Protein AF-A0A4R7F9Y7-F1 (afdb_monomer_lite)

Secondary structure (DSSP, 8-state):
-HHHHHHHHHHHGGG-----EEES-SS--TT-SEEE--SS----PPEE--S-TT--TTS-SS--TT-EEEE---BGGGTB-SEEEEEETTEEEEPPPHHHHHHHHHT----HHHHHHHHHHHHHH-GGG----TT--SGGG---EEEE---SSS--EEEEEEE-SSSEEEEE-HHHHHHHHHHHS---EEEEETTEEEEE-HHHHHTT----GGG-SS--TTEEE--HHHHHHHHHHHHHHS--EEETTEEESSHHHHHHHHHHTT--TT-EEEEE-TTT--EEEEEEETTTTEEEEPPGGGGHHHHHTSS---EEEEETTEEEEE-HHHHHTT----GGG-SS--TTEEE--HHHHHHHHHHHHHHS--EEETTEEESSHHHHHHHHHHHTS-TT-EEEEE-TTT--EEEEEEETTTTEEEEPPGGGGHHHHHTTS---EEEEEEEEETTTTEEEEEEEEE-TT---TTS--SEEEEHHHHHHHHHHH-HHHHHHHHHHHHS----EEE-SSS-TTSPPEEEEEETTEEEE--HHHHHHHHHHHS-HHHHHHHHHHH-----SSSPEEEEEEETTEEEEEEEEEEEE-TT--BB--EEPPTT--EEEEEEEEEEETTEEEE-EEEEEEETTEEEEEEEETTEE-PPPSEEEEEEEEEEE-

InterPro domains:
  IPR059888 Phage tail-like, trimerisation region [PF26696] (22-97)

Sequence (661 aa):
MKKITLVAALLGAVYFSHAQVGIGTPNPADASQLDIVAKNKGILIPRVELRTLTNFGPIAGTQVESLLVYNTASVTAENIAPGFYYWFESKWERIVNQKQLDETINNITDLQGDVDKIINLLKVAFPSNNLVDPSVDGDTHGGGMVFTPGDATTEPKIEYVYFDGTSYVKKDITNDIINIIHGAESKTTIVEYDGNQYYLSEAYIQNGGETDPANWTSVPSGAILLDVVAGVVNNFEEFVTNNSVTVDGNTYNTIEEYIEYISQNSMQDGVTKIVIDATTNQASFQIWDAATDTWVNVDNSAFKKIVTDNESKTSVVEYGGNQYYLSEAYIQNGGETDPASWTSVPSGAILLDVVAGVVNNFEEFVTNNSVTVDGNTYNTIEEYIEYISQNSMQDGVTKIVIDATTNQASFQIWDAATDTWVNVDNSAFGKIVTDNESETTIVKNETGDKTDGDLEITYDYFNEKQPDITGTPQITIDVNADIKNLIEGNIDIQKAITKILNDGGNVYYGDHDDDTSTPNVFYTIINDVKTPIDIAEVIVNAIKNATIVQKQEIKNQLGDKVNNTTVTKTGDTFNGSDIYIYTNKTTIAANSAETTGIAIPSGTTPDQIIGIKVIGAKGVVSSVTDIVVTGQQIDFNTGAGNMYNILGAGNYDVVVEFTAQ

Radius of gyration: 71.48 Å; chains: 1; bounding box: 166×87×181 Å

Foldseek 3Di:
DVVVVVVVVVVVVVVPPLQAAEAPDPDADPPHSYHYDDPPDDDAFAEAADDAFQDPPPDDDDDDWQRKYFHPYDDVVRRDDTAIWTDDPRGTDGDDDPVRVVVVVVVCPDPPVCVVVVVVVCCVVPVQQQPDDLVDADDVRFGDWDWDPADPPGHIFIWTWGRHSPDIDIDTCVVVVVVVVVVPDFDKDWDDAPNWIWIAGSVCVVVVHDDDNVPDPDDDPRTHTPCPPVVVVVVVVCQAQQPWDDDPRDIDRGVVSVVVVVVVVVDDFFDKDWDQDPVVRDIFIWTQDPVVRDTDTDDPVVCPCVVVVPDADWDWDDEPHFIWTAHSVCVVVVHDPDNVPDPDDDPRTHTDDPPVVVVVVVCCQFQQDWDDDPNDIDRGPVSVVVVVVVVVADFFDKDWDQDPVPRDIWIWTQHNVVRDTHTDDPVVCVVVVVVPDWDKDKDWDWDDDVVVVDIWIKIFIDGRVPNDPVDHGPDIDGPPVVVVCVCVVDPVNVVVVVCVVVVDPDWDWADQPPDPPDHTATFDADPNHTHGDPVVVVVVVCLVPPDPVVVVVVCVVVADDEDAPDWTFGPDDDPNFTKIKYKDKWWDAAQFQFIPFDFADPPFWFDFWPAKFWADPVGGDFGWAPWDGDTRGTTIGGADYPGHDGDHGDMTMMMTMGGTD

pLDDT: mean 79.27, std 11.14, range [47.12, 97.12]

Structure (mmCIF, N/CA/C/O backbone):
data_AF-A0A4R7F9Y7-F1
#
_entry.id   AF-A0A4R7F9Y7-F1
#
loop_
_atom_site.group_PDB
_atom_site.id
_atom_site.type_symbol
_atom_site.label_atom_id
_atom_site.label_alt_id
_atom_site.label_comp_id
_atom_site.label_asym_id
_atom_site.label_entity_id
_atom_site.label_seq_id
_atom_site.pdbx_PDB_ins_code
_atom_site.Cartn_x
_atom_site.Cartn_y
_atom_site.Cartn_z
_atom_site.occupancy
_atom_site.B_iso_or_equiv
_atom_site.auth_seq_id
_atom_site.auth_comp_id
_atom_site.auth_asym_id
_atom_site.auth_atom_id
_atom_site.pdbx_PDB_model_num
ATOM 1 N N . MET A 1 1 ? -72.480 10.625 51.587 1.00 54.62 1 MET A N 1
ATOM 2 C CA . MET A 1 1 ? -72.033 10.478 50.181 1.00 54.62 1 MET A CA 1
ATOM 3 C C . MET A 1 1 ? -70.545 10.791 49.982 1.00 54.62 1 MET A C 1
ATOM 5 O O . MET A 1 1 ? -69.858 9.909 49.501 1.00 54.62 1 MET A O 1
ATOM 9 N N . LYS A 1 2 ? -69.990 11.928 50.445 1.00 50.12 2 LYS A N 1
ATOM 10 C CA . LYS A 1 2 ? -68.561 12.285 50.225 1.00 50.12 2 LYS A CA 1
ATOM 11 C C . LYS A 1 2 ? -67.503 11.297 50.773 1.00 50.12 2 LYS A C 1
ATOM 13 O O . LYS A 1 2 ? -66.441 11.171 50.181 1.00 50.12 2 LYS A O 1
ATOM 18 N N . LYS A 1 3 ? -67.784 10.565 51.862 1.00 52.06 3 LYS A N 1
ATOM 19 C CA . LYS A 1 3 ? -66.851 9.562 52.429 1.00 52.06 3 LYS A CA 1
ATOM 20 C C . LYS A 1 3 ? -66.802 8.243 51.638 1.00 52.06 3 LYS A C 1
ATOM 22 O O . LYS A 1 3 ? -65.790 7.562 51.673 1.00 52.06 3 LYS A O 1
ATOM 27 N N . ILE A 1 4 ? -67.867 7.909 50.903 1.00 62.78 4 ILE A N 1
ATOM 28 C CA . ILE A 1 4 ? -67.946 6.683 50.086 1.00 62.78 4 ILE A CA 1
ATOM 29 C C . ILE A 1 4 ? -67.206 6.888 48.756 1.00 62.78 4 ILE A C 1
ATOM 31 O O . ILE A 1 4 ? -66.553 5.975 48.267 1.00 62.78 4 ILE A O 1
ATOM 35 N N . THR A 1 5 ? -67.220 8.111 48.217 1.00 67.50 5 THR A N 1
ATOM 36 C CA . THR A 1 5 ? -66.494 8.468 46.989 1.00 67.50 5 THR A CA 1
ATOM 37 C C . THR A 1 5 ? -64.974 8.413 47.167 1.00 67.50 5 THR A C 1
ATOM 39 O O . THR A 1 5 ? -64.278 7.966 46.264 1.00 67.50 5 THR A O 1
ATOM 42 N N . LEU A 1 6 ? -64.453 8.801 48.338 1.00 63.41 6 LEU A N 1
ATOM 43 C CA . LEU A 1 6 ? -63.013 8.749 48.622 1.00 63.41 6 LEU A CA 1
ATOM 44 C C . LEU A 1 6 ? -62.507 7.304 48.775 1.00 63.41 6 LEU A C 1
ATOM 46 O O . LEU A 1 6 ? -61.431 6.975 48.296 1.00 63.41 6 LEU A O 1
ATOM 50 N N . VAL A 1 7 ? -63.314 6.427 49.381 1.00 68.62 7 VAL A N 1
ATOM 51 C CA . VAL A 1 7 ? -63.001 4.995 49.524 1.00 68.62 7 VAL A CA 1
ATOM 52 C C . VAL A 1 7 ? -63.077 4.274 48.174 1.00 68.62 7 VAL A C 1
ATOM 54 O O . VAL A 1 7 ? -62.209 3.463 47.872 1.00 68.62 7 VAL A O 1
ATOM 57 N N . ALA A 1 8 ? -64.051 4.616 47.323 1.00 67.69 8 ALA A N 1
ATOM 58 C CA . ALA A 1 8 ? -64.145 4.087 45.961 1.00 67.69 8 ALA A CA 1
ATOM 59 C C . ALA A 1 8 ? -62.991 4.561 45.055 1.00 67.69 8 ALA A C 1
ATOM 61 O O . ALA A 1 8 ? -62.484 3.778 44.258 1.00 67.69 8 ALA A O 1
ATOM 62 N N . ALA A 1 9 ? -62.529 5.808 45.211 1.00 67.56 9 ALA A N 1
ATOM 63 C CA . ALA A 1 9 ? -61.353 6.317 44.502 1.00 67.56 9 ALA A CA 1
ATOM 64 C C . ALA A 1 9 ? -60.050 5.636 44.966 1.00 67.56 9 ALA A C 1
ATOM 66 O O . ALA A 1 9 ? -59.193 5.326 44.142 1.00 67.56 9 ALA A O 1
ATOM 67 N N . LEU A 1 10 ? -59.925 5.334 46.265 1.00 64.56 10 LEU A N 1
ATOM 68 C CA . LEU A 1 10 ? -58.766 4.629 46.824 1.00 64.56 10 LEU A CA 1
ATOM 69 C C . LEU A 1 10 ? -58.729 3.140 46.415 1.00 64.56 10 LEU A C 1
ATOM 71 O O . LEU A 1 10 ? -57.657 2.600 46.164 1.00 64.56 10 LEU A O 1
ATOM 75 N N . LEU A 1 11 ? -59.895 2.495 46.276 1.00 63.47 11 LEU A N 1
ATOM 76 C CA . LEU A 1 11 ? -60.037 1.124 45.753 1.00 63.47 11 LEU A CA 1
ATOM 77 C C . LEU A 1 11 ? -59.847 1.024 44.228 1.00 63.47 11 LEU A C 1
ATOM 79 O O . LEU A 1 11 ? -59.515 -0.048 43.733 1.00 63.47 11 LEU A O 1
ATOM 83 N N . GLY A 1 12 ? -60.028 2.116 43.477 1.00 61.97 12 GLY A N 1
ATOM 84 C CA . GLY A 1 12 ? -59.763 2.162 42.033 1.00 61.97 12 GLY A CA 1
ATOM 85 C C . GLY A 1 12 ? -58.280 2.322 41.676 1.00 61.97 12 GLY A C 1
ATOM 86 O O . GLY A 1 12 ? -57.852 1.860 40.623 1.00 61.97 12 GLY A O 1
ATOM 87 N N . ALA A 1 13 ? -57.474 2.923 42.560 1.00 59.31 13 ALA A N 1
ATOM 88 C CA . ALA A 1 13 ? -56.046 3.156 42.321 1.00 59.31 13 ALA A CA 1
ATOM 89 C C . ALA A 1 13 ? -55.181 1.881 42.422 1.00 59.31 13 ALA A C 1
ATOM 91 O O . ALA A 1 13 ? -54.094 1.833 41.855 1.00 59.31 13 ALA A O 1
ATOM 92 N N . VAL A 1 14 ? -55.671 0.829 43.088 1.00 57.62 14 VAL A N 1
ATOM 93 C CA . VAL A 1 14 ? -54.977 -0.471 43.194 1.00 57.62 14 VAL A CA 1
ATOM 94 C C . VAL A 1 14 ? -55.166 -1.379 41.968 1.00 57.62 14 VAL A C 1
ATOM 96 O O . VAL A 1 14 ? -54.555 -2.438 41.910 1.00 57.62 14 VAL A O 1
ATOM 99 N N . TYR A 1 15 ? -55.967 -0.972 40.975 1.00 51.59 15 TYR A N 1
ATOM 100 C CA . TYR A 1 15 ? -56.200 -1.744 39.742 1.00 51.59 15 TYR A CA 1
ATOM 101 C C . TYR A 1 15 ? -55.253 -1.396 38.580 1.00 51.59 15 TYR A C 1
ATOM 103 O O . TYR A 1 15 ? -55.339 -2.023 37.527 1.00 51.59 15 TYR A O 1
ATOM 111 N N . PHE A 1 16 ? -54.340 -0.434 38.758 1.00 50.81 16 PHE A N 1
ATOM 112 C CA . PHE A 1 16 ? -53.390 -0.008 37.718 1.00 50.81 16 PHE A CA 1
ATOM 113 C C . PHE A 1 16 ? -51.930 -0.386 38.013 1.00 50.81 16 PHE A C 1
ATOM 115 O O . PHE A 1 16 ? -51.021 0.127 37.364 1.00 50.81 16 PHE A O 1
ATOM 122 N N . SER A 1 17 ? -51.667 -1.285 38.968 1.00 52.66 17 SER A N 1
ATOM 123 C CA . SER A 1 17 ? -50.321 -1.842 39.114 1.00 52.66 17 SER A CA 1
ATOM 124 C C . SER A 1 17 ? -50.062 -2.862 38.003 1.00 52.66 17 SER A C 1
ATOM 126 O O . SER A 1 17 ? -50.594 -3.972 37.999 1.00 52.66 17 SER A O 1
ATOM 128 N N . HIS A 1 18 ? -49.224 -2.487 37.040 1.00 54.91 18 HIS A N 1
ATOM 129 C CA . HIS A 1 18 ? -48.674 -3.430 36.072 1.00 54.91 18 HIS A CA 1
ATOM 130 C C . HIS A 1 18 ? -47.822 -4.463 36.828 1.00 54.91 18 HIS A C 1
ATOM 132 O O . HIS A 1 18 ? -46.785 -4.134 37.393 1.00 54.91 18 HIS A O 1
ATOM 138 N N . ALA A 1 19 ? -48.283 -5.715 36.882 1.00 59.31 19 ALA A N 1
ATOM 139 C CA . ALA A 1 19 ? -47.648 -6.804 37.631 1.00 59.31 19 ALA A CA 1
ATOM 140 C C . ALA A 1 19 ? -46.496 -7.484 36.860 1.00 59.31 19 ALA A C 1
ATOM 142 O O . ALA A 1 19 ? -46.308 -8.695 36.971 1.00 59.31 19 ALA A O 1
ATOM 143 N N . GLN A 1 20 ? -45.761 -6.736 36.034 1.00 68.31 20 GLN A N 1
ATOM 144 C CA . GLN A 1 20 ? -44.620 -7.277 35.295 1.00 68.31 20 GLN A CA 1
ATOM 145 C C . GLN A 1 20 ? -43.447 -7.485 36.247 1.00 68.31 20 GLN A C 1
ATOM 147 O O . GLN A 1 20 ? -43.108 -6.607 37.041 1.00 68.31 20 GLN A O 1
ATOM 152 N N . VAL A 1 21 ? -42.830 -8.660 36.175 1.00 76.56 21 VAL A N 1
ATOM 153 C CA . VAL A 1 21 ? -41.689 -8.996 37.025 1.00 76.56 21 VAL A CA 1
ATOM 154 C C . VAL A 1 21 ? -40.411 -8.796 36.221 1.00 76.56 21 VAL A C 1
ATOM 156 O O . VAL A 1 21 ? -40.107 -9.578 35.326 1.00 76.56 21 VAL A O 1
ATOM 159 N N . GLY A 1 22 ? -39.659 -7.748 36.552 1.00 72.19 22 GLY A N 1
ATOM 160 C CA . GLY A 1 22 ? -38.288 -7.555 36.084 1.00 72.19 22 GLY A CA 1
ATOM 161 C C . GLY A 1 22 ? -37.291 -8.133 37.076 1.00 72.19 22 GLY A C 1
ATOM 162 O O . GLY A 1 22 ? -37.277 -7.737 38.240 1.00 72.19 22 GLY A O 1
ATOM 163 N N . ILE A 1 23 ? -36.428 -9.046 36.635 1.00 76.31 23 ILE A N 1
ATOM 164 C CA . ILE A 1 23 ? -35.304 -9.542 37.437 1.00 76.31 23 ILE A CA 1
ATOM 165 C C . ILE A 1 23 ? -34.011 -9.112 36.753 1.00 76.31 23 ILE A C 1
ATOM 167 O O . ILE A 1 23 ? -33.633 -9.641 35.713 1.00 76.31 23 ILE A O 1
ATOM 171 N N . GLY A 1 24 ? -33.322 -8.135 37.342 1.00 68.00 24 GLY A N 1
ATOM 172 C CA . GLY A 1 24 ? -32.084 -7.578 36.783 1.00 68.00 24 GLY A CA 1
ATOM 173 C C . GLY A 1 24 ? -32.283 -6.509 35.698 1.00 68.00 24 GLY A C 1
ATOM 174 O O . GLY A 1 24 ? -31.297 -5.984 35.188 1.00 68.00 24 GLY A O 1
ATOM 175 N N . THR A 1 25 ? -33.532 -6.125 35.408 1.00 64.56 25 THR A N 1
ATOM 176 C CA . THR A 1 25 ? -33.889 -4.919 34.642 1.00 64.56 25 THR A CA 1
ATOM 177 C C . THR A 1 25 ? -34.979 -4.128 35.377 1.00 64.56 25 THR A C 1
ATOM 179 O O . THR A 1 25 ? -35.946 -4.733 35.842 1.00 64.56 25 THR A O 1
ATOM 182 N N . PRO A 1 26 ? -34.846 -2.794 35.514 1.00 48.25 26 PRO A N 1
ATOM 183 C CA . PRO A 1 26 ? -35.903 -1.945 36.063 1.00 48.25 26 PRO A CA 1
ATOM 184 C C . PRO A 1 26 ? -37.001 -1.617 35.037 1.00 48.25 26 PRO A C 1
ATOM 186 O O . PRO A 1 26 ? -38.059 -1.140 35.428 1.00 48.25 26 PRO A O 1
ATOM 189 N N . ASN A 1 27 ? -36.761 -1.886 33.748 1.00 69.50 27 ASN A N 1
ATOM 190 C CA . ASN A 1 27 ? -37.700 -1.649 32.652 1.00 69.50 27 ASN A CA 1
ATOM 191 C C . ASN A 1 27 ? -37.927 -2.972 31.895 1.00 69.50 27 ASN A C 1
ATOM 193 O O . ASN A 1 27 ? -37.226 -3.221 30.911 1.00 69.50 27 ASN A O 1
ATOM 197 N N . PRO A 1 28 ? -38.823 -3.857 32.371 1.00 73.12 28 PRO A N 1
ATOM 198 C CA . PRO A 1 28 ? -39.203 -5.067 31.642 1.00 73.12 28 PRO A CA 1
ATOM 199 C C . PRO A 1 28 ? -39.787 -4.725 30.268 1.00 73.12 28 PRO A C 1
ATOM 201 O O . PRO A 1 28 ? -40.455 -3.699 30.124 1.00 73.12 28 PRO A O 1
ATOM 204 N N . ALA A 1 29 ? -39.576 -5.583 29.269 1.00 75.44 29 ALA A N 1
ATOM 205 C CA . ALA A 1 29 ? -40.239 -5.432 27.973 1.00 75.44 29 ALA A CA 1
ATOM 206 C C . ALA A 1 29 ? -41.774 -5.410 28.132 1.00 75.44 29 ALA A C 1
ATOM 208 O O . ALA A 1 29 ? -42.346 -6.230 28.853 1.00 75.44 29 ALA A O 1
ATOM 209 N N . ASP A 1 30 ? -42.452 -4.501 27.432 1.00 75.25 30 ASP A N 1
ATOM 210 C CA . ASP A 1 30 ? -43.891 -4.237 27.573 1.00 75.25 30 ASP A CA 1
ATOM 211 C C . ASP A 1 30 ? -44.786 -5.441 27.225 1.00 75.25 30 ASP A C 1
ATOM 213 O O . ASP A 1 30 ? -45.816 -5.651 27.864 1.00 75.25 30 ASP A O 1
ATOM 217 N N . ALA A 1 31 ? -44.365 -6.274 26.273 1.00 79.06 31 ALA A N 1
ATOM 218 C CA . ALA A 1 31 ? -45.022 -7.525 25.903 1.00 79.06 31 ALA A CA 1
ATOM 219 C C . ALA A 1 31 ? -44.649 -8.721 26.807 1.00 79.06 31 ALA A C 1
ATOM 221 O O . ALA A 1 31 ? -45.074 -9.846 26.538 1.00 79.06 31 ALA A O 1
ATOM 222 N N . SER A 1 32 ? -43.851 -8.518 27.863 1.00 70.56 32 SER A N 1
ATOM 223 C CA . SER A 1 32 ? -43.401 -9.585 28.762 1.00 70.56 32 SER A CA 1
ATOM 224 C C . SER A 1 32 ? -44.129 -9.554 30.107 1.00 70.56 32 SER A C 1
ATOM 226 O O . SER A 1 32 ? -44.355 -8.504 30.705 1.00 70.56 32 SER A O 1
ATOM 228 N N . GLN A 1 33 ? -44.489 -10.734 30.613 1.00 80.06 33 GLN A N 1
ATOM 229 C CA . GLN A 1 33 ? -44.970 -10.888 31.991 1.00 80.06 33 GLN A CA 1
ATOM 230 C C . GLN A 1 33 ? -43.804 -11.090 32.978 1.00 80.06 33 GLN A C 1
ATOM 232 O O . GLN A 1 33 ? -43.916 -10.757 34.160 1.00 80.06 33 GLN A O 1
ATOM 237 N N . LEU A 1 34 ? -42.686 -11.630 32.485 1.00 82.31 34 LEU A N 1
ATOM 238 C CA . LEU A 1 34 ? -41.444 -11.879 33.209 1.00 82.31 34 LEU A CA 1
ATOM 239 C C . LEU A 1 34 ? -40.271 -11.574 32.271 1.00 82.31 34 LEU A C 1
ATOM 241 O O . LEU A 1 34 ? -40.149 -12.215 31.228 1.00 82.31 34 LEU A O 1
ATOM 245 N N . ASP A 1 35 ? -39.413 -10.637 32.668 1.00 80.69 35 ASP A N 1
ATOM 246 C CA . ASP A 1 35 ? -38.186 -10.274 31.954 1.00 80.69 35 ASP A CA 1
ATOM 247 C C . ASP A 1 35 ? -36.983 -10.464 32.881 1.00 80.69 35 ASP A C 1
ATOM 249 O O . ASP A 1 35 ? -36.966 -9.969 34.013 1.00 80.69 35 ASP A O 1
ATOM 253 N N . ILE A 1 36 ? -35.983 -11.218 32.430 1.00 84.50 36 ILE A N 1
ATOM 254 C CA . ILE A 1 36 ? -34.812 -11.569 33.233 1.00 84.50 36 ILE A CA 1
ATOM 255 C C . ILE A 1 36 ? -33.558 -11.172 32.465 1.00 84.50 36 ILE A C 1
ATOM 257 O O . ILE A 1 36 ? -33.184 -11.809 31.482 1.00 84.50 36 ILE A O 1
ATOM 261 N N . VAL A 1 37 ? -32.871 -10.148 32.969 1.00 79.25 37 VAL A N 1
ATOM 262 C CA . VAL A 1 37 ? -31.676 -9.580 32.345 1.00 79.25 37 VAL A CA 1
ATOM 263 C C . VAL A 1 37 ? -30.481 -9.762 33.273 1.00 79.25 37 VAL A C 1
ATOM 265 O O . VAL A 1 37 ? -30.431 -9.231 34.380 1.00 79.25 37 VAL A O 1
ATOM 268 N N . ALA A 1 38 ? -29.474 -10.504 32.819 1.00 84.12 38 ALA A N 1
ATOM 269 C CA . ALA A 1 38 ? -28.205 -10.647 33.522 1.00 84.12 38 ALA A CA 1
ATOM 270 C C . ALA A 1 38 ? -27.052 -10.822 32.528 1.00 84.12 38 ALA A C 1
ATOM 272 O O . ALA A 1 38 ? -27.179 -11.530 31.536 1.00 84.12 38 ALA A O 1
ATOM 273 N N . LYS A 1 39 ? -25.895 -10.208 32.812 1.00 84.31 39 LYS A N 1
ATOM 274 C CA . LYS A 1 39 ? -24.704 -10.307 31.943 1.00 84.31 39 LYS A CA 1
ATOM 275 C C . LYS A 1 39 ? -23.967 -11.644 32.070 1.00 84.31 39 LYS A C 1
ATOM 277 O O . LYS A 1 39 ? -23.294 -12.064 31.140 1.00 84.31 39 LYS A O 1
ATOM 282 N N . ASN A 1 40 ? -24.038 -12.276 33.241 1.00 83.81 40 ASN A N 1
ATOM 283 C CA . ASN A 1 40 ? -23.230 -13.449 33.596 1.00 83.81 40 ASN A CA 1
ATOM 284 C C . ASN A 1 40 ? -23.989 -14.487 34.446 1.00 83.81 40 ASN A C 1
ATOM 286 O O . ASN A 1 40 ? -23.367 -15.286 35.145 1.00 83.81 40 ASN A O 1
ATOM 290 N N . LYS A 1 41 ? -25.327 -14.464 34.428 1.00 81.12 41 LYS A N 1
ATOM 291 C CA . LYS A 1 41 ? -26.185 -15.430 35.133 1.00 81.12 41 LYS A CA 1
ATOM 292 C C . LYS A 1 41 ? -27.260 -15.942 34.177 1.00 81.12 41 LYS A C 1
ATOM 294 O O . LYS A 1 41 ? -27.738 -15.182 33.345 1.00 81.12 41 LYS A O 1
ATOM 299 N N . GLY A 1 42 ? -27.627 -17.214 34.306 1.00 80.06 42 GLY A N 1
ATOM 300 C CA . GLY A 1 42 ? -28.722 -17.838 33.555 1.00 80.06 42 GLY A CA 1
ATOM 301 C C . GLY A 1 42 ? -29.907 -18.207 34.451 1.00 80.06 42 GLY A C 1
ATOM 302 O O . GLY A 1 42 ? -29.908 -17.910 35.646 1.00 80.06 42 GLY A O 1
ATOM 303 N N . ILE A 1 43 ? -30.894 -18.896 33.875 1.00 88.56 43 ILE A N 1
ATOM 304 C CA . ILE A 1 43 ? -32.094 -19.380 34.574 1.00 88.56 43 ILE A CA 1
ATOM 305 C C . ILE A 1 43 ? -32.057 -20.909 34.628 1.00 88.56 43 ILE A C 1
ATOM 307 O O . ILE A 1 43 ? -31.852 -21.567 33.609 1.00 88.56 43 ILE A O 1
ATOM 311 N N . LEU A 1 44 ? -32.287 -21.482 35.813 1.00 89.62 44 LEU A N 1
ATOM 312 C CA . LEU A 1 44 ? -32.551 -22.914 35.960 1.00 89.62 44 LEU A CA 1
ATOM 313 C C . LEU A 1 44 ? -34.061 -23.154 35.947 1.00 89.62 44 LEU A C 1
ATOM 315 O O . LEU A 1 44 ? -34.761 -22.832 36.904 1.00 89.62 44 LEU A O 1
ATOM 319 N N . ILE A 1 45 ? -34.542 -23.745 34.859 1.00 93.56 45 ILE A N 1
ATOM 320 C CA . ILE A 1 45 ? -35.909 -24.260 34.725 1.00 93.56 45 ILE A CA 1
ATOM 321 C C . ILE A 1 45 ? -36.045 -25.557 35.555 1.00 93.56 45 ILE A C 1
ATOM 323 O O . ILE A 1 45 ? -35.034 -26.248 35.741 1.00 93.56 45 ILE A O 1
ATOM 327 N N . PRO A 1 46 ? -37.239 -25.911 36.081 1.00 95.38 46 PRO A N 1
ATOM 328 C CA . PRO A 1 46 ? -37.430 -27.121 36.880 1.00 95.38 46 PRO A CA 1
ATOM 329 C C . PRO A 1 46 ? -36.819 -28.373 36.242 1.00 95.38 46 PRO A C 1
ATOM 331 O O . PRO A 1 46 ? -37.083 -28.692 35.082 1.00 95.38 46 PRO A O 1
ATOM 334 N N . ARG A 1 47 ? -35.987 -29.076 37.020 1.00 97.12 47 ARG A N 1
ATOM 335 C CA . ARG A 1 47 ? -35.288 -30.297 36.604 1.00 97.12 47 ARG A CA 1
ATOM 336 C C . ARG A 1 47 ? -36.055 -31.517 37.090 1.00 97.12 47 ARG A C 1
ATOM 338 O O . ARG A 1 47 ? -36.263 -31.652 38.294 1.00 97.12 47 ARG A O 1
ATOM 345 N N . VAL A 1 48 ? -36.474 -32.375 36.169 1.00 96.19 48 VAL A N 1
ATOM 346 C CA . VAL A 1 48 ? -37.372 -33.505 36.441 1.00 96.19 48 VAL A CA 1
ATOM 347 C C . VAL A 1 48 ? -36.929 -34.771 35.713 1.00 96.19 48 VAL A C 1
ATOM 349 O O . VAL A 1 48 ? -36.173 -34.704 34.752 1.00 96.19 48 VAL A O 1
ATOM 352 N N . GLU A 1 49 ? -37.415 -35.933 36.144 1.00 96.62 49 GLU A N 1
ATOM 353 C CA . GLU A 1 49 ? -37.125 -37.219 35.500 1.00 96.62 49 GLU A CA 1
ATOM 354 C C . GLU A 1 49 ? -38.336 -37.722 34.709 1.00 96.62 49 GLU A C 1
ATOM 356 O O . GLU A 1 49 ? -39.267 -38.291 35.283 1.00 96.62 49 GLU A O 1
ATOM 361 N N . LEU A 1 50 ? -38.321 -37.540 33.387 1.00 94.94 50 LEU A N 1
ATOM 362 C CA . LEU A 1 50 ? -39.349 -38.094 32.507 1.00 94.94 50 LEU A CA 1
ATOM 363 C C . LEU A 1 50 ? -39.118 -39.594 32.298 1.00 94.94 50 LEU A C 1
ATOM 365 O O . LEU A 1 50 ? -37.991 -40.044 32.080 1.00 94.94 50 LEU A O 1
ATOM 369 N N . ARG A 1 51 ? -40.197 -40.380 32.366 1.00 93.12 51 ARG A N 1
ATOM 370 C CA . ARG A 1 51 ? -40.153 -41.842 32.173 1.00 93.12 51 ARG A CA 1
ATOM 371 C C . ARG A 1 51 ? -40.783 -42.295 30.858 1.00 93.12 51 ARG A C 1
ATOM 373 O O . ARG A 1 51 ? -40.334 -43.288 30.307 1.00 93.12 51 ARG A O 1
ATOM 380 N N . THR A 1 52 ? -41.772 -41.552 30.366 1.00 92.94 52 THR A N 1
ATOM 381 C CA . THR A 1 52 ? -42.484 -41.764 29.094 1.00 92.94 52 THR A CA 1
ATOM 382 C C . THR A 1 52 ? -42.876 -40.397 28.535 1.00 92.94 52 THR A C 1
ATOM 384 O O . THR A 1 52 ? -43.166 -39.498 29.326 1.00 92.94 52 THR A O 1
ATOM 387 N N . LEU A 1 53 ? -42.963 -40.234 27.214 1.00 93.19 53 LEU A N 1
ATOM 388 C CA . LEU A 1 53 ? -43.326 -38.939 26.618 1.00 93.19 53 LEU A CA 1
ATOM 389 C C . LEU A 1 53 ? -44.825 -38.624 26.711 1.00 93.19 53 LEU A C 1
ATOM 391 O O . LEU A 1 53 ? -45.203 -37.462 26.721 1.00 93.19 53 LEU A O 1
ATOM 395 N N . THR A 1 54 ? -45.688 -39.629 26.832 1.00 94.56 54 THR A N 1
ATOM 396 C CA . THR A 1 54 ? -47.155 -39.460 26.856 1.00 94.56 54 THR A CA 1
ATOM 397 C C . THR A 1 54 ? -47.743 -39.309 28.260 1.00 94.56 54 THR A C 1
ATOM 399 O O . THR A 1 54 ? -48.938 -39.065 28.416 1.00 94.56 54 THR A O 1
ATOM 402 N N . ASN A 1 55 ? -46.923 -39.445 29.304 1.00 93.62 55 ASN A N 1
ATOM 403 C CA . ASN A 1 55 ? -47.340 -39.222 30.684 1.00 93.62 55 ASN A CA 1
ATOM 404 C C . ASN A 1 55 ? -46.898 -37.829 31.130 1.00 93.62 55 ASN A C 1
ATOM 406 O O . ASN A 1 55 ? -45.718 -37.501 31.058 1.00 93.62 55 ASN A O 1
ATOM 410 N N . PHE A 1 56 ? -47.831 -37.040 31.656 1.00 94.88 56 PHE A N 1
ATOM 411 C CA . PHE A 1 56 ? -47.539 -35.712 32.195 1.00 94.88 56 PHE A CA 1
ATOM 412 C C . PHE A 1 56 ? -46.617 -35.751 33.428 1.00 94.88 56 PHE A C 1
ATOM 414 O O . PHE A 1 56 ? -45.891 -34.798 33.708 1.00 94.88 56 PHE A O 1
ATOM 421 N N . GLY A 1 57 ? -46.605 -36.873 34.156 1.00 92.06 57 GLY A N 1
ATOM 422 C CA . GLY A 1 57 ? -45.712 -37.088 35.292 1.00 92.06 57 GLY A CA 1
ATOM 423 C C . GLY A 1 57 ? -44.226 -36.916 34.922 1.00 92.06 57 GLY A C 1
ATOM 424 O O . GLY A 1 57 ? -43.827 -37.233 33.802 1.00 92.06 57 GLY A O 1
ATOM 425 N N . PRO A 1 58 ? -43.380 -36.435 35.851 1.00 91.69 58 PRO A N 1
ATOM 426 C CA . PRO A 1 58 ? -43.614 -36.288 37.291 1.00 91.69 58 PRO A CA 1
ATOM 427 C C . PRO A 1 58 ? -44.280 -34.960 37.687 1.00 91.69 58 PRO A C 1
ATOM 429 O O . PRO A 1 58 ? -44.417 -34.676 38.876 1.00 91.69 58 PRO A O 1
ATOM 432 N N . ILE A 1 59 ? -44.690 -34.143 36.714 1.00 93.44 59 ILE A N 1
ATOM 433 C CA . ILE A 1 59 ? -45.464 -32.932 36.977 1.00 93.44 59 ILE A CA 1
ATOM 434 C C . ILE A 1 59 ? -46.888 -33.322 37.394 1.00 93.44 59 ILE A C 1
ATOM 436 O O . ILE A 1 59 ? -47.480 -34.251 36.845 1.00 93.44 59 ILE A O 1
ATOM 440 N N . ALA A 1 60 ? -47.440 -32.614 38.379 1.00 92.38 60 ALA A N 1
ATOM 441 C CA . ALA A 1 60 ? -48.799 -32.813 38.873 1.00 92.38 60 ALA A CA 1
ATOM 442 C C . ALA A 1 60 ? -49.644 -31.549 38.660 1.00 92.38 60 ALA A C 1
ATOM 444 O O . ALA A 1 60 ? -49.137 -30.436 38.789 1.00 92.38 60 ALA A O 1
ATOM 445 N N . GLY A 1 61 ? -50.938 -31.724 38.378 1.00 90.88 61 GLY A N 1
ATOM 446 C CA . GLY A 1 61 ? -51.900 -30.632 38.207 1.00 90.88 61 GLY A CA 1
ATOM 447 C C . GLY A 1 61 ? -52.590 -30.638 36.844 1.00 90.88 61 GLY A C 1
ATOM 448 O O . GLY A 1 61 ? -52.567 -31.638 36.125 1.00 90.88 61 GLY A O 1
ATOM 449 N N . THR A 1 62 ? -53.231 -29.517 36.508 1.00 92.44 62 THR A N 1
ATOM 450 C CA . THR A 1 62 ? -53.844 -29.299 35.193 1.00 92.44 62 THR A CA 1
ATOM 451 C C . THR A 1 62 ? -52.763 -29.278 34.118 1.00 92.44 62 THR A C 1
ATOM 453 O O . THR A 1 62 ? -51.763 -28.576 34.251 1.00 92.44 62 THR A O 1
ATOM 456 N N . GLN A 1 63 ? -52.979 -30.032 33.046 1.00 93.19 63 GLN A N 1
ATOM 457 C CA . GLN A 1 63 ? -52.086 -30.041 31.896 1.00 93.19 63 GLN A CA 1
ATOM 458 C C . GLN A 1 63 ? -52.283 -28.757 31.096 1.00 93.19 63 GLN A C 1
ATOM 460 O O . GLN A 1 63 ? -53.402 -28.439 30.697 1.00 93.19 63 GLN A O 1
ATOM 465 N N . VAL A 1 64 ? -51.200 -28.019 30.884 1.00 93.50 64 VAL A N 1
ATOM 466 C CA . VAL A 1 64 ? -51.207 -26.756 30.144 1.00 93.50 64 VAL A CA 1
ATOM 467 C C . VAL A 1 64 ? -50.109 -26.829 29.094 1.00 93.50 64 VAL A C 1
ATOM 469 O O . VAL A 1 64 ? -48.989 -27.247 29.396 1.00 93.50 64 VAL A O 1
ATOM 472 N N . GLU A 1 65 ? -50.440 -26.467 27.858 1.00 94.75 65 GLU A N 1
ATOM 473 C CA . GLU A 1 65 ? -49.473 -26.431 26.762 1.00 94.75 65 GLU A CA 1
ATOM 474 C C . GLU A 1 65 ? -48.375 -25.394 27.014 1.00 94.75 65 GLU A C 1
ATOM 476 O O . GLU A 1 65 ? -48.565 -24.418 27.740 1.00 94.75 65 GLU A O 1
ATOM 481 N N . SER A 1 66 ? -47.215 -25.604 26.394 1.00 93.69 66 SER A N 1
ATOM 482 C CA . SER A 1 66 ? -46.012 -24.772 26.547 1.00 93.69 66 SER A CA 1
ATOM 483 C C . SER A 1 66 ? -45.363 -24.810 27.937 1.00 93.69 66 SER A C 1
ATOM 485 O O . SER A 1 66 ? -44.434 -24.045 28.201 1.00 93.69 66 SER A O 1
ATOM 487 N N . LEU A 1 67 ? -45.785 -25.711 28.832 1.00 95.19 67 LEU A N 1
ATOM 488 C CA . LEU A 1 67 ? -45.109 -25.904 30.115 1.00 95.19 67 LEU A CA 1
ATOM 489 C C . LEU A 1 67 ? -43.697 -26.462 29.888 1.00 95.19 67 LEU A C 1
ATOM 491 O O . LEU A 1 67 ? -43.569 -27.580 29.402 1.00 95.19 67 LEU A O 1
ATOM 495 N N . LEU A 1 68 ? -42.658 -25.710 30.260 1.00 95.88 68 LEU A N 1
ATOM 496 C CA . LEU A 1 68 ? -41.251 -26.041 30.004 1.00 95.88 68 LEU A CA 1
ATOM 497 C C . LEU A 1 68 ? -40.569 -26.687 31.220 1.00 95.88 68 LEU A C 1
ATOM 499 O O . LEU A 1 68 ? -40.636 -26.168 32.336 1.00 95.88 68 LEU A O 1
ATOM 503 N N . VAL A 1 69 ? -39.834 -27.775 30.989 1.00 96.50 69 VAL A N 1
ATOM 504 C CA . VAL A 1 69 ? -39.014 -28.473 31.990 1.00 96.50 69 VAL A CA 1
ATOM 505 C C . VAL A 1 69 ? -37.657 -28.869 31.412 1.00 96.50 69 VAL A C 1
ATOM 507 O O . VAL A 1 69 ? -37.480 -28.969 30.198 1.00 96.50 69 VAL A O 1
ATOM 510 N N . TYR A 1 70 ? -36.686 -29.137 32.282 1.00 96.31 70 TYR A N 1
ATOM 511 C CA . TYR A 1 70 ? -35.440 -29.799 31.906 1.00 96.31 70 TYR A CA 1
ATOM 512 C C . TYR A 1 70 ? -35.466 -31.253 32.389 1.00 96.31 70 TYR A C 1
ATOM 514 O O . TYR A 1 70 ? -35.451 -31.519 33.590 1.00 96.31 70 TYR A O 1
ATOM 522 N N . ASN A 1 71 ? -35.492 -32.206 31.464 1.00 95.94 71 ASN A N 1
ATOM 523 C CA . ASN A 1 71 ? -35.414 -33.624 31.782 1.00 95.94 71 ASN A CA 1
ATOM 524 C C . ASN A 1 71 ? -33.972 -34.037 32.124 1.00 95.94 71 ASN A C 1
ATOM 526 O O . ASN A 1 71 ? -33.040 -33.737 31.375 1.00 95.94 71 ASN A O 1
ATOM 530 N N . THR A 1 72 ? -33.797 -34.778 33.217 1.00 95.75 72 THR A N 1
ATOM 531 C CA . THR A 1 72 ? -32.512 -35.346 33.656 1.00 95.75 72 THR A CA 1
ATOM 532 C C . THR A 1 72 ? -32.395 -36.852 33.420 1.00 95.75 72 THR A C 1
ATOM 534 O O . THR A 1 72 ? -31.302 -37.397 33.554 1.00 95.75 72 THR A O 1
ATOM 537 N N . ALA A 1 73 ? -33.488 -37.536 33.073 1.00 93.19 73 ALA A N 1
ATOM 538 C CA . ALA A 1 73 ? -33.494 -38.979 32.853 1.00 93.19 73 ALA A CA 1
ATOM 539 C C . ALA A 1 73 ? -33.058 -39.362 31.427 1.00 93.19 73 ALA A C 1
ATOM 541 O O . ALA A 1 73 ? -33.239 -38.604 30.474 1.00 93.19 73 ALA A O 1
ATOM 542 N N . SER A 1 74 ? -32.530 -40.577 31.281 1.00 93.12 74 SER A N 1
ATOM 543 C CA . SER A 1 74 ? -32.271 -41.223 29.991 1.00 93.12 74 SER A CA 1
ATOM 544 C C . SER A 1 74 ? -33.047 -42.537 29.936 1.00 93.12 74 SER A C 1
ATOM 546 O O . SER A 1 74 ? -32.868 -43.392 30.805 1.00 93.12 74 SER A O 1
ATOM 548 N N . VAL A 1 75 ? -33.935 -42.681 28.952 1.00 91.12 75 VAL A N 1
ATOM 549 C CA . VAL A 1 75 ? -34.765 -43.876 28.740 1.00 91.12 75 VAL A CA 1
ATOM 550 C C . VAL A 1 75 ? -34.729 -44.228 27.256 1.00 91.12 75 VAL A C 1
ATOM 552 O O . VAL A 1 75 ? -35.530 -43.737 26.464 1.00 91.12 75 VAL A O 1
ATOM 555 N N . THR A 1 76 ? -33.783 -45.087 26.872 1.00 84.75 76 THR A N 1
ATOM 556 C CA . THR A 1 76 ? -33.529 -45.453 25.467 1.00 84.75 76 THR A CA 1
ATOM 557 C C . THR A 1 76 ? -34.746 -46.073 24.782 1.00 84.75 76 THR A C 1
ATOM 559 O O . THR A 1 76 ? -35.005 -45.764 23.627 1.00 84.75 76 THR A O 1
ATOM 562 N N . ALA A 1 77 ? -35.526 -46.896 25.492 1.00 83.31 77 ALA A N 1
ATOM 563 C CA . ALA A 1 77 ? -36.721 -47.540 24.935 1.00 83.31 77 ALA A CA 1
ATOM 564 C C . ALA A 1 77 ? -37.822 -46.543 24.519 1.00 83.31 77 ALA A C 1
ATOM 566 O O . ALA A 1 77 ? -38.618 -46.848 23.641 1.00 83.31 77 ALA A O 1
ATOM 567 N N . GLU A 1 78 ? -37.840 -45.355 25.127 1.00 82.69 78 GLU A N 1
ATOM 568 C CA . GLU A 1 78 ? -38.829 -44.293 24.895 1.00 82.69 78 GLU A CA 1
ATOM 569 C C . GLU A 1 78 ? -38.221 -43.106 24.125 1.00 82.69 78 GLU A C 1
ATOM 571 O O . GLU A 1 78 ? -38.838 -42.049 24.017 1.00 82.69 78 GLU A O 1
ATOM 576 N N . ASN A 1 79 ? -36.984 -43.248 23.623 1.00 83.44 79 ASN A N 1
ATOM 577 C CA . ASN A 1 79 ? -36.203 -42.173 22.998 1.00 83.44 79 ASN A CA 1
ATOM 578 C C . ASN A 1 79 ? -36.079 -40.902 23.865 1.00 83.44 79 ASN A C 1
ATOM 580 O O . ASN A 1 79 ? -35.979 -39.786 23.355 1.00 83.44 79 ASN A O 1
ATOM 584 N N . ILE A 1 80 ? -36.047 -41.061 25.191 1.00 89.69 80 ILE A N 1
ATOM 585 C CA . ILE A 1 80 ? -35.907 -39.946 26.131 1.00 89.69 80 ILE A CA 1
ATOM 586 C C . ILE A 1 80 ? -34.430 -39.736 26.435 1.00 89.69 80 ILE A C 1
ATOM 588 O O . ILE A 1 80 ? -33.759 -40.617 26.972 1.00 89.69 80 ILE A O 1
ATOM 592 N N . ALA A 1 81 ? -33.944 -38.532 26.159 1.00 89.81 81 ALA A N 1
ATOM 593 C CA . ALA A 1 81 ? -32.607 -38.084 26.531 1.00 89.81 81 ALA A CA 1
ATOM 594 C C . ALA A 1 81 ? -32.671 -36.821 27.406 1.00 89.81 81 ALA A C 1
ATOM 596 O O . ALA A 1 81 ? -33.653 -36.069 27.319 1.00 89.81 81 ALA A O 1
ATOM 597 N N . PRO A 1 82 ? -31.631 -36.524 28.205 1.00 92.62 82 PRO A N 1
ATOM 598 C CA . PRO A 1 82 ? -31.541 -35.261 28.928 1.00 92.62 82 PRO A CA 1
ATOM 599 C C . PRO A 1 82 ? -31.647 -34.042 27.997 1.00 92.62 82 PRO A C 1
ATOM 601 O O . PRO A 1 82 ? -31.138 -34.046 26.868 1.00 92.62 82 PRO A O 1
ATOM 604 N N . GLY A 1 83 ? -32.336 -32.997 28.452 1.00 92.44 83 GLY A N 1
ATOM 605 C CA . GLY A 1 83 ? -32.575 -31.785 27.663 1.00 92.44 83 GLY A CA 1
ATOM 606 C C . GLY A 1 83 ? -33.868 -31.068 28.033 1.00 92.44 83 GLY A C 1
ATOM 607 O O . GLY A 1 83 ? -34.567 -31.474 28.957 1.00 92.44 83 GLY A O 1
ATOM 608 N N . PHE A 1 84 ? -34.186 -29.997 27.310 1.00 95.44 84 PHE A N 1
ATOM 609 C CA . PHE A 1 84 ? -35.429 -29.255 27.509 1.00 95.44 84 PHE A CA 1
ATOM 610 C C . PHE A 1 84 ? -36.603 -29.946 26.817 1.00 95.44 84 PHE A C 1
ATOM 612 O O . PHE A 1 84 ? -36.477 -30.373 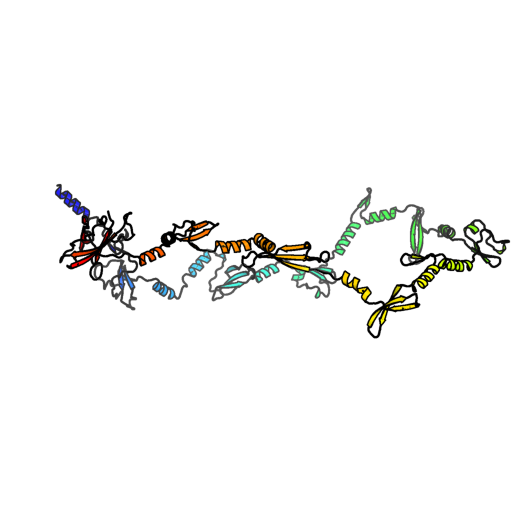25.669 1.00 95.44 84 PHE A O 1
ATOM 619 N N . TYR A 1 85 ? -37.731 -30.025 27.520 1.00 95.56 85 TYR A N 1
ATOM 620 C CA . TYR A 1 85 ? -38.996 -30.536 27.004 1.00 95.56 85 TYR A CA 1
ATOM 621 C C . TYR A 1 85 ? -40.123 -29.568 27.336 1.00 95.56 85 TYR A C 1
ATOM 623 O O . TYR A 1 85 ? -40.100 -28.941 28.397 1.00 95.56 85 TYR A O 1
ATOM 631 N N . TYR A 1 86 ? -41.117 -29.480 26.461 1.00 96.88 86 TYR A N 1
ATOM 632 C CA . TYR A 1 86 ? -42.351 -28.753 26.723 1.00 96.88 86 TYR A CA 1
ATOM 633 C C . TYR A 1 86 ? -43.577 -29.629 26.478 1.00 96.88 86 TYR A C 1
ATOM 635 O O . TYR A 1 86 ? -43.529 -30.565 25.683 1.00 96.88 86 TYR A O 1
ATOM 643 N N . TRP A 1 87 ? -44.665 -29.363 27.198 1.00 96.88 87 TRP A N 1
ATOM 644 C CA . TRP A 1 87 ? -45.915 -30.096 27.006 1.00 96.88 87 TRP A CA 1
ATOM 645 C C . TRP A 1 87 ? -46.683 -29.549 25.800 1.00 96.88 87 TRP A C 1
ATOM 647 O O . TRP A 1 87 ? -46.941 -28.346 25.730 1.00 96.88 87 TRP A O 1
ATOM 657 N N . PHE A 1 88 ? -47.065 -30.419 24.868 1.00 96.06 88 PHE A N 1
ATOM 658 C CA . PHE A 1 88 ? -47.816 -30.065 23.664 1.00 96.06 88 PHE A CA 1
ATOM 659 C C . PHE A 1 88 ? -48.643 -31.261 23.187 1.00 96.06 88 PHE A C 1
ATOM 661 O O . PHE A 1 88 ? -48.141 -32.381 23.192 1.00 96.06 88 PHE A O 1
ATOM 668 N N . GLU A 1 89 ? -49.913 -31.053 22.821 1.00 94.25 89 GLU A N 1
ATOM 669 C CA . GLU A 1 89 ? -50.797 -32.108 22.289 1.00 94.25 89 GLU A CA 1
ATOM 670 C C . GLU A 1 89 ? -50.770 -33.432 23.090 1.00 94.25 89 GLU A C 1
ATOM 672 O O . GLU A 1 89 ? -50.711 -34.532 22.542 1.00 94.25 89 GLU A O 1
ATOM 677 N N . SER A 1 90 ? -50.836 -33.334 24.423 1.00 94.12 90 SER A N 1
ATOM 678 C CA . SER A 1 90 ? -50.820 -34.478 25.356 1.00 94.12 90 SER A CA 1
ATOM 679 C C . SER A 1 90 ? -49.526 -35.313 25.377 1.00 94.12 90 SER A C 1
ATOM 681 O O . SER A 1 90 ? -49.555 -36.504 25.704 1.00 94.12 90 SER A O 1
ATOM 683 N N . LYS A 1 91 ? -48.381 -34.704 25.055 1.00 95.31 91 LYS A N 1
ATOM 684 C CA . LYS A 1 91 ? -47.056 -35.333 25.139 1.00 95.31 91 LYS A CA 1
ATOM 685 C C . LYS A 1 91 ? -45.951 -34.323 25.463 1.00 95.31 91 LYS A C 1
ATOM 687 O O . LYS A 1 91 ? -46.100 -33.118 25.275 1.00 95.31 91 LYS A O 1
ATOM 692 N N . TRP A 1 92 ? -44.824 -34.831 25.949 1.00 96.12 92 TRP A N 1
ATOM 693 C CA . TRP A 1 92 ? -43.580 -34.090 26.112 1.00 96.12 92 TRP A CA 1
ATOM 694 C C . TRP A 1 92 ? -42.829 -34.041 24.786 1.00 96.12 92 TRP A C 1
ATOM 696 O O . TRP A 1 92 ? -42.397 -35.071 24.273 1.00 96.12 92 TRP A O 1
ATOM 706 N N . GLU A 1 93 ? -42.627 -32.836 24.270 1.00 94.62 93 GLU A N 1
ATOM 707 C CA . GLU A 1 93 ? -41.851 -32.573 23.063 1.00 94.62 93 GLU A CA 1
ATOM 708 C C . GLU A 1 93 ? -40.478 -32.020 23.414 1.00 94.62 93 GLU A C 1
ATOM 710 O O . GLU A 1 93 ? -40.348 -31.128 24.254 1.00 94.62 93 GLU A O 1
ATOM 715 N N . ARG A 1 94 ? -39.434 -32.551 22.776 1.00 93.06 94 ARG A N 1
ATOM 716 C CA . ARG A 1 94 ? -38.049 -32.154 23.050 1.00 93.06 94 ARG A CA 1
ATOM 717 C C . ARG A 1 94 ? -37.661 -30.928 22.229 1.00 93.06 94 ARG A C 1
ATOM 719 O O . ARG A 1 94 ? -37.898 -30.878 21.028 1.00 93.06 94 ARG A O 1
ATOM 726 N N . ILE A 1 95 ? -36.950 -29.990 22.850 1.00 91.94 95 ILE A N 1
ATOM 727 C CA . ILE A 1 95 ? -36.260 -28.904 22.144 1.00 91.94 95 ILE A CA 1
ATOM 728 C C . ILE A 1 95 ? -34.845 -29.374 21.792 1.00 91.94 95 ILE A C 1
ATOM 730 O O . ILE A 1 95 ? -34.065 -29.751 22.672 1.00 91.94 95 ILE A O 1
ATOM 734 N N . VAL A 1 96 ? -34.513 -29.353 20.503 1.00 86.31 96 VAL A N 1
ATOM 735 C CA . VAL A 1 96 ? -33.222 -29.803 19.961 1.00 86.31 96 VAL A CA 1
ATOM 736 C C . VAL A 1 96 ? -32.297 -28.598 19.765 1.00 86.31 96 VAL A C 1
ATOM 738 O O . VAL A 1 96 ? -32.743 -27.548 19.310 1.00 86.31 96 VAL A O 1
ATOM 741 N N . ASN A 1 97 ? -31.013 -28.722 20.122 1.00 81.38 97 ASN A N 1
ATOM 742 C CA . ASN A 1 97 ? -30.015 -27.666 19.887 1.00 81.38 97 ASN A CA 1
ATOM 743 C C . ASN A 1 97 ? -29.252 -27.864 18.564 1.00 81.38 97 ASN A C 1
ATOM 745 O O . ASN A 1 97 ? -29.250 -28.962 18.013 1.00 81.38 97 ASN A O 1
ATOM 749 N N . GLN A 1 98 ? -28.564 -26.816 18.089 1.00 82.50 98 GLN A N 1
ATOM 750 C CA . GLN A 1 98 ? -27.844 -26.833 16.807 1.00 82.50 98 GLN A CA 1
ATOM 751 C C . GLN A 1 98 ? -26.875 -28.014 16.686 1.00 82.50 98 GLN A C 1
ATOM 753 O O . GLN A 1 98 ? -26.907 -28.713 15.690 1.00 82.50 98 GLN A O 1
ATOM 758 N N . LYS A 1 99 ? -26.082 -28.311 17.723 1.00 80.88 99 LYS A N 1
ATOM 759 C CA . LYS A 1 99 ? -25.139 -29.438 17.694 1.00 80.88 99 LYS A CA 1
ATOM 760 C C . LYS A 1 99 ? -25.847 -30.786 17.515 1.00 80.88 99 LYS A C 1
ATOM 762 O O . LYS A 1 99 ? -25.374 -31.623 16.764 1.00 80.88 99 LYS A O 1
ATOM 767 N N . GLN A 1 100 ? -26.962 -31.007 18.206 1.00 76.56 100 GLN A N 1
ATOM 768 C CA . GLN A 1 100 ? -27.751 -32.238 18.078 1.00 76.56 100 GLN A CA 1
ATOM 769 C C . GLN A 1 100 ? -28.440 -32.333 16.715 1.00 76.56 100 GLN A C 1
ATOM 771 O O . GLN A 1 100 ? -28.571 -33.427 16.168 1.00 76.56 100 GLN A O 1
ATOM 776 N N . LEU A 1 101 ? -28.872 -31.193 16.173 1.00 78.00 101 LEU A N 1
ATOM 777 C CA . LEU A 1 101 ? -29.388 -31.094 14.816 1.00 78.00 101 LEU A CA 1
ATOM 778 C C . LEU A 1 101 ? -28.286 -31.427 13.802 1.00 78.00 101 LEU A C 1
ATOM 780 O O . LEU A 1 101 ? -28.507 -32.282 12.959 1.00 78.00 101 LEU A O 1
ATOM 784 N N . ASP A 1 102 ? -27.092 -30.855 13.944 1.00 75.56 102 ASP A N 1
ATOM 785 C CA . ASP A 1 102 ? -25.930 -31.119 13.091 1.00 75.56 102 ASP A CA 1
ATOM 786 C C . ASP A 1 102 ? -25.457 -32.568 13.208 1.00 75.56 102 ASP A C 1
ATOM 788 O O . ASP A 1 102 ? -25.147 -33.185 12.205 1.00 75.56 102 ASP A O 1
ATOM 792 N N . GLU A 1 103 ? -25.423 -33.155 14.406 1.00 75.12 103 GLU A N 1
ATOM 793 C CA . GLU A 1 103 ? -25.131 -34.582 14.593 1.00 75.12 103 GLU A CA 1
ATOM 794 C C . GLU A 1 103 ? -26.185 -35.450 13.898 1.00 75.12 103 GLU A C 1
ATOM 796 O O . GLU A 1 103 ? -25.840 -36.437 13.257 1.00 75.12 103 GLU A O 1
ATOM 801 N N . THR A 1 104 ? -27.463 -35.072 13.974 1.00 67.50 104 THR A N 1
ATOM 802 C CA . THR A 1 104 ? -28.534 -35.769 13.250 1.00 67.50 104 THR A CA 1
ATOM 803 C C . THR A 1 104 ? -28.356 -35.618 11.739 1.00 67.50 104 THR A C 1
ATOM 805 O O . THR A 1 104 ? -28.436 -36.621 11.043 1.00 67.50 104 THR A O 1
ATOM 808 N N . ILE A 1 105 ? -28.043 -34.412 11.248 1.00 67.62 105 ILE A N 1
ATOM 809 C CA . ILE A 1 105 ? -27.786 -34.091 9.834 1.00 67.62 105 ILE A CA 1
ATOM 810 C C . ILE A 1 105 ? -26.524 -34.788 9.315 1.00 67.62 105 ILE A C 1
ATOM 812 O O . ILE A 1 105 ? -26.536 -35.330 8.224 1.00 67.62 105 ILE A O 1
ATOM 816 N N . ASN A 1 106 ? -25.447 -34.850 10.087 1.00 65.75 106 ASN A N 1
ATOM 817 C CA . ASN A 1 106 ? -24.212 -35.540 9.709 1.00 65.75 106 ASN A CA 1
ATOM 818 C C . ASN A 1 106 ? -24.386 -37.064 9.725 1.00 65.75 106 ASN A C 1
ATOM 820 O O . ASN A 1 106 ? -23.696 -37.776 9.002 1.00 65.75 106 ASN A O 1
ATOM 824 N N . ASN A 1 107 ? -25.321 -37.566 10.538 1.00 61.69 107 ASN A N 1
ATOM 825 C CA . ASN A 1 107 ? -25.769 -38.955 10.498 1.00 61.69 107 ASN A CA 1
ATOM 826 C C . ASN A 1 107 ? -26.807 -39.210 9.385 1.00 61.69 107 ASN A C 1
ATOM 828 O O . ASN A 1 107 ? -27.143 -40.373 9.140 1.00 61.69 107 ASN A O 1
ATOM 832 N N . ILE A 1 108 ? -27.278 -38.170 8.675 1.00 63.88 108 ILE A N 1
ATOM 833 C CA . ILE A 1 108 ? -27.913 -38.327 7.361 1.00 63.88 108 ILE A CA 1
ATOM 834 C C . ILE A 1 108 ? -26.789 -38.696 6.397 1.00 63.88 108 ILE A C 1
ATOM 836 O O . ILE A 1 108 ? -26.093 -37.860 5.835 1.00 63.88 108 ILE A O 1
ATOM 840 N N . THR A 1 109 ? -26.610 -39.997 6.227 1.00 60.00 109 THR A N 1
ATOM 841 C CA . THR A 1 109 ? -25.645 -40.583 5.293 1.00 60.00 109 THR A CA 1
ATOM 842 C C . THR A 1 109 ? -26.125 -40.527 3.841 1.00 60.00 109 THR A C 1
ATOM 844 O O . THR A 1 109 ? -25.409 -40.987 2.958 1.00 60.00 109 THR A O 1
ATOM 847 N N . ASP A 1 110 ? -27.298 -39.930 3.591 1.00 61.25 110 ASP A N 1
ATOM 848 C CA . ASP A 1 110 ? -27.910 -39.853 2.269 1.00 61.25 110 ASP A CA 1
ATOM 849 C C . ASP A 1 110 ? -28.531 -38.466 1.996 1.00 61.25 110 ASP A C 1
ATOM 851 O O . ASP A 1 110 ? -29.698 -38.196 2.285 1.00 61.25 110 ASP A O 1
ATOM 855 N N . LEU A 1 111 ? -27.723 -37.550 1.447 1.00 59.56 111 LEU A N 1
ATOM 856 C CA . LEU A 1 111 ? -28.143 -36.221 0.964 1.00 59.56 111 LEU A CA 1
ATOM 857 C C . LEU A 1 111 ? -28.775 -36.266 -0.448 1.00 59.56 111 LEU A C 1
ATOM 859 O O . LEU A 1 111 ? -28.882 -35.242 -1.125 1.00 59.56 111 LEU A O 1
ATOM 863 N N . GLN A 1 112 ? -29.215 -37.436 -0.914 1.00 56.59 112 GLN A N 1
ATOM 864 C CA . GLN A 1 112 ? -29.727 -37.654 -2.274 1.00 56.59 112 GLN A CA 1
ATOM 865 C C . GLN A 1 112 ? -31.044 -36.904 -2.587 1.00 56.59 112 GLN A C 1
ATOM 867 O O . GLN A 1 112 ? -31.432 -36.809 -3.745 1.00 56.59 112 GLN A O 1
ATOM 872 N N . GLY A 1 113 ? -31.732 -36.324 -1.595 1.00 60.06 113 GLY A N 1
ATOM 873 C CA . GLY A 1 113 ? -33.066 -35.723 -1.772 1.00 60.06 113 GLY A CA 1
ATOM 874 C C . GLY A 1 113 ? -33.137 -34.285 -2.320 1.00 60.06 113 GLY A C 1
ATOM 875 O O . GLY A 1 113 ? -34.216 -33.865 -2.744 1.00 60.06 113 GLY A O 1
ATOM 876 N N . ASP A 1 114 ? -32.037 -33.520 -2.325 1.00 57.75 114 ASP A N 1
ATOM 877 C CA . ASP A 1 114 ? -32.031 -32.119 -2.808 1.00 57.75 114 ASP A CA 1
ATOM 878 C C . ASP A 1 114 ? -31.219 -31.904 -4.096 1.00 57.75 114 ASP A C 1
ATOM 880 O O . ASP A 1 114 ? -31.421 -30.906 -4.793 1.00 57.75 114 ASP A O 1
ATOM 884 N N . VAL A 1 115 ? -30.389 -32.873 -4.487 1.00 61.47 115 VAL A N 1
ATOM 885 C CA . VAL A 1 115 ? -29.698 -32.874 -5.787 1.00 61.47 115 VAL A CA 1
ATOM 886 C C . VAL A 1 115 ? -30.712 -32.927 -6.933 1.00 61.47 115 VAL A C 1
ATOM 888 O O . VAL A 1 115 ? -30.603 -32.150 -7.878 1.00 61.47 115 VAL A O 1
ATOM 891 N N . ASP A 1 116 ? -31.778 -33.721 -6.803 1.00 63.00 116 ASP A N 1
ATOM 892 C CA . ASP A 1 116 ? -32.855 -33.789 -7.799 1.00 63.00 116 ASP A CA 1
ATOM 893 C C . ASP A 1 116 ? -33.612 -32.465 -7.949 1.00 63.00 116 ASP A C 1
ATOM 895 O O . ASP A 1 116 ? -34.023 -32.093 -9.050 1.00 63.00 116 ASP A O 1
ATOM 899 N N . LYS A 1 117 ? -33.785 -31.707 -6.860 1.00 58.94 117 LYS A N 1
ATOM 900 C CA . LYS A 1 117 ? -34.455 -30.398 -6.905 1.00 58.94 117 LYS A CA 1
ATOM 901 C C . LYS A 1 117 ? -33.583 -29.350 -7.586 1.00 58.94 117 LYS A C 1
ATOM 903 O O . LYS A 1 117 ? -34.096 -28.572 -8.387 1.00 58.94 117 LYS A O 1
ATOM 908 N N . ILE A 1 118 ? -32.278 -29.361 -7.315 1.00 63.19 118 ILE A N 1
ATOM 909 C CA . ILE A 1 118 ? -31.302 -28.480 -7.969 1.00 63.19 118 ILE A CA 1
ATOM 910 C C . ILE A 1 118 ? -31.187 -28.830 -9.461 1.00 63.19 118 ILE A C 1
ATOM 912 O O . ILE A 1 118 ? -31.255 -27.937 -10.305 1.00 63.19 118 ILE A O 1
ATOM 916 N N . ILE A 1 119 ? -31.109 -30.119 -9.806 1.00 64.19 119 ILE A N 1
ATOM 917 C CA . ILE A 1 119 ? -31.084 -30.601 -11.195 1.00 64.19 119 ILE A CA 1
ATOM 918 C C . ILE A 1 119 ? -32.375 -30.222 -11.932 1.00 64.19 119 ILE A C 1
ATOM 920 O O . ILE A 1 119 ? -32.310 -29.739 -13.061 1.00 64.19 119 ILE A O 1
ATOM 924 N N . ASN A 1 120 ? -33.547 -30.372 -11.308 1.00 62.91 120 ASN A N 1
ATOM 925 C CA . ASN A 1 120 ? -34.818 -29.967 -11.915 1.00 62.91 120 ASN A CA 1
ATOM 926 C C . ASN A 1 120 ? -34.903 -28.450 -12.133 1.00 62.91 120 ASN A C 1
ATOM 928 O O . ASN A 1 120 ? -35.386 -28.013 -13.176 1.00 62.91 120 ASN A O 1
ATOM 932 N N . LEU A 1 121 ? -34.390 -27.642 -11.201 1.00 61.12 121 LEU A N 1
ATOM 933 C CA . LEU A 1 121 ? -34.331 -26.188 -11.363 1.00 61.12 121 LEU A CA 1
ATOM 934 C C . LEU A 1 121 ? -33.432 -25.792 -12.547 1.00 61.12 121 LEU A C 1
ATOM 936 O O . LEU A 1 121 ? -33.814 -24.952 -13.360 1.00 61.12 121 LEU A O 1
ATOM 940 N N . LEU A 1 122 ? -32.265 -26.428 -12.679 1.00 63.50 122 LEU A N 1
ATOM 941 C CA . LEU A 1 122 ? -31.319 -26.167 -13.766 1.00 63.50 122 LEU A CA 1
ATOM 942 C C . LEU A 1 122 ? -31.833 -26.662 -15.127 1.00 63.50 122 LEU A C 1
ATOM 944 O O . LEU A 1 122 ? -31.640 -25.968 -16.123 1.00 63.50 122 LEU A O 1
ATOM 948 N N . LYS A 1 123 ? -32.555 -27.792 -15.175 1.00 63.06 123 LYS A N 1
ATOM 949 C CA . LYS A 1 123 ? -33.248 -28.280 -16.385 1.00 63.06 123 LYS A CA 1
ATOM 950 C C . LYS A 1 123 ? -34.321 -27.305 -16.880 1.00 63.06 123 LYS A C 1
ATOM 952 O O . LYS A 1 123 ? -34.520 -27.182 -18.084 1.00 63.06 123 LYS A O 1
ATOM 957 N N . VAL A 1 124 ? -34.997 -26.604 -15.966 1.00 56.00 124 VAL A N 1
ATOM 958 C CA . VAL A 1 124 ? -35.995 -25.574 -16.303 1.00 56.00 124 VAL A CA 1
ATOM 959 C C . VAL A 1 124 ? -35.333 -24.255 -16.709 1.00 56.00 124 VAL A C 1
ATOM 961 O O . VAL A 1 124 ? -35.760 -23.635 -17.679 1.00 56.00 124 VAL A O 1
ATOM 964 N N . ALA A 1 125 ? -34.298 -23.818 -15.989 1.00 48.97 125 ALA A N 1
ATOM 965 C CA . ALA A 1 125 ? -33.627 -22.545 -16.248 1.00 48.97 125 ALA A CA 1
ATOM 966 C C . ALA A 1 125 ? -32.759 -22.566 -17.521 1.00 48.97 125 ALA A C 1
ATOM 968 O O . ALA A 1 125 ? -32.656 -21.549 -18.204 1.00 48.97 125 ALA A O 1
ATOM 969 N N . PHE A 1 126 ? -32.158 -23.714 -17.855 1.00 58.06 126 PHE A N 1
ATOM 970 C CA . PHE A 1 126 ? -31.224 -23.867 -18.975 1.00 58.06 126 PHE A CA 1
ATOM 971 C C . PHE A 1 126 ? -31.448 -25.197 -19.724 1.00 58.06 126 PHE A C 1
ATOM 973 O O . PHE A 1 126 ? -30.608 -26.098 -19.655 1.00 58.06 126 PHE A O 1
ATOM 980 N N . PRO A 1 127 ? -32.561 -25.348 -20.470 1.00 54.06 127 PRO A N 1
ATOM 981 C CA . PRO A 1 127 ? -32.914 -26.607 -21.138 1.00 54.06 127 PRO A CA 1
ATOM 982 C C . PRO A 1 127 ? -31.885 -27.056 -22.189 1.00 54.06 127 PRO A C 1
ATOM 984 O O . PRO A 1 127 ? -31.761 -28.247 -22.461 1.00 54.06 127 PRO A O 1
ATOM 987 N N . SER A 1 128 ? -31.110 -26.123 -22.748 1.00 47.12 128 SER A N 1
ATOM 988 C CA . SER A 1 128 ? -30.058 -26.397 -23.736 1.00 47.12 128 SER A CA 1
ATOM 989 C C . SER A 1 128 ? -28.832 -27.110 -23.161 1.00 47.12 128 SER A C 1
ATOM 991 O O . SER A 1 128 ? -28.059 -27.676 -23.924 1.00 47.12 128 SER A O 1
ATOM 993 N N . ASN A 1 129 ? -28.647 -27.104 -21.836 1.00 54.59 129 ASN A N 1
ATOM 994 C CA . ASN A 1 129 ? -27.453 -27.666 -21.197 1.00 54.59 129 ASN A CA 1
ATOM 995 C C . ASN A 1 129 ? -27.448 -29.202 -21.146 1.00 54.59 129 ASN A C 1
ATOM 997 O O . ASN A 1 129 ? -26.524 -29.760 -20.562 1.00 54.59 129 ASN A O 1
ATOM 1001 N N . ASN A 1 130 ? -28.476 -29.863 -21.705 1.00 55.06 130 ASN A N 1
ATOM 1002 C CA . ASN A 1 130 ? -28.613 -31.318 -21.822 1.00 55.06 130 ASN A CA 1
ATOM 1003 C C . ASN A 1 130 ? -28.061 -32.062 -20.595 1.00 55.06 130 ASN A C 1
ATOM 1005 O O . ASN A 1 130 ? -27.231 -32.955 -20.727 1.00 55.06 130 ASN A O 1
ATOM 1009 N N . LEU A 1 131 ? -28.475 -31.630 -19.395 1.00 63.81 131 LEU A N 1
ATOM 1010 C CA . LEU A 1 131 ? -28.053 -32.210 -18.120 1.00 63.81 131 LEU A CA 1
ATOM 1011 C C . LEU A 1 131 ? -28.669 -33.609 -18.012 1.00 63.81 131 LEU A C 1
ATOM 1013 O O . LEU A 1 131 ? -29.750 -33.787 -17.434 1.00 63.81 131 LEU A O 1
ATOM 1017 N N . VAL A 1 132 ? -28.035 -34.573 -18.679 1.00 56.28 132 VAL A N 1
ATOM 1018 C CA . VAL A 1 132 ? -28.446 -35.971 -18.669 1.00 56.28 132 VAL A CA 1
ATOM 1019 C C . VAL A 1 132 ? -28.218 -36.521 -17.266 1.00 56.28 132 VAL A C 1
ATOM 1021 O O . VAL A 1 132 ? -27.360 -36.052 -16.519 1.00 56.28 132 VAL A O 1
ATOM 1024 N N . ASP A 1 133 ? -29.076 -37.466 -16.902 1.00 57.25 133 ASP A N 1
ATOM 1025 C CA . ASP A 1 133 ? -28.960 -38.312 -15.722 1.00 57.25 133 ASP A CA 1
ATOM 1026 C C . ASP A 1 133 ? -27.480 -38.662 -15.436 1.00 57.25 133 ASP A C 1
ATOM 1028 O O . ASP A 1 133 ? -26.820 -39.174 -16.341 1.00 57.25 133 ASP A O 1
ATOM 1032 N N . PRO A 1 134 ? -26.932 -38.395 -14.232 1.00 56.66 134 PRO A N 1
ATOM 1033 C CA . PRO A 1 134 ? -25.537 -38.706 -13.884 1.00 56.66 134 PRO A CA 1
ATOM 1034 C C . PRO A 1 134 ? -25.157 -40.197 -14.019 1.00 56.66 134 PRO A C 1
ATOM 1036 O O . PRO A 1 134 ? -24.018 -40.564 -13.753 1.00 56.66 134 PRO A O 1
ATOM 1039 N N . SER A 1 135 ? -26.090 -41.060 -14.435 1.00 58.22 135 SER A N 1
ATOM 1040 C CA . SER A 1 135 ? -25.859 -42.456 -14.804 1.00 58.22 135 SER A CA 1
ATOM 1041 C C . SER A 1 135 ? -25.164 -42.673 -16.161 1.00 58.22 135 SER A C 1
ATOM 1043 O O . SER A 1 135 ? -24.717 -43.792 -16.414 1.00 58.22 135 SER A O 1
ATOM 1045 N N . VAL A 1 136 ? -25.049 -41.653 -17.026 1.00 60.59 136 VAL A N 1
ATOM 1046 C CA . VAL A 1 136 ? -24.221 -41.709 -18.249 1.00 60.59 136 VAL A CA 1
ATOM 1047 C C . VAL A 1 136 ? -22.852 -41.083 -17.996 1.00 60.59 136 VAL A C 1
ATOM 1049 O O . VAL A 1 136 ? -22.740 -39.883 -17.751 1.00 60.59 136 VAL A O 1
ATOM 1052 N N . ASP A 1 137 ? -21.810 -41.908 -18.065 1.00 65.69 137 ASP A N 1
ATOM 1053 C CA . ASP A 1 137 ? -20.413 -41.506 -17.969 1.00 65.69 137 ASP A CA 1
ATOM 1054 C C . ASP A 1 137 ? -19.793 -41.244 -19.357 1.00 65.69 137 ASP A C 1
ATOM 1056 O O . ASP A 1 137 ? -20.319 -41.614 -20.414 1.00 65.69 137 ASP A O 1
ATOM 1060 N N . GLY A 1 138 ? -18.659 -40.545 -19.360 1.00 67.81 138 GLY A N 1
ATOM 1061 C CA . GLY A 1 138 ? -17.819 -40.378 -20.543 1.00 67.81 138 GLY A CA 1
ATOM 1062 C C . GLY A 1 138 ? -17.844 -38.980 -21.156 1.00 67.81 138 GLY A C 1
ATOM 1063 O O . GLY A 1 138 ? -18.805 -38.215 -21.070 1.00 67.81 138 GLY A O 1
ATOM 1064 N N . ASP A 1 139 ? -16.737 -38.648 -21.810 1.00 71.44 139 ASP A N 1
ATOM 1065 C CA . ASP A 1 139 ? -16.449 -37.317 -22.336 1.00 71.44 139 ASP A CA 1
ATOM 1066 C C . ASP A 1 139 ? -17.373 -36.899 -23.494 1.00 71.44 139 ASP A C 1
ATOM 1068 O O . ASP A 1 139 ? -17.532 -35.714 -23.760 1.00 71.44 139 ASP A O 1
ATOM 1072 N N . THR A 1 140 ? -18.063 -37.827 -24.146 1.00 70.06 140 THR A N 1
ATOM 1073 C CA . THR A 1 140 ? -19.000 -37.531 -25.245 1.00 70.06 140 THR A CA 1
ATOM 1074 C C . THR A 1 140 ? -20.342 -36.929 -24.799 1.00 70.06 140 THR A C 1
ATOM 1076 O O . THR A 1 140 ? -21.105 -36.469 -25.647 1.00 70.06 140 THR A O 1
ATOM 1079 N N . HIS A 1 141 ? -20.619 -36.868 -23.490 1.00 66.00 141 HIS A N 1
ATOM 1080 C CA . HIS A 1 141 ? -21.899 -36.415 -22.916 1.00 66.00 141 HIS A CA 1
ATOM 1081 C C . HIS A 1 141 ? -21.804 -35.082 -22.146 1.00 66.00 141 HIS A C 1
ATOM 1083 O O . HIS A 1 141 ? -22.617 -34.797 -21.269 1.00 66.00 141 HIS A O 1
ATOM 1089 N N . GLY A 1 142 ? -20.795 -34.262 -22.447 1.00 63.00 142 GLY A N 1
ATOM 1090 C CA . GLY A 1 142 ? -20.570 -32.976 -21.786 1.00 63.00 142 GLY A CA 1
ATOM 1091 C C . GLY A 1 142 ? -21.695 -31.952 -21.985 1.00 63.00 142 GLY A C 1
ATOM 1092 O O . GLY A 1 142 ? -22.281 -31.863 -23.061 1.00 63.00 142 GLY A O 1
ATOM 1093 N N . GLY A 1 143 ? -21.981 -31.166 -20.940 1.00 70.56 143 GLY A N 1
ATOM 1094 C CA . GLY A 1 143 ? -23.068 -30.176 -20.930 1.00 70.56 143 GLY A CA 1
ATOM 1095 C C . GLY A 1 143 ? -22.601 -28.725 -21.115 1.00 70.56 143 GLY A C 1
ATOM 1096 O O . GLY A 1 143 ? -22.967 -28.068 -22.082 1.00 70.56 143 GLY A O 1
ATOM 1097 N N . GLY A 1 144 ? -21.801 -28.182 -20.189 1.00 70.62 144 GLY A N 1
ATOM 1098 C CA . GLY A 1 144 ? -21.450 -26.750 -20.159 1.00 70.62 144 GLY A CA 1
ATOM 1099 C C . GLY A 1 144 ? -20.047 -26.434 -20.681 1.00 70.62 144 GLY A C 1
ATOM 1100 O O . GLY A 1 144 ? -19.084 -27.092 -20.287 1.00 70.62 144 GLY A O 1
ATOM 1101 N N . MET A 1 145 ? -19.922 -25.390 -21.508 1.00 80.81 145 MET A N 1
ATOM 1102 C CA . MET A 1 145 ? -18.631 -24.823 -21.919 1.00 80.81 145 MET A CA 1
ATOM 1103 C C . MET A 1 145 ? -18.106 -23.818 -20.888 1.00 80.81 145 MET A C 1
ATOM 1105 O O . MET A 1 145 ? -18.860 -23.015 -20.340 1.00 80.81 145 MET A O 1
ATOM 1109 N N . VAL A 1 146 ? -16.797 -23.834 -20.660 1.00 83.12 146 VAL A N 1
ATOM 1110 C CA . VAL A 1 146 ? -16.062 -22.945 -19.761 1.00 83.12 146 VAL A CA 1
ATOM 1111 C C . VAL A 1 146 ? -14.952 -22.274 -20.560 1.00 83.12 146 VAL A C 1
ATOM 1113 O O . VAL A 1 146 ? -14.108 -22.947 -21.144 1.00 83.12 146 VAL A O 1
ATOM 1116 N N . PHE A 1 147 ? -14.942 -20.943 -20.571 1.00 86.06 147 PHE A N 1
ATOM 1117 C CA . PHE A 1 147 ? -13.810 -20.169 -21.070 1.00 86.06 147 PHE A CA 1
ATOM 1118 C C . PHE A 1 147 ? -12.951 -19.719 -19.892 1.00 86.06 147 PHE A C 1
ATOM 1120 O O . PHE A 1 147 ? -13.443 -19.039 -18.989 1.00 86.06 147 PHE A O 1
ATOM 1127 N N . THR A 1 148 ? -11.674 -20.084 -19.916 1.00 89.44 148 THR A N 1
ATOM 1128 C CA . THR A 1 148 ? -10.678 -19.644 -18.941 1.00 89.44 148 THR A CA 1
ATOM 1129 C C . THR A 1 148 ? -9.769 -18.624 -19.635 1.00 89.44 148 THR A C 1
ATOM 1131 O O . THR A 1 148 ? -9.012 -19.016 -20.525 1.00 89.44 148 THR A O 1
ATOM 1134 N N . PRO A 1 149 ? -9.841 -17.324 -19.286 1.00 86.31 149 PRO A N 1
ATOM 1135 C CA . PRO A 1 149 ? -8.949 -16.315 -19.847 1.00 86.31 149 PRO A CA 1
ATOM 1136 C C . PRO A 1 149 ? -7.486 -16.636 -19.525 1.00 86.31 149 PRO A C 1
ATOM 1138 O O . PRO A 1 149 ? -7.182 -17.048 -18.407 1.00 86.31 149 PRO A O 1
ATOM 1141 N N . GLY A 1 150 ? -6.599 -16.429 -20.497 1.00 86.75 150 GLY A N 1
ATOM 1142 C CA . GLY A 1 150 ? -5.157 -16.537 -20.294 1.00 86.75 150 GLY A CA 1
ATOM 1143 C C . GLY A 1 150 ? -4.583 -15.331 -19.550 1.00 86.75 150 GLY A C 1
ATOM 1144 O O . GLY A 1 150 ? -5.226 -14.282 -19.441 1.00 86.75 150 GLY A O 1
ATOM 1145 N N . ASP A 1 151 ? -3.352 -15.474 -19.073 1.00 90.06 151 ASP A N 1
ATOM 1146 C CA . ASP A 1 151 ? -2.555 -14.401 -18.479 1.00 90.06 151 ASP A CA 1
ATOM 1147 C C . ASP A 1 151 ? -1.190 -14.266 -19.176 1.00 90.06 151 ASP A C 1
ATOM 1149 O O . ASP A 1 151 ? -0.971 -14.809 -20.257 1.00 90.06 151 ASP A O 1
ATOM 1153 N N . ALA A 1 152 ? -0.253 -13.522 -18.581 1.00 84.75 152 ALA A N 1
ATOM 1154 C CA . ALA A 1 152 ? 1.072 -13.299 -19.166 1.00 84.75 152 ALA A CA 1
ATOM 1155 C C . ALA A 1 152 ? 1.904 -14.587 -19.365 1.00 84.75 152 ALA A C 1
ATOM 1157 O O . ALA A 1 152 ? 2.927 -14.549 -20.046 1.00 84.75 152 ALA A O 1
ATOM 1158 N N . THR A 1 153 ? 1.503 -15.706 -18.758 1.00 87.38 153 THR A N 1
ATOM 1159 C CA . THR A 1 153 ? 2.247 -16.975 -18.752 1.00 87.38 153 THR A CA 1
ATOM 1160 C C . THR A 1 153 ? 1.408 -18.195 -19.135 1.00 87.38 153 THR A C 1
ATOM 1162 O O . THR A 1 153 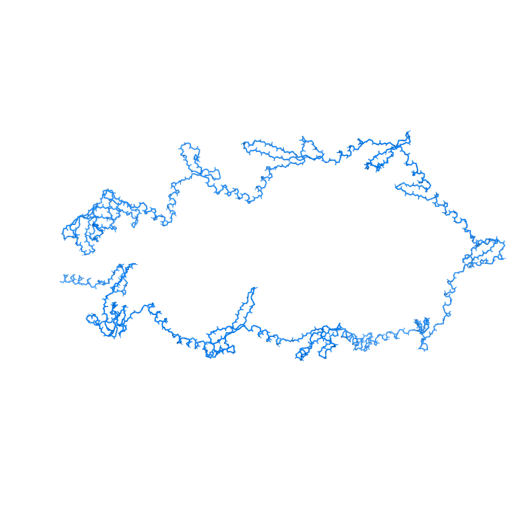? 1.959 -19.284 -19.285 1.00 87.38 153 THR A O 1
ATOM 1165 N N . THR A 1 154 ? 0.093 -18.036 -19.295 1.00 88.19 154 THR A N 1
ATOM 1166 C CA . THR A 1 154 ? -0.847 -19.118 -19.605 1.00 88.19 154 THR A CA 1
ATOM 1167 C C . THR A 1 154 ? -1.771 -18.733 -20.753 1.00 88.19 154 THR A C 1
ATOM 1169 O O . THR A 1 154 ? -2.339 -17.644 -20.778 1.00 88.19 154 THR A O 1
ATOM 1172 N N . GLU A 1 155 ? -1.935 -19.634 -21.718 1.00 88.50 155 GLU A N 1
ATOM 1173 C CA . GLU A 1 155 ? -2.833 -19.420 -22.854 1.00 88.50 155 GLU A CA 1
ATOM 1174 C C . GLU A 1 155 ? -4.312 -19.534 -22.440 1.00 88.50 155 GLU A C 1
ATOM 1176 O O . GLU A 1 155 ? -4.641 -20.308 -21.532 1.00 88.50 155 GLU A O 1
ATOM 1181 N N . PRO A 1 156 ? -5.223 -18.785 -23.094 1.00 89.31 156 PRO A N 1
ATOM 1182 C CA . PRO A 1 156 ? -6.655 -18.931 -22.869 1.00 89.31 156 PRO A CA 1
ATOM 1183 C C . PRO A 1 156 ? -7.136 -20.318 -23.297 1.00 89.31 156 PRO A C 1
ATOM 1185 O O . PRO A 1 156 ? -6.719 -20.838 -24.330 1.00 89.31 156 PRO A O 1
ATOM 1188 N N . LYS A 1 157 ? -8.063 -20.894 -22.529 1.00 92.75 157 LYS A N 1
ATOM 1189 C CA . LYS A 1 157 ? -8.601 -22.236 -22.778 1.00 92.75 157 LYS A CA 1
ATOM 1190 C C . LYS A 1 157 ? -10.104 -22.224 -22.967 1.00 92.75 157 LYS A C 1
ATOM 1192 O O . LYS A 1 157 ? -10.825 -21.536 -22.241 1.00 92.75 157 LYS A O 1
ATOM 1197 N N . ILE A 1 158 ? -10.570 -23.046 -23.900 1.00 89.44 158 ILE A N 1
ATOM 1198 C CA . ILE A 1 158 ? -11.973 -23.433 -24.019 1.00 89.44 158 ILE A CA 1
ATOM 1199 C C . ILE A 1 158 ? -12.080 -24.888 -23.577 1.00 89.44 158 ILE A C 1
ATOM 1201 O O . ILE A 1 158 ? -11.512 -25.792 -24.186 1.00 89.44 158 ILE A O 1
ATOM 1205 N N . GLU A 1 159 ? -12.817 -25.108 -22.499 1.00 89.69 159 GLU A N 1
ATOM 1206 C CA . GLU A 1 159 ? -13.009 -26.412 -21.879 1.00 89.69 159 GLU A CA 1
ATOM 1207 C C . GLU A 1 159 ? -14.505 -26.747 -21.864 1.00 89.69 159 GLU A C 1
ATOM 1209 O O . GLU A 1 159 ? -15.345 -25.848 -21.852 1.00 89.69 159 GLU A O 1
ATOM 1214 N N . TYR A 1 160 ? -14.873 -28.024 -21.810 1.00 85.69 160 TYR A N 1
ATOM 1215 C CA . TYR A 1 160 ? -16.237 -28.414 -21.443 1.00 85.69 160 TYR A CA 1
ATOM 1216 C C . TYR A 1 160 ? -16.237 -29.348 -20.240 1.00 85.69 160 TYR A C 1
ATOM 1218 O O . TYR A 1 160 ? -15.258 -30.049 -19.969 1.00 85.69 160 TYR A O 1
ATOM 1226 N N . VAL A 1 161 ? -17.338 -29.323 -19.494 1.00 81.00 161 VAL A N 1
ATOM 1227 C CA . VAL A 1 161 ? -17.509 -30.105 -18.268 1.00 81.00 161 VAL A CA 1
ATOM 1228 C C . VAL A 1 161 ? -18.316 -31.367 -18.562 1.00 81.00 161 VAL A C 1
ATOM 1230 O O . VAL A 1 161 ? -19.398 -31.287 -19.151 1.00 81.00 161 VAL A O 1
ATOM 1233 N N . TYR A 1 162 ? -17.810 -32.518 -18.119 1.00 77.44 162 TYR A N 1
ATOM 1234 C CA . TYR A 1 162 ? -18.492 -33.812 -18.202 1.00 77.44 162 TYR A CA 1
ATOM 1235 C C . TYR A 1 162 ? -18.349 -34.599 -16.894 1.00 77.44 162 TYR A C 1
ATOM 1237 O O . TYR A 1 162 ? -17.504 -34.278 -16.060 1.00 77.44 162 TYR A O 1
ATOM 1245 N N . PHE A 1 163 ? -19.204 -35.601 -16.697 1.00 76.62 163 PHE A N 1
ATOM 1246 C CA . PHE A 1 163 ? -19.143 -36.504 -15.550 1.00 76.62 163 PHE A CA 1
ATOM 1247 C C . PHE A 1 163 ? -18.373 -37.774 -15.938 1.00 76.62 163 PHE A C 1
ATOM 1249 O O . PHE A 1 163 ? -18.723 -38.441 -16.910 1.00 76.62 163 PHE A O 1
ATOM 1256 N N . ASP A 1 164 ? -17.314 -38.110 -15.200 1.00 78.00 164 ASP A N 1
ATOM 1257 C CA . ASP A 1 164 ? -16.458 -39.275 -15.490 1.00 78.00 164 ASP A CA 1
ATOM 1258 C C . ASP A 1 164 ? -16.921 -40.579 -14.811 1.00 78.00 164 ASP A C 1
ATOM 1260 O O . ASP A 1 164 ? -16.200 -41.575 -14.816 1.00 78.00 164 ASP A O 1
ATOM 1264 N N . GLY A 1 165 ? -18.112 -40.568 -14.203 1.00 73.19 165 GLY A N 1
ATOM 1265 C CA . GLY A 1 165 ? -18.647 -41.664 -13.391 1.00 73.19 165 GLY A CA 1
ATOM 1266 C C . GLY A 1 165 ? -18.409 -41.487 -11.887 1.00 73.19 165 GLY A C 1
ATOM 1267 O O . GLY A 1 165 ? -19.092 -42.122 -11.085 1.00 73.19 165 GLY A O 1
ATOM 1268 N N . THR A 1 166 ? -17.492 -40.600 -11.483 1.00 75.44 166 THR A N 1
ATOM 1269 C CA . THR A 1 166 ? -17.196 -40.302 -10.069 1.00 75.44 166 THR A CA 1
ATOM 1270 C C . THR A 1 166 ? -17.314 -38.812 -9.744 1.00 75.44 166 THR A C 1
ATOM 1272 O O . THR A 1 166 ? -17.741 -38.446 -8.648 1.00 75.44 166 THR A O 1
ATOM 1275 N N . SER A 1 167 ? -16.923 -37.919 -10.653 1.00 72.44 167 SER A N 1
ATOM 1276 C CA . SER A 1 167 ? -16.917 -36.467 -10.446 1.00 72.44 167 SER A CA 1
ATOM 1277 C C . SER A 1 167 ? -17.080 -35.689 -11.753 1.00 72.44 167 SER A C 1
ATOM 1279 O O . SER A 1 167 ? -16.893 -36.209 -12.851 1.00 72.44 167 SER A O 1
ATOM 1281 N N . TYR A 1 168 ? -17.440 -34.408 -11.634 1.00 75.94 168 TYR A N 1
ATOM 1282 C CA . TYR A 1 168 ? -17.420 -33.492 -12.772 1.00 75.94 168 TYR A CA 1
ATOM 1283 C C . TYR A 1 168 ? -15.987 -33.040 -13.049 1.00 75.94 168 TYR A C 1
ATOM 1285 O O . TYR A 1 168 ? -15.338 -32.437 -12.193 1.00 75.94 168 TYR A O 1
ATOM 1293 N N . VAL A 1 169 ? -15.516 -33.310 -14.260 1.00 82.69 169 VAL A N 1
ATOM 1294 C CA . VAL A 1 169 ? -14.166 -33.008 -14.737 1.00 82.69 169 VAL A CA 1
ATOM 1295 C C . VAL A 1 169 ? -14.230 -32.136 -15.989 1.00 82.69 169 VAL A C 1
ATOM 1297 O O . VAL A 1 169 ? -15.252 -32.062 -16.674 1.00 82.69 169 VAL A O 1
ATOM 1300 N N . LYS A 1 170 ? -13.133 -31.433 -16.278 1.00 87.88 170 LYS A N 1
ATOM 1301 C CA . LYS A 1 170 ? -12.998 -30.573 -17.458 1.00 87.88 170 LYS A CA 1
ATOM 1302 C C . LYS A 1 170 ? -12.187 -31.274 -18.540 1.00 87.88 170 LYS A C 1
ATOM 1304 O O . LYS A 1 170 ? -11.191 -31.927 -18.228 1.00 87.88 170 LYS A O 1
ATOM 1309 N N . LYS A 1 171 ? -12.559 -31.077 -19.802 1.00 88.12 171 LYS A N 1
ATOM 1310 C CA . LYS A 1 171 ? -11.737 -31.440 -20.961 1.00 88.12 171 LYS A CA 1
ATOM 1311 C C . LYS A 1 171 ? -11.409 -30.194 -21.770 1.00 88.12 171 LYS A C 1
ATOM 1313 O O . LYS A 1 171 ? -12.317 -29.481 -22.188 1.00 88.12 171 LYS A O 1
ATOM 1318 N N . ASP A 1 172 ? -10.119 -29.953 -21.975 1.00 90.75 172 ASP A N 1
ATOM 1319 C CA . ASP A 1 172 ? -9.608 -28.896 -22.848 1.00 90.75 172 ASP A CA 1
ATOM 1320 C C . ASP A 1 172 ? -9.843 -29.294 -24.310 1.00 90.75 172 ASP A C 1
ATOM 1322 O O . ASP A 1 172 ? -9.377 -30.345 -24.749 1.00 90.75 172 ASP A O 1
ATOM 1326 N N . ILE A 1 173 ? -10.598 -28.472 -25.038 1.00 89.19 173 ILE A N 1
ATOM 1327 C CA . ILE A 1 173 ? -10.921 -28.667 -26.460 1.00 89.19 173 ILE A CA 1
ATOM 1328 C C . ILE A 1 173 ? -10.374 -27.535 -27.325 1.00 89.19 173 ILE A C 1
ATOM 1330 O O . ILE A 1 173 ? -10.765 -27.385 -28.483 1.00 89.19 173 ILE A O 1
ATOM 1334 N N . THR A 1 174 ? -9.466 -26.724 -26.781 1.00 89.19 174 THR A N 1
ATOM 1335 C CA . THR A 1 174 ? -8.912 -25.561 -27.482 1.00 89.19 174 THR A CA 1
ATOM 1336 C C . THR A 1 174 ? -8.273 -25.984 -28.806 1.00 89.19 174 THR A C 1
ATOM 1338 O O . THR A 1 174 ? -8.582 -25.415 -29.851 1.00 89.19 174 THR A O 1
ATOM 1341 N N . ASN A 1 175 ? -7.480 -27.061 -28.795 1.00 87.94 175 ASN A N 1
ATOM 1342 C CA . ASN A 1 175 ? -6.857 -27.606 -30.003 1.00 87.94 175 ASN A CA 1
ATOM 1343 C C . ASN A 1 175 ? -7.868 -28.200 -30.989 1.00 87.94 175 ASN A C 1
ATOM 1345 O O . ASN A 1 175 ? -7.668 -28.075 -32.190 1.00 87.94 175 ASN A O 1
ATOM 1349 N N . ASP A 1 176 ? -8.953 -28.815 -30.518 1.00 84.88 176 ASP A N 1
ATOM 1350 C CA . ASP A 1 176 ? -9.986 -29.367 -31.402 1.00 84.88 176 ASP A CA 1
ATOM 1351 C C . ASP A 1 176 ? -10.700 -28.245 -32.168 1.00 84.88 176 ASP A C 1
ATOM 1353 O O . ASP A 1 176 ? -10.901 -28.344 -33.377 1.00 84.88 176 ASP A O 1
ATOM 1357 N N . ILE A 1 177 ? -11.006 -27.135 -31.488 1.00 84.56 177 ILE A N 1
ATOM 1358 C CA . ILE A 1 177 ? -11.587 -25.937 -32.109 1.00 84.56 177 ILE A CA 1
ATOM 1359 C C . ILE A 1 177 ? -10.595 -25.299 -33.086 1.00 84.56 177 ILE A C 1
ATOM 1361 O O . ILE A 1 177 ? -10.971 -24.995 -34.217 1.00 84.56 177 ILE A O 1
ATOM 1365 N N . ILE A 1 178 ? -9.328 -25.139 -32.688 1.00 84.75 178 ILE A N 1
ATOM 1366 C CA . ILE A 1 178 ? -8.269 -24.626 -33.569 1.00 84.75 178 ILE A CA 1
ATOM 1367 C C . ILE A 1 178 ? -8.119 -25.518 -34.807 1.00 84.75 178 ILE A C 1
ATOM 1369 O O . ILE A 1 178 ? -8.029 -25.010 -35.918 1.00 84.75 178 ILE A O 1
ATOM 1373 N N . ASN A 1 179 ? -8.171 -26.841 -34.654 1.00 84.00 179 ASN A N 1
ATOM 1374 C CA . ASN A 1 179 ? -8.090 -27.784 -35.767 1.00 84.00 179 ASN A CA 1
ATOM 1375 C C . ASN A 1 179 ? -9.301 -27.700 -36.704 1.00 84.00 179 ASN A C 1
ATOM 1377 O O . ASN A 1 179 ? -9.130 -27.834 -37.913 1.00 84.00 179 ASN A O 1
ATOM 1381 N N . ILE A 1 180 ? -10.509 -27.461 -36.183 1.00 83.00 180 ILE A N 1
ATOM 1382 C CA . ILE A 1 180 ? -11.699 -27.209 -37.011 1.00 83.00 180 ILE A CA 1
ATOM 1383 C C . ILE A 1 180 ? -11.530 -25.908 -37.801 1.00 83.00 180 ILE A C 1
ATOM 1385 O O . ILE A 1 180 ? -11.833 -25.882 -38.992 1.00 83.00 180 ILE A O 1
ATOM 1389 N N . ILE A 1 181 ? -11.012 -24.853 -37.165 1.00 80.25 181 ILE A N 1
ATOM 1390 C CA . ILE A 1 181 ? -10.735 -23.568 -37.821 1.00 80.25 181 ILE A CA 1
ATOM 1391 C C . ILE A 1 181 ? -9.671 -23.754 -38.912 1.00 80.25 181 ILE A C 1
ATOM 1393 O O . ILE A 1 181 ? -9.958 -23.497 -40.076 1.00 80.25 181 ILE A O 1
ATOM 1397 N N . HIS A 1 182 ? -8.504 -24.317 -38.587 1.00 75.19 182 HIS A N 1
ATOM 1398 C CA . HIS A 1 182 ? -7.443 -24.631 -39.555 1.00 75.19 182 HIS A CA 1
ATOM 1399 C C . HIS A 1 182 ? -7.883 -25.629 -40.642 1.00 75.19 182 HIS A C 1
ATOM 1401 O O . HIS A 1 182 ? -7.287 -25.700 -41.717 1.00 75.19 182 HIS A O 1
ATOM 1407 N N . GLY A 1 183 ? -8.883 -26.465 -40.359 1.00 72.00 183 GLY A N 1
ATOM 1408 C CA . GLY A 1 183 ? -9.493 -27.372 -41.326 1.00 72.00 183 GLY A CA 1
ATOM 1409 C C . GLY A 1 183 ? -10.433 -26.671 -42.309 1.00 72.00 183 GLY A C 1
ATOM 1410 O O . GLY A 1 183 ? -10.621 -27.181 -43.409 1.00 72.00 183 GLY A O 1
ATOM 1411 N N . ALA A 1 184 ? -11.006 -25.528 -41.921 1.00 71.56 184 ALA A N 1
ATOM 1412 C CA . ALA A 1 184 ? -11.896 -24.709 -42.742 1.00 71.56 184 ALA A CA 1
ATOM 1413 C C . ALA A 1 184 ? -11.176 -23.548 -43.454 1.00 71.56 184 ALA A C 1
ATOM 1415 O O . ALA A 1 184 ? -11.731 -22.968 -44.387 1.00 71.56 184 ALA A O 1
ATOM 1416 N N . GLU A 1 185 ? -9.966 -23.192 -43.022 1.00 70.75 185 GLU A N 1
ATOM 1417 C CA . GLU A 1 185 ? -9.117 -22.221 -43.709 1.00 70.75 185 GLU A CA 1
ATOM 1418 C C . GLU A 1 185 ? -8.578 -22.785 -45.029 1.00 70.75 185 GLU A C 1
ATOM 1420 O O . GLU A 1 185 ? -8.119 -23.927 -45.096 1.00 70.75 185 GLU A O 1
ATOM 1425 N N . SER A 1 186 ? -8.606 -21.963 -46.084 1.00 67.81 186 SER A N 1
ATOM 1426 C CA . SER A 1 186 ? -8.148 -22.364 -47.414 1.00 67.81 186 SER A CA 1
ATOM 1427 C C . SER A 1 186 ? -6.642 -22.624 -47.419 1.00 67.81 186 SER A C 1
ATOM 1429 O O . SER A 1 186 ? -5.843 -21.703 -47.221 1.00 67.81 186 SER A O 1
ATOM 1431 N N . LYS A 1 187 ? -6.235 -23.865 -47.690 1.00 73.44 187 LYS A N 1
ATOM 1432 C CA . LYS A 1 187 ? -4.820 -24.269 -47.691 1.00 73.44 187 LYS A CA 1
ATOM 1433 C C . LYS A 1 187 ? -4.191 -24.067 -49.061 1.00 73.44 187 LYS A C 1
ATOM 1435 O O . LYS A 1 187 ? -4.001 -25.028 -49.793 1.00 73.44 187 LYS A O 1
ATOM 1440 N N . THR A 1 188 ? -3.882 -22.826 -49.420 1.00 86.06 188 THR A N 1
ATOM 1441 C CA . THR A 1 188 ? -3.136 -22.497 -50.649 1.00 86.06 188 THR A CA 1
ATOM 1442 C C . THR A 1 188 ? -1.724 -22.043 -50.305 1.00 86.06 188 THR A C 1
ATOM 1444 O O . THR A 1 188 ? -1.541 -21.379 -49.287 1.00 86.06 188 THR A O 1
ATOM 1447 N N . THR A 1 189 ? -0.732 -22.332 -51.148 1.00 87.75 189 THR A N 1
ATOM 1448 C CA . THR A 1 189 ? 0.637 -21.825 -50.943 1.00 87.75 189 THR A CA 1
ATOM 1449 C C . THR A 1 189 ? 1.326 -21.491 -52.265 1.00 87.75 189 THR A C 1
ATOM 1451 O O . THR A 1 189 ? 0.897 -21.950 -53.323 1.00 87.75 189 THR A O 1
ATOM 1454 N N . ILE A 1 190 ? 2.380 -20.679 -52.209 1.00 90.31 190 ILE A N 1
ATOM 1455 C CA . ILE A 1 190 ? 3.280 -20.409 -53.333 1.00 90.31 190 ILE A CA 1
ATOM 1456 C C . ILE A 1 190 ? 4.643 -20.967 -52.961 1.00 90.31 190 ILE A C 1
ATOM 1458 O O . ILE A 1 190 ? 5.132 -20.741 -51.855 1.00 90.31 190 ILE A O 1
ATOM 1462 N N . VAL A 1 191 ? 5.248 -21.691 -53.890 1.00 89.81 191 VAL A N 1
ATOM 1463 C CA . VAL A 1 191 ? 6.529 -22.352 -53.678 1.00 89.81 191 VAL A CA 1
ATOM 1464 C C . VAL A 1 191 ? 7.489 -22.049 -54.817 1.00 89.81 191 VAL A C 1
ATOM 1466 O O . VAL A 1 191 ? 7.056 -21.757 -55.928 1.00 89.81 191 VAL A O 1
ATOM 1469 N N . GLU A 1 192 ? 8.790 -22.112 -54.552 1.00 90.00 192 GLU A N 1
ATOM 1470 C CA . GLU A 1 192 ? 9.822 -21.897 -55.565 1.00 90.00 192 GLU A CA 1
ATOM 1471 C C . GLU A 1 192 ? 10.496 -23.225 -55.918 1.00 90.00 192 GLU A C 1
ATOM 1473 O O . GLU A 1 192 ? 10.939 -23.958 -55.034 1.00 90.00 192 GLU A O 1
ATOM 1478 N N . TYR A 1 193 ? 10.566 -23.537 -57.209 1.00 90.44 193 TYR A N 1
ATOM 1479 C CA . TYR A 1 193 ? 11.243 -24.719 -57.729 1.00 90.44 193 TYR A CA 1
ATOM 1480 C C . TYR A 1 193 ? 11.997 -24.361 -59.006 1.00 90.44 193 TYR A C 1
ATOM 1482 O O . TYR A 1 193 ? 11.417 -23.786 -59.927 1.00 90.44 193 TYR A O 1
ATOM 1490 N N . ASP A 1 194 ? 13.286 -24.703 -59.057 1.00 88.56 194 ASP A N 1
ATOM 1491 C CA . ASP A 1 194 ? 14.162 -24.452 -60.211 1.00 88.56 194 ASP A CA 1
ATOM 1492 C C . ASP A 1 194 ? 14.108 -22.986 -60.705 1.00 88.56 194 ASP A C 1
ATOM 1494 O O . ASP A 1 194 ? 13.946 -22.700 -61.891 1.00 88.56 194 ASP A O 1
ATOM 1498 N N . GLY A 1 195 ? 14.150 -22.039 -59.756 1.00 85.25 195 GLY A N 1
ATOM 1499 C CA . GLY A 1 195 ? 14.127 -20.591 -60.010 1.00 85.25 195 GLY A CA 1
ATOM 1500 C C . GLY A 1 195 ? 12.773 -20.006 -60.436 1.00 85.25 195 GLY A C 1
ATOM 1501 O O . GLY A 1 195 ? 12.702 -18.818 -60.742 1.00 85.25 195 GLY A O 1
ATOM 1502 N N . ASN A 1 196 ? 11.703 -20.808 -60.457 1.00 86.75 196 ASN A N 1
ATOM 1503 C CA . ASN A 1 196 ? 10.354 -20.388 -60.834 1.00 86.75 196 ASN A CA 1
ATOM 1504 C C . ASN A 1 196 ? 9.376 -20.510 -59.661 1.00 86.75 196 ASN A C 1
ATOM 1506 O O . ASN A 1 196 ? 9.478 -21.429 -58.849 1.00 86.75 196 ASN A O 1
ATOM 1510 N N . GLN A 1 197 ? 8.390 -19.613 -59.596 1.00 90.69 197 GLN A N 1
ATOM 1511 C CA . GLN A 1 197 ? 7.335 -19.658 -58.581 1.00 90.69 197 GLN A CA 1
ATOM 1512 C C . GLN A 1 197 ? 6.120 -20.442 -59.077 1.00 90.69 197 GLN A C 1
ATOM 1514 O O . GLN A 1 197 ? 5.675 -20.264 -60.208 1.00 90.69 197 GLN A O 1
ATOM 1519 N N . TYR A 1 198 ? 5.545 -21.269 -58.210 1.00 91.56 198 TYR A N 1
ATOM 1520 C CA . TYR A 1 198 ? 4.365 -22.073 -58.498 1.00 91.56 198 TYR A CA 1
ATOM 1521 C C . TYR A 1 198 ? 3.302 -21.878 -57.422 1.00 91.56 198 TYR A C 1
ATOM 1523 O O . TYR A 1 198 ? 3.582 -21.984 -56.230 1.00 91.56 198 TYR A O 1
ATOM 1531 N N . TYR A 1 199 ? 2.065 -21.638 -57.843 1.00 91.88 199 TYR A N 1
ATOM 1532 C CA . TYR A 1 199 ? 0.894 -21.635 -56.979 1.00 91.88 199 TYR A CA 1
ATOM 1533 C C . TYR A 1 199 ? 0.349 -23.054 -56.812 1.00 91.88 199 TYR A C 1
ATOM 1535 O O . TYR A 1 199 ? 0.060 -23.752 -57.788 1.00 91.88 199 TYR A O 1
ATOM 1543 N N . LEU A 1 200 ? 0.169 -23.461 -55.560 1.00 91.44 200 LEU A N 1
ATOM 1544 C CA . LEU A 1 200 ? -0.443 -24.719 -55.167 1.00 91.44 200 LEU A CA 1
ATOM 1545 C C . LEU A 1 200 ? -1.854 -24.442 -54.664 1.00 91.44 200 LEU A C 1
ATOM 1547 O O . LEU A 1 200 ? -2.061 -23.831 -53.611 1.00 91.44 200 LEU A O 1
ATOM 1551 N N . SER A 1 201 ? -2.830 -24.901 -55.443 1.00 87.94 201 SER A N 1
ATOM 1552 C CA . SER A 1 201 ? -4.234 -24.783 -55.071 1.00 87.94 201 SER A CA 1
ATOM 1553 C C . SER A 1 201 ? -4.575 -25.690 -53.893 1.00 87.94 201 SER A C 1
ATOM 1555 O O . SER A 1 201 ? -3.995 -26.761 -53.706 1.00 87.94 201 SER A O 1
ATOM 1557 N N . GLU A 1 202 ? -5.604 -25.303 -53.151 1.00 84.31 202 GLU A N 1
ATOM 1558 C CA . GLU A 1 202 ? -6.141 -26.128 -52.076 1.00 84.31 202 GLU A CA 1
ATOM 1559 C C . GLU A 1 202 ? -6.606 -27.503 -52.580 1.00 84.31 202 GLU A C 1
ATOM 1561 O O . GLU A 1 202 ? -6.357 -28.512 -51.928 1.00 84.31 202 GLU A O 1
ATOM 1566 N N . ALA A 1 203 ? -7.195 -27.576 -53.778 1.00 84.50 203 ALA A N 1
ATOM 1567 C CA . ALA A 1 203 ? -7.602 -28.843 -54.384 1.00 84.50 203 ALA A CA 1
ATOM 1568 C C . ALA A 1 203 ? -6.409 -29.778 -54.659 1.00 84.50 203 ALA A C 1
ATOM 1570 O O . ALA A 1 203 ? -6.523 -30.989 -54.481 1.00 84.50 203 ALA A O 1
ATOM 1571 N N . TYR A 1 204 ? -5.261 -29.240 -55.080 1.00 86.38 204 TYR A N 1
ATOM 1572 C CA . TYR A 1 204 ? -4.040 -30.031 -55.257 1.00 86.38 204 TYR A CA 1
ATOM 1573 C C . TYR A 1 204 ? -3.535 -30.576 -53.913 1.00 86.38 204 TYR A C 1
ATOM 1575 O O . TYR A 1 204 ? -3.237 -31.765 -53.799 1.00 86.38 204 TYR A O 1
ATOM 1583 N N . ILE A 1 205 ? -3.526 -29.734 -52.879 1.00 85.06 205 ILE A N 1
ATOM 1584 C CA . ILE A 1 205 ? -3.033 -30.075 -51.538 1.00 85.06 205 ILE A CA 1
ATOM 1585 C C . ILE A 1 205 ? -3.947 -31.102 -50.852 1.00 85.06 205 ILE A C 1
ATOM 1587 O O . ILE A 1 205 ? -3.469 -32.094 -50.307 1.00 85.06 205 ILE A O 1
ATOM 1591 N N . GLN A 1 206 ? -5.269 -30.928 -50.934 1.00 81.62 206 GLN A N 1
ATOM 1592 C CA . GLN A 1 206 ? -6.249 -31.865 -50.370 1.00 81.62 206 GLN A CA 1
ATOM 1593 C C . GLN A 1 206 ? -6.208 -33.248 -51.036 1.00 81.62 206 GLN A C 1
ATOM 1595 O O . GLN A 1 206 ? -6.467 -34.253 -50.379 1.00 81.62 206 GLN A O 1
ATOM 1600 N N . ASN A 1 207 ? -5.831 -33.319 -52.316 1.00 83.50 207 ASN A N 1
ATOM 1601 C CA . ASN A 1 207 ? -5.635 -34.585 -53.027 1.00 83.50 207 ASN A CA 1
ATOM 1602 C C . ASN A 1 207 ? -4.280 -35.257 -52.720 1.00 83.50 207 ASN A C 1
ATOM 1604 O O . ASN A 1 207 ? -3.903 -36.210 -53.402 1.00 83.50 207 ASN A O 1
ATOM 1608 N N . GLY A 1 208 ? -3.552 -34.787 -51.700 1.00 83.81 208 GLY A N 1
ATOM 1609 C CA . GLY A 1 208 ? -2.262 -35.343 -51.288 1.00 83.81 208 GLY A CA 1
ATOM 1610 C C . GLY A 1 208 ? -1.096 -34.914 -52.179 1.00 83.81 208 GLY A C 1
ATOM 1611 O O . GLY A 1 208 ? -0.094 -35.623 -52.248 1.00 83.81 208 GLY A O 1
ATOM 1612 N N . GLY A 1 209 ? -1.230 -33.792 -52.891 1.00 84.88 209 GLY A N 1
ATOM 1613 C CA . GLY A 1 209 ? -0.150 -33.216 -53.683 1.00 84.88 209 GLY A CA 1
ATOM 1614 C C . GLY A 1 209 ? 1.050 -32.830 -52.816 1.00 84.88 209 GLY A C 1
ATOM 1615 O O . GLY A 1 209 ? 0.884 -32.248 -51.747 1.00 84.88 209 GLY A O 1
ATOM 1616 N N . GLU A 1 210 ? 2.260 -33.141 -53.286 1.00 89.44 210 GLU A N 1
ATOM 1617 C CA . GLU A 1 210 ? 3.509 -32.779 -52.608 1.00 89.44 210 GLU A CA 1
ATOM 1618 C C . GLU A 1 210 ? 3.675 -31.255 -52.578 1.00 89.44 210 GLU A C 1
ATOM 1620 O O . GLU A 1 210 ? 3.639 -30.602 -53.628 1.00 89.44 210 GLU A O 1
ATOM 1625 N N . THR A 1 211 ? 3.858 -30.699 -51.382 1.00 87.31 211 THR A N 1
ATOM 1626 C CA . THR A 1 211 ? 3.919 -29.252 -51.139 1.00 87.31 211 THR A CA 1
ATOM 1627 C C . THR A 1 211 ? 5.325 -28.729 -50.919 1.00 87.31 211 THR A C 1
ATOM 1629 O O . THR A 1 211 ? 5.513 -27.520 -50.984 1.00 87.31 211 THR A O 1
ATOM 1632 N N . ASP A 1 212 ? 6.292 -29.603 -50.639 1.00 89.06 212 ASP A N 1
ATOM 1633 C CA . ASP A 1 212 ? 7.690 -29.220 -50.475 1.00 89.06 212 ASP A CA 1
ATOM 1634 C C . ASP A 1 212 ? 8.446 -29.369 -51.811 1.00 89.06 212 ASP A C 1
ATOM 1636 O O . ASP A 1 212 ? 8.650 -30.496 -52.281 1.00 89.06 212 ASP A O 1
ATOM 1640 N N . PRO A 1 213 ? 8.900 -28.262 -52.431 1.00 85.38 213 PRO A N 1
ATOM 1641 C CA . PRO A 1 213 ? 9.683 -28.298 -53.665 1.00 85.38 213 PRO A CA 1
ATOM 1642 C C . PRO A 1 213 ? 10.968 -29.109 -53.566 1.00 85.38 213 PRO A C 1
ATOM 1644 O O . PRO A 1 213 ? 11.444 -29.605 -54.584 1.00 85.38 213 PRO A O 1
ATOM 1647 N N . ALA A 1 214 ? 11.541 -29.268 -52.368 1.00 87.81 214 ALA A N 1
ATOM 1648 C CA . ALA A 1 214 ? 12.748 -30.069 -52.183 1.00 87.81 214 ALA A CA 1
ATOM 1649 C C . ALA A 1 214 ? 12.527 -31.547 -52.554 1.00 87.81 214 ALA A C 1
ATOM 1651 O O . ALA A 1 214 ? 13.472 -32.241 -52.932 1.00 87.81 214 ALA A O 1
ATOM 1652 N N . ASN A 1 215 ? 11.275 -32.014 -52.491 1.00 89.25 215 ASN A N 1
ATOM 1653 C CA . ASN A 1 215 ? 10.880 -33.375 -52.847 1.00 89.25 215 ASN A CA 1
ATOM 1654 C C . ASN A 1 215 ? 10.427 -33.503 -54.311 1.00 89.25 215 ASN A C 1
ATOM 1656 O O . ASN A 1 215 ? 10.150 -34.609 -54.782 1.00 89.25 215 ASN A O 1
ATOM 1660 N N . TRP A 1 216 ? 10.344 -32.398 -55.057 1.00 91.06 216 TRP A N 1
ATOM 1661 C CA . TRP A 1 216 ? 9.938 -32.425 -56.456 1.00 91.06 216 TRP A CA 1
ATOM 1662 C C . TRP A 1 216 ? 11.092 -32.918 -57.336 1.00 91.06 216 TRP A C 1
ATOM 1664 O O . TRP A 1 216 ? 12.159 -32.313 -57.420 1.00 91.06 216 TRP A O 1
ATOM 1674 N N . THR A 1 217 ? 10.867 -34.020 -58.049 1.00 86.81 217 THR A N 1
ATOM 1675 C CA . THR A 1 217 ? 11.760 -34.488 -59.128 1.00 86.81 217 THR A CA 1
ATOM 1676 C C . THR A 1 217 ? 11.397 -33.884 -60.487 1.00 86.81 217 THR A C 1
ATOM 1678 O O . THR A 1 217 ? 12.185 -33.941 -61.427 1.00 86.81 217 THR A O 1
ATOM 1681 N N . SER A 1 218 ? 10.188 -33.328 -60.588 1.00 89.44 218 SER A N 1
ATOM 1682 C CA . SER A 1 218 ? 9.649 -32.540 -61.697 1.00 89.44 218 SER A CA 1
ATOM 1683 C C . SER A 1 218 ? 8.438 -31.750 -61.187 1.00 89.44 218 SER A C 1
ATOM 1685 O O . SER A 1 218 ? 7.885 -32.101 -60.142 1.00 89.44 218 SER A O 1
ATOM 1687 N N . VAL A 1 219 ? 8.016 -30.708 -61.910 1.00 88.81 219 VAL A N 1
ATOM 1688 C CA . VAL A 1 219 ? 6.853 -29.891 -61.529 1.00 88.81 219 VAL A CA 1
ATOM 1689 C C . VAL A 1 219 ? 5.585 -30.760 -61.494 1.00 88.81 219 VAL A C 1
ATOM 1691 O O . VAL A 1 219 ? 5.217 -31.344 -62.520 1.00 88.81 219 VAL A O 1
ATOM 1694 N N . PRO A 1 220 ? 4.887 -30.855 -60.350 1.00 89.06 220 PRO A N 1
ATOM 1695 C CA . PRO A 1 220 ? 3.653 -31.620 -60.252 1.00 89.06 220 PRO A CA 1
ATOM 1696 C C . PRO A 1 220 ? 2.545 -31.035 -61.131 1.00 89.06 220 PRO A C 1
ATOM 1698 O O . PRO A 1 220 ? 2.370 -29.825 -61.204 1.00 89.06 220 PRO A O 1
ATOM 1701 N N . SER A 1 221 ? 1.719 -31.893 -61.733 1.00 85.31 221 SER A N 1
ATOM 1702 C CA . SER A 1 221 ? 0.628 -31.471 -62.638 1.00 85.31 221 SER A CA 1
ATOM 1703 C C . SER A 1 221 ? -0.403 -30.497 -62.039 1.00 85.31 221 SER A C 1
ATOM 1705 O O . SER A 1 221 ? -1.111 -29.833 -62.790 1.00 85.31 221 SER A O 1
ATOM 1707 N N . GLY A 1 222 ? -0.507 -30.409 -60.709 1.00 82.69 222 GLY A N 1
ATOM 1708 C CA . GLY A 1 222 ? -1.384 -29.460 -60.016 1.00 82.69 222 GLY A CA 1
ATOM 1709 C C . GLY A 1 222 ? -0.691 -28.189 -59.514 1.00 82.69 222 GLY A C 1
ATOM 1710 O O . GLY A 1 222 ? -1.361 -27.353 -58.907 1.00 82.69 222 GLY A O 1
ATOM 1711 N N . ALA A 1 223 ? 0.616 -28.041 -59.755 1.00 87.19 223 ALA A N 1
ATOM 1712 C CA . ALA A 1 223 ? 1.369 -26.824 -59.488 1.00 87.19 223 ALA A CA 1
ATOM 1713 C C . ALA A 1 223 ? 1.264 -25.880 -60.694 1.00 87.19 223 ALA A C 1
ATOM 1715 O O . ALA A 1 223 ? 1.598 -26.243 -61.821 1.00 87.19 223 ALA A O 1
ATOM 1716 N N . ILE A 1 224 ? 0.774 -24.664 -60.46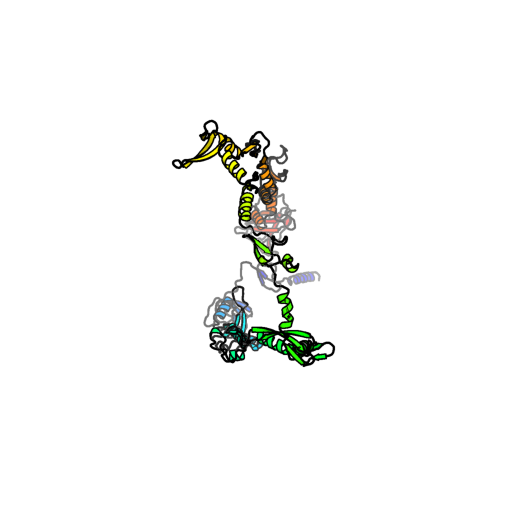6 1.00 88.12 224 ILE A N 1
ATOM 1717 C CA . ILE A 1 224 ? 0.519 -23.684 -61.525 1.00 88.12 224 ILE A CA 1
ATOM 1718 C C . ILE A 1 224 ? 1.685 -22.704 -61.569 1.00 88.12 224 ILE A C 1
ATOM 1720 O O . ILE A 1 224 ? 1.912 -21.996 -60.593 1.00 88.12 224 ILE A O 1
ATOM 1724 N N . LEU A 1 225 ? 2.413 -22.645 -62.686 1.00 89.19 225 LEU A N 1
ATOM 1725 C CA . LEU A 1 225 ? 3.505 -21.685 -62.868 1.00 89.19 225 LEU A CA 1
ATOM 1726 C C . LEU A 1 225 ? 2.976 -20.246 -62.772 1.00 89.19 225 LEU A C 1
ATOM 1728 O O . LEU A 1 225 ? 2.042 -19.867 -63.478 1.00 89.19 225 LEU A O 1
ATOM 1732 N N . LEU A 1 226 ? 3.605 -19.442 -61.922 1.00 82.56 226 LEU A N 1
ATOM 1733 C CA . LEU A 1 226 ? 3.386 -18.005 -61.821 1.00 82.56 226 LEU A CA 1
ATOM 1734 C C . LEU A 1 226 ? 4.431 -17.279 -62.673 1.00 82.56 226 LEU A C 1
ATOM 1736 O O . LEU A 1 226 ? 5.434 -16.782 -62.164 1.00 82.56 226 LEU A O 1
ATOM 1740 N N . ASP A 1 227 ? 4.193 -17.224 -63.984 1.00 81.19 227 ASP A N 1
ATOM 1741 C CA . ASP A 1 227 ? 5.084 -16.542 -64.925 1.00 81.19 227 ASP A CA 1
ATOM 1742 C C . ASP A 1 227 ? 4.675 -15.078 -65.132 1.00 81.19 227 ASP A C 1
ATOM 1744 O O . ASP A 1 227 ? 3.923 -14.712 -66.041 1.00 81.19 227 ASP A O 1
ATOM 1748 N N . VAL A 1 228 ? 5.171 -14.221 -64.242 1.00 72.88 228 VAL A N 1
ATOM 1749 C CA . VAL A 1 228 ? 4.942 -12.772 -64.317 1.00 72.88 228 VAL A CA 1
ATOM 1750 C C . VAL A 1 228 ? 5.635 -12.170 -65.544 1.00 72.88 228 VAL A C 1
ATOM 1752 O O . VAL A 1 228 ? 5.110 -11.231 -66.140 1.00 72.88 228 VAL A O 1
ATOM 1755 N N . VAL A 1 229 ? 6.786 -12.713 -65.955 1.00 72.75 229 VAL A N 1
ATOM 1756 C CA . VAL A 1 229 ? 7.568 -12.177 -67.076 1.00 72.75 229 VAL A CA 1
ATOM 1757 C C . VAL A 1 229 ? 6.871 -12.473 -68.399 1.00 72.75 229 VAL A C 1
ATOM 1759 O O . VAL A 1 229 ? 6.665 -11.541 -69.172 1.00 72.75 229 VAL A O 1
ATOM 1762 N N . ALA A 1 230 ? 6.422 -13.707 -68.643 1.00 73.06 230 ALA A N 1
ATOM 1763 C CA . ALA A 1 230 ? 5.635 -14.025 -69.834 1.00 73.06 230 ALA A CA 1
ATOM 1764 C C . ALA A 1 230 ? 4.304 -13.265 -69.865 1.00 73.06 230 ALA A C 1
ATOM 1766 O O . ALA A 1 230 ? 3.890 -12.820 -70.929 1.00 73.06 230 ALA A O 1
ATOM 1767 N N . GLY A 1 231 ? 3.655 -13.045 -68.715 1.00 73.19 231 GLY A N 1
ATOM 1768 C CA . GLY A 1 231 ? 2.461 -12.197 -68.642 1.00 73.19 231 GLY A CA 1
ATOM 1769 C C . GLY A 1 231 ? 2.728 -10.757 -69.097 1.00 73.19 231 GLY A C 1
ATOM 1770 O O . GLY A 1 231 ? 1.964 -10.199 -69.882 1.00 73.19 231 GLY A O 1
ATOM 1771 N N . VAL A 1 232 ? 3.841 -10.162 -68.656 1.00 75.50 232 VAL A N 1
ATOM 1772 C CA . VAL A 1 232 ? 4.260 -8.823 -69.098 1.00 75.50 232 VAL A CA 1
ATOM 1773 C C . VAL A 1 232 ? 4.632 -8.819 -70.583 1.00 75.50 232 VAL A C 1
ATOM 1775 O O . VAL A 1 232 ? 4.216 -7.913 -71.299 1.00 75.50 232 VAL A O 1
ATOM 1778 N N . VAL A 1 233 ? 5.368 -9.825 -71.060 1.00 77.31 233 VAL A N 1
ATOM 1779 C CA . VAL A 1 233 ? 5.752 -9.956 -72.476 1.00 77.31 233 VAL A CA 1
ATOM 1780 C C . VAL A 1 233 ? 4.521 -10.093 -73.371 1.00 77.31 233 VAL A C 1
ATOM 1782 O O . VAL A 1 233 ? 4.399 -9.337 -74.328 1.00 77.31 233 VAL A O 1
ATOM 1785 N N . ASN A 1 234 ? 3.568 -10.957 -73.020 1.00 77.12 234 ASN A N 1
ATOM 1786 C CA . ASN A 1 234 ? 2.318 -11.122 -73.763 1.00 77.12 234 ASN A CA 1
ATOM 1787 C C . ASN A 1 234 ? 1.493 -9.827 -73.787 1.00 77.12 234 ASN A C 1
ATOM 1789 O O . ASN A 1 234 ? 0.930 -9.485 -74.821 1.00 77.12 234 ASN A O 1
ATOM 1793 N N . ASN A 1 235 ? 1.457 -9.069 -72.685 1.00 76.56 235 ASN A N 1
ATOM 1794 C CA . ASN A 1 235 ? 0.798 -7.759 -72.664 1.00 76.56 235 ASN A CA 1
ATOM 1795 C C . ASN A 1 235 ? 1.488 -6.751 -73.598 1.00 76.56 235 ASN A C 1
ATOM 1797 O O . ASN A 1 235 ? 0.812 -5.940 -74.229 1.00 76.56 235 ASN A O 1
ATOM 1801 N N . PHE A 1 236 ? 2.822 -6.777 -73.690 1.00 76.56 236 PHE A N 1
ATOM 1802 C CA . PHE A 1 236 ? 3.562 -5.942 -74.640 1.00 76.56 236 PHE A CA 1
ATOM 1803 C C . PHE A 1 236 ? 3.331 -6.379 -76.091 1.00 76.56 236 PHE A C 1
ATOM 1805 O O . PHE A 1 236 ? 3.145 -5.513 -76.943 1.00 76.56 236 PHE A O 1
ATOM 1812 N N . GLU A 1 237 ? 3.292 -7.683 -76.375 1.00 76.88 237 GLU A N 1
ATOM 1813 C CA . GLU A 1 237 ? 2.911 -8.195 -77.697 1.00 76.88 237 GLU A CA 1
ATOM 1814 C C . GLU A 1 237 ? 1.490 -7.753 -78.058 1.00 76.88 237 GLU A C 1
ATOM 1816 O O . GLU A 1 237 ? 1.281 -7.141 -79.098 1.00 76.88 237 GLU A O 1
ATOM 1821 N N . GLU A 1 238 ? 0.511 -7.927 -77.170 1.00 77.88 238 GLU A N 1
ATOM 1822 C CA . GLU A 1 238 ? -0.860 -7.470 -77.411 1.00 77.88 238 GLU A CA 1
ATOM 1823 C C . GLU A 1 238 ? -0.934 -5.948 -77.633 1.00 77.88 238 GLU A C 1
ATOM 1825 O O . GLU A 1 238 ? -1.641 -5.475 -78.531 1.00 77.88 238 GLU A O 1
ATOM 1830 N N . PHE A 1 239 ? -0.163 -5.169 -76.867 1.00 77.50 239 PHE A N 1
ATOM 1831 C CA . PHE A 1 239 ? -0.050 -3.722 -77.046 1.00 77.50 239 PHE A CA 1
ATOM 1832 C C . PHE A 1 239 ? 0.468 -3.342 -78.438 1.00 77.50 239 PHE A C 1
ATOM 1834 O O . PHE A 1 239 ? -0.067 -2.429 -79.061 1.00 77.50 239 PHE A O 1
ATOM 1841 N N . VAL A 1 240 ? 1.479 -4.044 -78.949 1.00 75.25 240 VAL A N 1
ATOM 1842 C CA . VAL A 1 240 ? 2.086 -3.735 -80.249 1.00 75.25 240 VAL A CA 1
ATOM 1843 C C . VAL A 1 240 ? 1.237 -4.250 -81.414 1.00 75.25 240 VAL A C 1
ATOM 1845 O O . VAL A 1 240 ? 1.083 -3.541 -82.412 1.00 75.25 240 VAL A O 1
ATOM 1848 N N . THR A 1 241 ? 0.658 -5.445 -81.292 1.00 74.56 241 THR A N 1
ATOM 1849 C CA . THR A 1 241 ? 0.069 -6.181 -82.421 1.00 74.56 241 THR A CA 1
ATOM 1850 C C . THR A 1 241 ? -1.453 -6.067 -82.520 1.00 74.56 241 THR A C 1
ATOM 1852 O O . THR A 1 241 ? -1.992 -6.300 -83.592 1.00 74.56 241 THR A O 1
ATOM 1855 N N . ASN A 1 242 ? -2.172 -5.704 -81.451 1.00 75.25 242 ASN A N 1
ATOM 1856 C CA . ASN A 1 242 ? -3.647 -5.709 -81.451 1.00 75.25 242 ASN A CA 1
ATOM 1857 C C . ASN A 1 242 ? -4.291 -4.361 -81.094 1.00 75.25 242 ASN A C 1
ATOM 1859 O O . ASN A 1 242 ? -5.517 -4.269 -81.021 1.00 75.25 242 ASN A O 1
ATOM 1863 N N . ASN A 1 243 ? -3.497 -3.311 -80.874 1.00 77.62 243 ASN A N 1
ATOM 1864 C CA . ASN A 1 243 ? -4.014 -1.985 -80.550 1.00 77.62 243 ASN A CA 1
ATOM 1865 C C . ASN A 1 243 ? -3.808 -1.006 -81.709 1.00 77.62 243 ASN A C 1
ATOM 1867 O O . ASN A 1 243 ? -2.689 -0.784 -82.169 1.00 77.62 243 ASN A O 1
ATOM 1871 N N . SER A 1 244 ? -4.903 -0.374 -82.139 1.00 80.00 244 SER A N 1
ATOM 1872 C CA . SER A 1 244 ? -4.880 0.605 -83.223 1.00 80.00 244 SER A CA 1
ATOM 1873 C C . SER A 1 244 ? -4.303 1.945 -82.771 1.00 80.00 244 SER A C 1
ATOM 1875 O O . SER A 1 244 ? -4.676 2.452 -81.709 1.00 80.00 244 SER A O 1
ATOM 1877 N N . VAL A 1 245 ? -3.499 2.581 -83.620 1.00 80.06 245 VAL A N 1
ATOM 1878 C CA . VAL A 1 245 ? -2.993 3.944 -83.416 1.00 80.06 245 VAL A CA 1
ATOM 1879 C C . VAL A 1 245 ? -3.461 4.847 -84.556 1.00 80.06 245 VAL A C 1
ATOM 1881 O O . VAL A 1 245 ? -3.474 4.451 -85.716 1.00 80.06 245 VAL A O 1
ATOM 1884 N N . THR A 1 246 ? -3.884 6.073 -84.240 1.00 80.50 246 THR A N 1
ATOM 1885 C CA . THR A 1 246 ? -4.269 7.068 -85.253 1.00 80.50 246 THR A CA 1
ATOM 1886 C C . THR A 1 246 ? -3.299 8.238 -85.209 1.00 80.50 246 THR A C 1
ATOM 1888 O O . THR A 1 246 ? -3.153 8.875 -84.167 1.00 80.50 246 THR A O 1
ATOM 1891 N N . VAL A 1 247 ? -2.656 8.527 -86.339 1.00 74.88 247 VAL A N 1
ATOM 1892 C CA . VAL A 1 247 ? -1.701 9.632 -86.504 1.00 74.88 247 VAL A CA 1
ATOM 1893 C C . VAL A 1 247 ? -2.056 10.374 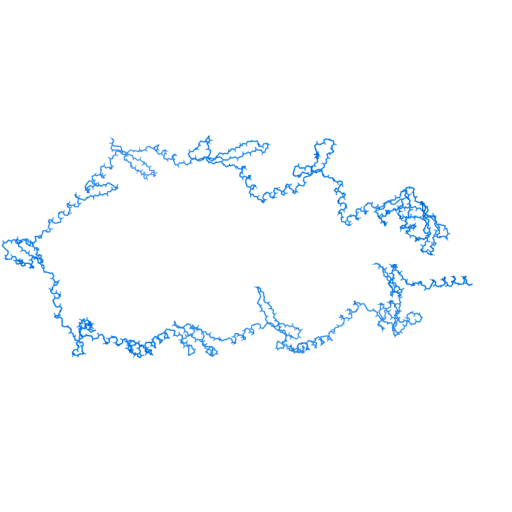-87.790 1.00 74.88 247 VAL A C 1
ATOM 1895 O O . VAL A 1 247 ? -2.270 9.749 -88.826 1.00 74.88 247 VAL A O 1
ATOM 1898 N N . ASP A 1 248 ? -2.184 11.700 -87.711 1.00 71.75 248 ASP A N 1
ATOM 1899 C CA . ASP A 1 248 ? -2.501 12.586 -88.845 1.00 71.75 248 ASP A CA 1
ATOM 1900 C C . ASP A 1 248 ? -3.734 12.173 -89.673 1.00 71.75 248 ASP A C 1
ATOM 1902 O O . ASP A 1 248 ? -3.815 12.396 -90.879 1.00 71.75 248 ASP A O 1
ATOM 1906 N N . GLY A 1 249 ? -4.731 11.583 -89.008 1.00 75.12 249 GLY A N 1
ATOM 1907 C CA . GLY A 1 249 ? -5.998 11.179 -89.625 1.00 75.12 249 GLY A CA 1
ATOM 1908 C C . GLY A 1 249 ? -5.980 9.811 -90.311 1.00 75.12 249 GLY A C 1
ATOM 1909 O O . GLY A 1 249 ? -7.031 9.382 -90.782 1.00 75.12 249 GLY A O 1
ATOM 1910 N N . ASN A 1 250 ? -4.843 9.110 -90.315 1.00 77.06 250 ASN A N 1
ATOM 1911 C CA . ASN A 1 250 ? -4.745 7.718 -90.749 1.00 77.06 250 ASN A CA 1
ATOM 1912 C C . ASN A 1 250 ? -4.748 6.791 -89.529 1.00 77.06 250 ASN A C 1
ATOM 1914 O O . ASN A 1 250 ? -4.024 7.029 -88.560 1.00 77.06 250 ASN A O 1
ATOM 1918 N N . THR A 1 251 ? -5.563 5.738 -89.578 1.00 83.44 251 THR A N 1
ATOM 1919 C CA . THR A 1 251 ? -5.631 4.707 -88.536 1.00 83.44 251 THR A CA 1
ATOM 1920 C C . THR A 1 251 ? -4.848 3.483 -88.990 1.00 83.44 251 THR A C 1
ATOM 1922 O O . THR A 1 251 ? -5.166 2.901 -90.024 1.00 83.44 251 THR A O 1
ATOM 1925 N N . TYR A 1 252 ? -3.856 3.102 -88.194 1.00 84.50 252 TYR A N 1
ATOM 1926 C CA . TYR A 1 252 ? -3.096 1.864 -88.322 1.00 84.50 252 TYR A CA 1
ATOM 1927 C C . TYR A 1 252 ? -3.669 0.871 -87.316 1.00 84.50 252 TYR A C 1
ATOM 1929 O O . TYR A 1 252 ? -3.939 1.234 -86.167 1.00 84.50 252 TYR A O 1
ATOM 1937 N N . ASN A 1 253 ? -3.916 -0.362 -87.748 1.00 82.44 253 ASN A N 1
ATOM 1938 C CA . ASN A 1 253 ? -4.579 -1.374 -86.927 1.00 82.44 253 ASN A CA 1
ATOM 1939 C C . ASN A 1 253 ? -3.666 -1.875 -85.807 1.00 82.44 253 ASN A C 1
ATOM 1941 O O . ASN A 1 253 ? -4.163 -2.327 -84.778 1.00 82.44 253 ASN A O 1
ATOM 1945 N N . THR A 1 254 ? -2.352 -1.753 -86.001 1.00 84.06 254 THR A N 1
ATOM 1946 C CA . THR A 1 254 ? -1.323 -2.140 -85.037 1.00 84.06 254 THR A CA 1
ATOM 1947 C C . THR A 1 254 ? -0.234 -1.065 -84.966 1.00 84.06 254 THR A C 1
ATOM 1949 O O . THR A 1 254 ? -0.070 -0.249 -85.879 1.00 84.06 254 THR A O 1
ATOM 1952 N N . ILE A 1 255 ? 0.531 -1.045 -83.875 1.00 80.88 255 ILE A N 1
ATOM 1953 C CA . ILE A 1 255 ? 1.699 -0.162 -83.745 1.00 80.88 255 ILE A CA 1
ATOM 1954 C C . ILE A 1 255 ? 2.811 -0.613 -84.703 1.00 80.88 255 ILE A C 1
ATOM 1956 O O . ILE A 1 255 ? 3.530 0.223 -85.249 1.00 80.88 255 ILE A O 1
ATOM 1960 N N . GLU A 1 256 ? 2.924 -1.919 -84.943 1.00 79.50 256 GLU A N 1
ATOM 1961 C CA . GLU A 1 256 ? 3.842 -2.501 -85.926 1.00 79.50 256 GLU A CA 1
ATOM 1962 C C . GLU A 1 256 ? 3.578 -1.964 -87.342 1.00 79.50 256 GLU A C 1
ATOM 1964 O O . GLU A 1 256 ? 4.504 -1.484 -87.993 1.00 79.50 256 GLU A O 1
ATOM 1969 N N . GLU A 1 257 ? 2.311 -1.909 -87.766 1.00 80.12 257 GLU A N 1
ATOM 1970 C CA . GLU A 1 257 ? 1.897 -1.365 -89.068 1.00 80.12 257 GLU A CA 1
ATOM 1971 C C . GLU A 1 257 ? 2.314 0.111 -89.222 1.00 80.12 257 GLU A C 1
ATOM 1973 O O . GLU A 1 257 ? 2.767 0.541 -90.285 1.00 80.12 257 GLU A O 1
ATOM 1978 N N . TYR A 1 258 ? 2.241 0.896 -88.142 1.00 81.50 258 TYR A N 1
ATOM 1979 C CA . TYR A 1 258 ? 2.712 2.282 -88.144 1.00 81.50 258 TYR A CA 1
ATOM 1980 C C . TYR A 1 258 ? 4.246 2.398 -88.234 1.00 81.50 258 TYR A C 1
ATOM 1982 O O . TYR A 1 258 ? 4.763 3.266 -88.943 1.00 81.50 258 TYR A O 1
ATOM 1990 N N . ILE A 1 259 ? 4.998 1.527 -87.552 1.00 79.50 259 ILE A N 1
ATOM 1991 C CA . ILE A 1 259 ? 6.471 1.512 -87.610 1.00 79.50 259 ILE A CA 1
ATOM 1992 C C . ILE A 1 259 ? 6.958 1.111 -89.010 1.00 79.50 259 ILE A C 1
ATOM 1994 O O . ILE A 1 259 ? 7.864 1.751 -89.556 1.00 79.50 259 ILE A O 1
ATOM 1998 N N . GLU A 1 260 ? 6.338 0.101 -89.621 1.00 76.06 260 GLU A N 1
ATOM 1999 C CA . GLU A 1 260 ? 6.625 -0.306 -91.000 1.00 76.06 260 GLU A CA 1
ATOM 2000 C C . GLU A 1 260 ? 6.337 0.823 -91.991 1.00 76.06 260 GLU A C 1
ATOM 2002 O O . GLU A 1 260 ? 7.171 1.113 -92.854 1.00 76.06 260 GLU A O 1
ATOM 2007 N N . TYR A 1 261 ? 5.213 1.527 -91.818 1.00 78.94 261 TYR A N 1
ATOM 2008 C CA . TYR A 1 261 ? 4.869 2.691 -92.629 1.00 78.94 261 TYR A CA 1
ATOM 2009 C C . TYR A 1 261 ? 5.963 3.772 -92.584 1.00 78.94 261 TYR A C 1
ATOM 2011 O O . TYR A 1 261 ? 6.359 4.281 -93.634 1.00 78.94 261 TYR A O 1
ATOM 2019 N N . ILE A 1 262 ? 6.506 4.107 -91.408 1.00 76.56 262 ILE A N 1
ATOM 2020 C CA . ILE A 1 262 ? 7.594 5.098 -91.289 1.00 76.56 262 ILE A CA 1
ATOM 2021 C C . ILE A 1 262 ? 8.861 4.625 -92.022 1.00 76.56 262 ILE A C 1
ATOM 2023 O O . ILE A 1 262 ? 9.511 5.409 -92.721 1.00 76.56 262 ILE A O 1
ATOM 2027 N N . SER A 1 263 ? 9.215 3.345 -91.885 1.00 66.56 263 SER A N 1
ATOM 2028 C CA . SER A 1 263 ? 10.420 2.776 -92.499 1.00 66.56 263 SER A CA 1
ATOM 2029 C C . SER A 1 263 ? 10.331 2.740 -94.031 1.00 66.56 263 SER A C 1
ATOM 2031 O O . SER A 1 263 ? 11.284 3.111 -94.717 1.00 66.56 263 SER A O 1
ATOM 2033 N N . GLN A 1 264 ? 9.166 2.375 -94.571 1.00 65.06 264 GLN A N 1
ATOM 2034 C CA . GLN A 1 264 ? 8.925 2.261 -96.013 1.00 65.06 264 GLN A CA 1
ATOM 2035 C C . GLN A 1 264 ? 8.712 3.622 -96.692 1.00 65.06 264 GLN A C 1
ATOM 2037 O O . GLN A 1 264 ? 9.145 3.826 -97.820 1.00 65.06 264 GLN A O 1
ATOM 2042 N N . ASN A 1 265 ? 8.120 4.607 -96.012 1.00 62.12 265 ASN A N 1
ATOM 2043 C CA . ASN A 1 265 ? 7.892 5.937 -96.598 1.00 62.12 265 ASN A CA 1
ATOM 2044 C C . ASN A 1 265 ? 9.089 6.895 -96.457 1.00 62.12 265 ASN A C 1
ATOM 2046 O O . ASN A 1 265 ? 9.011 8.057 -96.854 1.00 62.12 265 ASN A O 1
ATOM 2050 N N . SER A 1 266 ? 10.228 6.404 -95.957 1.00 58.59 266 SER A N 1
ATOM 2051 C CA . SER A 1 266 ? 11.511 7.124 -95.954 1.00 58.59 266 SER A CA 1
ATOM 2052 C C . SER A 1 266 ? 12.253 7.058 -97.309 1.00 58.59 266 SER A C 1
ATOM 2054 O O . SER A 1 266 ? 13.377 7.545 -97.430 1.00 58.59 266 SER A O 1
ATOM 2056 N N . MET A 1 267 ? 11.650 6.452 -98.338 1.00 60.09 267 MET A N 1
ATOM 2057 C CA . MET A 1 267 ? 12.261 6.175 -99.645 1.00 60.09 267 MET A CA 1
ATOM 2058 C C . MET A 1 267 ? 12.131 7.376 -100.600 1.00 60.09 267 MET A C 1
ATOM 2060 O O . MET A 1 267 ? 11.236 7.437 -101.440 1.00 60.09 267 MET A O 1
ATOM 2064 N N . GLN A 1 268 ? 13.034 8.350 -100.461 1.00 60.69 268 GLN A N 1
ATOM 2065 C CA . GLN A 1 268 ? 13.232 9.435 -101.433 1.00 60.69 268 GLN A CA 1
ATOM 2066 C C . GLN A 1 268 ? 14.412 9.118 -102.368 1.00 60.69 268 GLN A C 1
ATOM 2068 O O . GLN A 1 268 ? 15.377 8.468 -101.961 1.00 60.69 268 GLN A O 1
ATOM 2073 N N . ASP A 1 269 ? 14.344 9.577 -103.622 1.00 61.94 269 ASP A N 1
ATOM 2074 C CA . ASP A 1 269 ? 15.435 9.428 -104.596 1.00 61.94 269 ASP A CA 1
ATOM 2075 C C . ASP A 1 269 ? 16.718 10.082 -104.052 1.00 61.94 269 ASP A C 1
ATOM 2077 O O . ASP A 1 269 ? 16.703 11.241 -103.631 1.00 61.94 269 ASP A O 1
ATOM 2081 N N . GLY A 1 270 ? 17.817 9.325 -103.999 1.00 62.97 270 GLY A N 1
ATOM 2082 C CA . GLY A 1 270 ? 19.089 9.796 -103.438 1.00 62.97 270 GLY A CA 1
ATOM 2083 C C . GLY A 1 270 ? 19.417 9.357 -102.004 1.00 62.97 270 GLY A C 1
ATOM 2084 O O . GLY A 1 270 ? 20.518 9.639 -101.527 1.00 62.97 270 GLY A O 1
ATOM 2085 N N . VAL A 1 271 ? 18.525 8.645 -101.307 1.00 69.25 271 VAL A N 1
ATOM 2086 C CA . VAL A 1 271 ? 18.826 8.079 -99.978 1.00 69.25 271 VAL A CA 1
ATOM 2087 C C . VAL A 1 271 ? 19.823 6.922 -100.108 1.00 69.25 271 VAL A C 1
ATOM 2089 O O . VAL A 1 271 ? 19.625 6.007 -100.906 1.00 69.25 271 VAL A O 1
ATOM 2092 N N . THR A 1 272 ? 20.892 6.944 -99.305 1.00 69.12 272 THR A N 1
ATOM 2093 C CA . THR A 1 272 ? 21.931 5.899 -99.263 1.00 69.12 272 THR A CA 1
ATOM 2094 C C . THR A 1 272 ? 21.873 5.056 -97.995 1.00 69.12 272 THR A C 1
ATOM 2096 O O . THR A 1 272 ? 21.733 5.590 -96.895 1.00 69.12 272 THR A O 1
ATOM 2099 N N . LYS A 1 273 ? 22.093 3.747 -98.138 1.00 73.00 273 LYS A N 1
ATOM 2100 C CA . LYS A 1 273 ? 22.318 2.802 -97.035 1.00 73.00 273 LYS A CA 1
ATOM 2101 C C . LYS A 1 273 ? 23.664 2.094 -97.197 1.00 73.00 273 LYS A C 1
ATOM 2103 O O . LYS A 1 273 ? 24.159 1.939 -98.312 1.00 73.00 273 LYS A O 1
ATOM 2108 N N . ILE A 1 274 ? 24.236 1.633 -96.089 1.00 79.62 274 ILE A N 1
ATOM 2109 C CA . ILE A 1 274 ? 25.415 0.760 -96.095 1.00 79.62 274 ILE A CA 1
ATOM 2110 C C . ILE A 1 274 ? 24.931 -0.672 -95.927 1.00 79.62 274 ILE A C 1
ATOM 2112 O O . ILE A 1 274 ? 24.215 -0.979 -94.976 1.00 79.62 274 ILE A O 1
ATOM 2116 N N . VAL A 1 275 ? 25.329 -1.545 -96.843 1.00 77.88 275 VAL A N 1
ATOM 2117 C CA . VAL A 1 275 ? 25.060 -2.978 -96.776 1.00 77.88 275 VAL A CA 1
ATOM 2118 C C . VAL A 1 275 ? 26.383 -3.700 -96.617 1.00 77.88 275 VAL A C 1
ATOM 2120 O O . VAL A 1 275 ? 27.273 -3.568 -97.455 1.00 77.88 275 VAL A O 1
ATOM 2123 N N . ILE A 1 276 ? 26.512 -4.465 -95.538 1.00 75.88 276 ILE A N 1
ATOM 2124 C CA . ILE A 1 276 ? 27.631 -5.383 -95.347 1.00 75.88 276 ILE A CA 1
ATOM 2125 C C . ILE A 1 276 ? 27.197 -6.730 -95.904 1.00 75.88 276 ILE A C 1
ATOM 2127 O O . ILE A 1 276 ? 26.216 -7.314 -95.443 1.00 75.88 276 ILE A O 1
ATOM 2131 N N . ASP A 1 277 ? 27.913 -7.217 -96.910 1.00 73.56 277 ASP A N 1
ATOM 2132 C CA . ASP A 1 277 ? 27.713 -8.571 -97.404 1.00 73.56 277 ASP A CA 1
ATOM 2133 C C . ASP A 1 277 ? 28.192 -9.561 -96.331 1.00 73.56 277 ASP A C 1
ATOM 2135 O O . ASP A 1 277 ? 29.374 -9.606 -95.987 1.00 73.56 277 ASP A O 1
ATOM 2139 N N . ALA A 1 278 ? 27.266 -10.351 -95.787 1.00 71.50 278 ALA A N 1
ATOM 2140 C CA . ALA A 1 278 ? 27.525 -11.244 -94.657 1.00 71.50 278 ALA A CA 1
ATOM 2141 C C . ALA A 1 278 ? 28.497 -12.400 -94.975 1.00 71.50 278 ALA A C 1
ATOM 2143 O O . ALA A 1 278 ? 28.977 -13.062 -94.058 1.00 71.50 278 ALA A O 1
ATOM 2144 N N . THR A 1 279 ? 28.798 -12.653 -96.253 1.00 72.44 279 THR A N 1
ATOM 2145 C CA . THR A 1 279 ? 29.681 -13.750 -96.682 1.00 72.44 279 THR A CA 1
ATOM 2146 C C . THR A 1 279 ? 31.106 -13.260 -96.928 1.00 72.44 279 THR A C 1
ATOM 2148 O O . THR A 1 279 ? 32.070 -13.972 -96.658 1.00 72.44 279 THR A O 1
ATOM 2151 N N . THR A 1 280 ? 31.252 -12.039 -97.444 1.00 76.38 280 THR A N 1
ATOM 2152 C CA . THR A 1 280 ? 32.549 -11.427 -97.781 1.00 76.38 280 THR A CA 1
ATOM 2153 C C . THR A 1 280 ? 33.022 -10.408 -96.748 1.00 76.38 280 THR A C 1
ATOM 2155 O O . THR A 1 280 ? 34.177 -9.983 -96.798 1.00 76.38 280 THR A O 1
ATOM 2158 N N . ASN A 1 281 ? 32.149 -10.018 -95.814 1.00 69.94 281 ASN A N 1
ATOM 2159 C CA . ASN A 1 281 ? 32.361 -8.953 -94.836 1.00 69.94 281 ASN A CA 1
ATOM 2160 C C . ASN A 1 281 ? 32.721 -7.595 -95.472 1.00 69.94 281 ASN A C 1
ATOM 2162 O O . ASN A 1 281 ? 33.297 -6.726 -94.816 1.00 69.94 281 ASN A O 1
ATOM 2166 N N . GLN A 1 282 ? 32.397 -7.401 -96.755 1.00 73.31 282 GLN A N 1
ATOM 2167 C CA . GLN A 1 282 ? 32.637 -6.146 -97.458 1.00 73.31 282 GLN A CA 1
ATOM 2168 C C . GLN A 1 282 ? 31.422 -5.232 -97.340 1.00 73.31 282 GLN A C 1
ATOM 2170 O O . GLN A 1 282 ? 30.293 -5.621 -97.642 1.00 73.31 282 GLN A O 1
ATOM 2175 N N . ALA A 1 283 ? 31.670 -3.997 -96.907 1.00 70.25 283 ALA A N 1
ATOM 2176 C CA . ALA A 1 283 ? 30.674 -2.940 -96.922 1.00 70.25 283 ALA A CA 1
ATOM 2177 C C . ALA A 1 283 ? 30.552 -2.362 -98.338 1.00 70.25 283 ALA A C 1
ATOM 2179 O O . ALA A 1 283 ? 31.549 -1.997 -98.961 1.00 70.25 283 ALA A O 1
ATOM 2180 N N . SER A 1 284 ? 29.322 -2.245 -98.824 1.00 76.88 284 SER A N 1
ATOM 2181 C CA . SER A 1 284 ? 28.966 -1.538 -100.050 1.00 76.88 284 SER A CA 1
ATOM 2182 C C . SER A 1 284 ? 27.935 -0.461 -99.729 1.00 76.88 284 SER A C 1
ATOM 2184 O O . SER A 1 284 ? 27.077 -0.642 -98.864 1.00 76.88 284 SER A O 1
ATOM 2186 N N . PHE A 1 285 ? 28.024 0.680 -100.405 1.00 79.19 285 PHE A N 1
ATOM 2187 C CA . PHE A 1 285 ? 26.985 1.702 -100.337 1.00 79.19 285 PHE A CA 1
ATOM 2188 C C . PHE A 1 285 ? 25.965 1.414 -101.432 1.00 79.19 285 PHE A C 1
ATOM 2190 O O . PHE A 1 285 ? 26.339 1.197 -102.583 1.00 79.19 285 PHE A O 1
ATOM 2197 N N . GLN A 1 286 ? 24.685 1.417 -101.079 1.00 84.00 286 GLN A N 1
ATOM 2198 C CA . GLN A 1 286 ? 23.583 1.335 -102.029 1.00 84.00 286 GLN A CA 1
ATOM 2199 C C . GLN A 1 286 ? 22.784 2.628 -101.991 1.00 84.00 286 GLN A C 1
ATOM 2201 O O . GLN A 1 286 ? 22.560 3.180 -100.915 1.00 84.00 286 GLN A O 1
ATOM 2206 N N . ILE A 1 287 ? 22.338 3.087 -103.153 1.00 82.00 287 ILE A N 1
ATOM 2207 C CA . ILE A 1 287 ? 21.440 4.231 -103.306 1.00 82.00 287 ILE A CA 1
ATOM 2208 C C . ILE A 1 287 ? 20.081 3.729 -103.790 1.00 82.00 287 ILE A C 1
ATOM 2210 O O . ILE A 1 287 ? 20.011 2.769 -104.564 1.00 82.00 287 ILE A O 1
ATOM 2214 N N . TRP A 1 288 ? 19.006 4.321 -103.276 1.00 83.06 288 TRP A N 1
ATOM 2215 C CA . TRP A 1 288 ? 17.665 4.051 -103.774 1.00 83.06 288 TRP A CA 1
ATOM 2216 C C . TRP A 1 288 ? 17.507 4.708 -105.143 1.00 83.06 288 TRP A C 1
ATOM 2218 O O . TRP A 1 288 ? 17.646 5.926 -105.249 1.00 83.06 288 TRP A O 1
ATOM 2228 N N . ASP A 1 289 ? 17.252 3.899 -106.170 1.00 78.06 289 ASP A N 1
ATOM 2229 C CA . ASP A 1 289 ? 16.938 4.369 -107.516 1.00 78.06 289 ASP A CA 1
ATOM 2230 C C . ASP A 1 289 ? 15.418 4.360 -107.694 1.00 78.06 289 ASP A C 1
ATOM 2232 O O . ASP A 1 289 ? 14.795 3.314 -107.909 1.00 78.06 289 ASP A O 1
ATOM 2236 N N . ALA A 1 290 ? 14.817 5.549 -107.603 1.00 74.50 290 ALA A N 1
ATOM 2237 C CA . ALA A 1 290 ? 13.372 5.710 -107.715 1.00 74.50 290 ALA A CA 1
ATOM 2238 C C . ALA A 1 290 ? 12.825 5.378 -109.118 1.00 74.50 290 ALA A C 1
ATOM 2240 O O . ALA A 1 290 ? 11.619 5.189 -109.270 1.00 74.50 290 ALA A O 1
ATOM 2241 N N . ALA A 1 291 ? 13.676 5.300 -110.150 1.00 77.31 291 ALA A N 1
ATOM 2242 C CA . ALA A 1 291 ? 13.257 4.946 -111.504 1.00 77.31 291 ALA A CA 1
ATOM 2243 C C . ALA A 1 291 ? 13.149 3.428 -111.713 1.00 77.31 291 ALA A C 1
ATOM 2245 O O . ALA A 1 291 ? 12.346 2.984 -112.537 1.00 77.31 291 ALA A O 1
ATOM 2246 N N . THR A 1 292 ? 13.947 2.638 -110.992 1.00 76.62 292 THR A N 1
ATOM 2247 C CA . THR A 1 292 ? 13.937 1.168 -111.084 1.00 76.62 292 THR A CA 1
ATOM 2248 C C . THR A 1 292 ? 13.271 0.481 -109.894 1.00 76.62 292 THR A C 1
ATOM 2250 O O . THR A 1 292 ? 13.103 -0.735 -109.941 1.00 76.62 292 THR A O 1
ATOM 2253 N N . ASP A 1 293 ? 12.859 1.240 -108.873 1.00 76.75 293 ASP A N 1
ATOM 2254 C CA . ASP A 1 293 ? 12.233 0.746 -107.636 1.00 76.75 293 ASP A CA 1
ATOM 2255 C C . ASP A 1 293 ? 13.115 -0.287 -106.909 1.00 76.75 293 ASP A C 1
ATOM 2257 O O . ASP A 1 293 ? 12.649 -1.262 -106.317 1.00 76.75 293 ASP A O 1
ATOM 2261 N N . THR A 1 294 ? 14.439 -0.107 -107.000 1.00 78.12 294 THR A N 1
ATOM 2262 C CA . THR A 1 294 ? 15.419 -1.017 -106.401 1.00 78.12 294 THR A CA 1
ATOM 2263 C C . THR A 1 294 ? 16.602 -0.276 -105.783 1.00 78.12 294 THR A C 1
ATOM 2265 O O . THR A 1 294 ? 16.931 0.856 -106.133 1.00 78.12 294 THR A O 1
ATOM 2268 N N . TRP A 1 295 ? 17.273 -0.942 -104.840 1.00 78.00 295 TRP A N 1
ATOM 2269 C CA . TRP A 1 295 ? 18.554 -0.489 -104.301 1.00 78.00 295 TRP A CA 1
ATOM 2270 C C . TRP A 1 295 ? 19.689 -0.923 -105.225 1.00 78.00 295 TRP A C 1
ATOM 2272 O O . TRP A 1 295 ? 19.874 -2.119 -105.459 1.00 78.00 295 TRP A O 1
ATOM 2282 N N . VAL A 1 296 ? 20.484 0.034 -105.695 1.00 82.94 296 VAL A N 1
ATOM 2283 C CA . VAL A 1 296 ? 21.616 -0.215 -106.597 1.00 82.94 296 VAL A CA 1
ATOM 2284 C C . VAL A 1 296 ? 22.939 0.143 -105.928 1.00 82.94 296 VAL A C 1
ATOM 2286 O O . VAL A 1 296 ? 23.033 1.120 -105.185 1.00 82.94 296 VAL A O 1
ATOM 2289 N N . ASN A 1 297 ? 23.974 -0.669 -106.168 1.00 81.62 297 ASN A N 1
ATOM 2290 C CA . ASN A 1 297 ? 25.312 -0.431 -105.622 1.00 81.62 297 ASN A CA 1
ATOM 2291 C C . ASN A 1 297 ? 25.916 0.847 -106.219 1.00 81.62 297 ASN A C 1
ATOM 2293 O O . ASN A 1 297 ? 25.904 1.041 -107.434 1.00 81.62 297 ASN A O 1
ATOM 2297 N N . VAL A 1 298 ? 26.500 1.682 -105.363 1.00 77.31 298 VAL A N 1
ATOM 2298 C CA . VAL A 1 298 ? 27.284 2.850 -105.771 1.00 77.31 298 VAL A CA 1
ATOM 2299 C C . VAL A 1 298 ? 28.667 2.380 -106.233 1.00 77.31 298 VAL A C 1
ATOM 2301 O O . VAL A 1 298 ? 29.325 1.599 -105.547 1.00 77.31 298 VAL A O 1
ATOM 2304 N N . ASP A 1 299 ? 29.118 2.846 -107.400 1.00 75.06 299 ASP A N 1
ATOM 2305 C CA . ASP A 1 299 ? 30.419 2.480 -107.970 1.00 75.06 299 ASP A CA 1
ATOM 2306 C C . ASP A 1 299 ? 31.584 3.023 -107.117 1.00 75.06 299 ASP A C 1
ATOM 2308 O O . ASP A 1 299 ? 31.641 4.209 -106.780 1.00 75.06 299 ASP A O 1
ATOM 2312 N N . ASN A 1 300 ? 32.559 2.161 -106.812 1.00 66.00 300 ASN A N 1
ATOM 2313 C CA . ASN A 1 300 ? 33.735 2.503 -106.004 1.00 66.00 300 ASN A CA 1
ATOM 2314 C C . ASN A 1 300 ? 34.587 3.647 -106.597 1.00 66.00 300 ASN A C 1
ATOM 2316 O O . ASN A 1 300 ? 35.320 4.318 -105.866 1.00 66.00 300 ASN A O 1
ATOM 2320 N N . SER A 1 301 ? 34.508 3.908 -107.905 1.00 67.12 301 SER A N 1
ATOM 2321 C CA . SER A 1 301 ? 35.209 5.016 -108.565 1.00 67.12 301 SER A CA 1
ATOM 2322 C C . SER A 1 301 ? 34.735 6.402 -108.107 1.00 67.12 301 SER A C 1
ATOM 2324 O O . SER A 1 301 ? 35.521 7.350 -108.184 1.00 67.12 301 SER A O 1
ATOM 2326 N N . ALA A 1 302 ? 33.530 6.516 -107.535 1.00 67.00 302 ALA A N 1
ATOM 2327 C CA . ALA A 1 302 ? 33.001 7.755 -106.958 1.00 67.00 302 ALA A CA 1
ATOM 2328 C C . ALA A 1 302 ? 33.805 8.265 -105.741 1.00 67.00 302 ALA A C 1
ATOM 2330 O O . ALA A 1 302 ? 33.756 9.452 -105.427 1.00 67.00 302 ALA A O 1
ATOM 2331 N N . PHE A 1 303 ? 34.602 7.404 -105.092 1.00 65.94 303 PHE A N 1
ATOM 2332 C CA . PHE A 1 303 ? 35.383 7.736 -103.888 1.00 65.94 303 PHE A CA 1
ATOM 2333 C C . PHE A 1 303 ? 36.897 7.837 -104.133 1.00 65.94 303 PHE A C 1
ATOM 2335 O O . PHE A 1 303 ? 37.648 8.247 -103.247 1.00 65.94 303 PHE A O 1
ATOM 2342 N N . LYS A 1 304 ? 37.364 7.529 -105.351 1.00 64.31 304 LYS A N 1
ATOM 2343 C CA . LYS A 1 304 ? 38.797 7.493 -105.694 1.00 64.31 304 LYS A CA 1
ATOM 2344 C C . LYS A 1 304 ? 39.486 8.851 -105.515 1.00 64.31 304 LYS A C 1
ATOM 2346 O O . LYS A 1 304 ? 40.642 8.891 -105.115 1.00 64.31 304 LYS A O 1
ATOM 2351 N N . LYS A 1 305 ? 38.750 9.948 -105.733 1.00 65.50 305 LYS A N 1
ATOM 2352 C CA . LYS A 1 305 ? 39.241 11.327 -105.591 1.00 65.50 305 LYS A CA 1
ATOM 2353 C C . LYS A 1 305 ? 39.621 11.685 -104.145 1.00 65.50 305 LYS A C 1
ATOM 2355 O O . LYS A 1 305 ? 40.616 12.365 -103.942 1.00 65.50 305 LYS A O 1
ATOM 2360 N N . ILE A 1 306 ? 38.880 11.192 -103.147 1.00 68.06 306 ILE A N 1
ATOM 2361 C CA . ILE A 1 306 ? 39.107 11.507 -101.720 1.00 68.06 306 ILE A CA 1
ATOM 2362 C C . ILE A 1 306 ? 40.407 10.876 -101.208 1.00 68.06 306 ILE A C 1
ATOM 2364 O O . ILE A 1 306 ? 41.104 11.470 -100.390 1.00 68.06 306 ILE A O 1
ATOM 2368 N N . VAL A 1 307 ? 40.738 9.683 -101.705 1.00 64.75 307 VAL A N 1
ATOM 2369 C CA . VAL A 1 307 ? 41.964 8.970 -101.329 1.00 64.75 307 VAL A CA 1
ATOM 2370 C C . VAL A 1 307 ? 43.184 9.609 -101.997 1.00 64.75 307 VAL A C 1
ATOM 2372 O O . VAL A 1 307 ? 44.167 9.883 -101.323 1.00 64.75 307 VAL A O 1
ATOM 2375 N N . THR A 1 308 ? 43.110 9.944 -103.290 1.00 63.91 308 THR A N 1
ATOM 2376 C CA . THR A 1 308 ? 44.239 10.573 -104.002 1.00 63.91 308 THR A CA 1
ATOM 2377 C C . THR A 1 308 ? 44.513 12.029 -103.617 1.00 63.91 308 THR A C 1
ATOM 2379 O O . THR A 1 308 ? 45.635 12.489 -103.813 1.00 63.91 308 THR A O 1
ATOM 2382 N N . ASP A 1 309 ? 43.526 12.759 -103.087 1.00 63.66 309 ASP A N 1
ATOM 2383 C CA . ASP A 1 309 ? 43.695 14.161 -102.672 1.00 63.66 309 ASP A CA 1
ATOM 2384 C C . ASP A 1 309 ? 44.331 14.306 -101.270 1.00 63.66 309 ASP A C 1
ATOM 2386 O O . ASP A 1 309 ? 44.735 15.407 -100.909 1.00 63.66 309 ASP A O 1
ATOM 2390 N N . ASN A 1 310 ? 44.448 13.220 -100.491 1.00 59.75 310 ASN A N 1
ATOM 2391 C CA . ASN A 1 310 ? 44.898 13.248 -99.088 1.00 59.75 310 ASN A CA 1
ATOM 2392 C C . ASN A 1 310 ? 46.190 12.450 -98.806 1.00 59.75 310 ASN A C 1
ATOM 2394 O O . ASN A 1 310 ? 46.574 12.299 -97.646 1.00 59.75 310 ASN A O 1
ATOM 2398 N N . GLU A 1 311 ? 46.885 11.950 -99.832 1.00 63.66 311 GLU A N 1
ATOM 2399 C CA . GLU A 1 311 ? 48.218 11.348 -99.676 1.00 63.66 311 GLU A CA 1
ATOM 2400 C C . GLU A 1 311 ? 49.313 12.428 -99.756 1.00 63.66 311 GLU A C 1
ATOM 2402 O O . GLU A 1 311 ? 49.451 13.104 -100.777 1.00 63.66 311 GLU A O 1
ATOM 2407 N N . SER A 1 312 ? 50.110 12.582 -98.689 1.00 62.50 312 SER A N 1
ATOM 2408 C CA . SER A 1 312 ? 51.214 13.555 -98.627 1.00 62.50 312 SER A CA 1
ATOM 2409 C C . SER A 1 312 ? 52.324 13.225 -99.630 1.00 62.50 312 SER A C 1
ATOM 2411 O O . SER A 1 312 ? 52.821 12.095 -99.644 1.00 62.50 312 SER A O 1
ATOM 2413 N N . LYS A 1 313 ? 52.781 14.211 -100.412 1.00 70.06 313 LYS A N 1
ATOM 2414 C CA . LYS A 1 313 ? 53.861 14.044 -101.408 1.00 70.06 313 LYS A CA 1
ATOM 2415 C C . LYS A 1 313 ? 55.152 14.730 -100.962 1.00 70.06 313 LYS A C 1
ATOM 2417 O O . LYS A 1 313 ? 55.383 15.888 -101.296 1.00 70.06 313 LYS A O 1
ATOM 2422 N N . THR A 1 314 ? 56.010 14.020 -100.235 1.00 82.75 314 THR A N 1
ATOM 2423 C CA . THR A 1 314 ? 57.363 14.474 -99.856 1.00 82.75 314 THR A CA 1
ATOM 2424 C C . THR A 1 314 ? 58.432 13.567 -100.471 1.00 82.75 314 THR A C 1
ATOM 2426 O O . THR A 1 314 ? 58.134 12.446 -100.884 1.00 82.75 314 THR A O 1
ATOM 2429 N N . SER A 1 315 ? 59.677 14.047 -100.576 1.00 80.94 315 SER A N 1
ATOM 2430 C CA . SER A 1 315 ? 60.797 13.243 -101.092 1.00 80.94 315 SER A CA 1
ATOM 2431 C C . SER A 1 315 ? 62.111 13.586 -100.388 1.00 80.94 315 SER A C 1
ATOM 2433 O O . SER A 1 315 ? 62.303 14.712 -99.932 1.00 80.94 315 SER A O 1
ATOM 2435 N N . VAL A 1 316 ? 63.027 12.623 -100.303 1.00 84.94 316 VAL A N 1
ATOM 2436 C CA . VAL A 1 316 ? 64.406 12.832 -99.842 1.00 84.94 316 VAL A CA 1
ATOM 2437 C C . VAL A 1 316 ? 65.332 12.447 -100.976 1.00 84.94 316 VAL A C 1
ATOM 2439 O O . VAL A 1 316 ? 65.172 11.387 -101.582 1.00 84.94 316 VAL A O 1
ATOM 2442 N N . VAL A 1 317 ? 66.294 13.315 -101.262 1.00 83.44 317 VAL A N 1
ATOM 2443 C CA . VAL A 1 317 ? 67.187 13.157 -102.402 1.00 83.44 317 VAL A CA 1
ATOM 2444 C C . VAL A 1 317 ? 68.640 13.426 -102.025 1.00 83.44 317 VAL A C 1
ATOM 2446 O O . VAL A 1 317 ? 68.919 14.134 -101.059 1.00 83.44 317 VAL A O 1
ATOM 2449 N N . GLU A 1 318 ? 69.577 12.863 -102.786 1.00 83.88 318 GLU A N 1
ATOM 2450 C CA . GLU A 1 318 ? 71.014 13.009 -102.544 1.00 83.88 318 GLU A CA 1
ATOM 2451 C C . GLU A 1 318 ? 71.672 13.816 -103.667 1.00 83.88 318 GLU A C 1
ATOM 2453 O O . GLU A 1 318 ? 71.484 13.526 -104.849 1.00 83.88 318 GLU A O 1
ATOM 2458 N N . TYR A 1 319 ? 72.453 14.834 -103.299 1.00 84.12 319 TYR A N 1
ATOM 2459 C CA . TYR A 1 319 ? 73.201 15.661 -104.245 1.00 84.12 319 TYR A CA 1
ATOM 2460 C C . TYR A 1 319 ? 74.552 16.054 -103.645 1.00 84.12 319 TYR A C 1
ATOM 2462 O O . TYR A 1 319 ? 74.627 16.563 -102.528 1.00 84.12 319 TYR A O 1
ATOM 2470 N N . GLY A 1 320 ? 75.641 15.808 -104.380 1.00 79.00 320 GLY A N 1
ATOM 2471 C CA . GLY A 1 320 ? 76.994 16.171 -103.941 1.00 79.00 320 GLY A CA 1
ATOM 2472 C C . GLY A 1 320 ? 77.475 15.486 -102.649 1.00 79.00 320 GLY A C 1
ATOM 2473 O O . GLY A 1 320 ? 78.362 16.027 -101.996 1.00 79.00 320 GLY A O 1
ATOM 2474 N N . GLY A 1 321 ? 76.908 14.329 -102.278 1.00 79.50 321 GLY A N 1
ATOM 2475 C CA . GLY A 1 321 ? 77.265 13.555 -101.076 1.00 79.50 321 GLY A CA 1
ATOM 2476 C C . GLY A 1 321 ? 76.493 13.915 -99.798 1.00 79.50 321 GLY A C 1
ATOM 2477 O O . GLY A 1 321 ? 76.766 13.331 -98.754 1.00 79.50 321 GLY A O 1
ATOM 2478 N N . ASN A 1 322 ? 75.531 14.843 -99.871 1.00 80.25 322 ASN A N 1
ATOM 2479 C CA . ASN A 1 322 ? 74.643 15.213 -98.765 1.00 80.25 322 ASN A CA 1
ATOM 2480 C C . ASN A 1 322 ? 73.182 14.858 -99.081 1.00 80.25 322 ASN A C 1
ATOM 2482 O O . ASN A 1 322 ? 72.766 14.887 -100.243 1.00 80.25 322 ASN A O 1
ATOM 2486 N N . GLN A 1 323 ? 72.394 14.584 -98.037 1.00 86.56 323 GLN A N 1
ATOM 2487 C CA . GLN A 1 323 ? 70.954 14.344 -98.150 1.00 86.56 323 GLN A CA 1
ATOM 2488 C C . GLN A 1 323 ? 70.151 15.632 -97.952 1.00 86.56 323 GLN A C 1
ATOM 2490 O O . GLN A 1 323 ? 70.409 16.413 -97.033 1.00 86.56 323 GLN A O 1
ATOM 2495 N N . TYR A 1 324 ? 69.142 15.817 -98.800 1.00 86.62 324 TYR A N 1
ATOM 2496 C CA . TYR A 1 324 ? 68.239 16.957 -98.768 1.00 86.62 324 TYR A CA 1
ATOM 2497 C C . TYR A 1 324 ? 66.781 16.502 -98.712 1.00 86.62 324 TYR A C 1
ATOM 2499 O O . TYR A 1 324 ? 66.353 15.629 -99.467 1.00 86.62 324 TYR A O 1
ATOM 2507 N N . TYR A 1 325 ? 66.007 17.128 -97.829 1.00 87.56 325 TYR A N 1
ATOM 2508 C CA . TYR A 1 325 ? 64.562 16.960 -97.739 1.00 87.56 325 TYR A CA 1
ATOM 2509 C C . TYR A 1 325 ? 63.842 17.935 -98.674 1.00 87.56 325 TYR A C 1
ATOM 2511 O O . TYR A 1 325 ? 64.092 19.145 -98.646 1.00 87.56 325 TYR A O 1
ATOM 2519 N N . LEU A 1 326 ? 62.916 17.401 -99.470 1.00 87.31 326 LEU A N 1
ATOM 2520 C CA . LEU A 1 326 ? 62.016 18.143 -100.342 1.00 87.31 326 LEU A CA 1
ATOM 2521 C C . LEU A 1 326 ? 60.615 18.134 -99.735 1.00 87.31 326 LEU A C 1
ATOM 2523 O O . LEU A 1 326 ? 59.934 17.105 -99.685 1.00 87.31 326 LEU A O 1
ATOM 2527 N N . SER A 1 327 ? 60.190 19.306 -99.272 1.00 81.69 327 SER A N 1
ATOM 2528 C CA . SER A 1 327 ? 58.856 19.478 -98.707 1.00 81.69 327 SER A CA 1
ATOM 2529 C C . SER A 1 327 ? 57.771 19.366 -99.774 1.00 81.69 327 SER A C 1
ATOM 2531 O O . SER A 1 327 ? 57.974 19.688 -100.945 1.00 81.69 327 SER A O 1
ATOM 2533 N N . GLU A 1 328 ? 56.573 18.994 -99.341 1.00 79.94 328 GLU A N 1
ATOM 2534 C CA . GLU A 1 328 ? 55.400 18.958 -100.208 1.00 79.94 328 GLU A CA 1
ATOM 2535 C C . GLU A 1 328 ? 55.102 20.326 -100.839 1.00 79.94 328 GLU A C 1
ATOM 2537 O O . GLU A 1 328 ? 54.795 20.406 -102.025 1.00 79.94 328 GLU A O 1
ATOM 2542 N N . ALA A 1 329 ? 55.306 21.418 -100.096 1.00 79.56 329 ALA A N 1
ATOM 2543 C CA . ALA A 1 329 ? 55.166 22.773 -100.624 1.00 79.56 329 ALA A CA 1
ATOM 2544 C C . ALA A 1 329 ? 56.164 23.073 -101.756 1.00 79.56 329 ALA A C 1
ATOM 2546 O O . ALA A 1 329 ? 55.811 23.748 -102.721 1.00 79.56 329 ALA A O 1
ATOM 2547 N N . TYR A 1 330 ? 57.400 22.574 -101.673 1.00 82.25 330 TYR A N 1
ATOM 2548 C CA . TYR A 1 330 ? 58.381 22.728 -102.750 1.00 82.25 330 TYR A CA 1
ATOM 2549 C C . TYR A 1 330 ? 57.948 21.965 -104.010 1.00 82.25 330 TYR A C 1
ATOM 2551 O O . TYR A 1 330 ? 57.961 22.524 -105.105 1.00 82.25 330 TYR A O 1
ATOM 2559 N N . ILE A 1 331 ? 57.494 20.720 -103.843 1.00 81.44 331 ILE A N 1
ATOM 2560 C CA . ILE A 1 331 ? 57.079 19.844 -104.946 1.00 81.44 331 ILE A CA 1
ATOM 2561 C C . ILE A 1 331 ? 55.805 20.376 -105.622 1.00 81.44 331 ILE A C 1
ATOM 2563 O O . ILE A 1 331 ? 55.743 20.463 -106.848 1.00 81.44 331 ILE A O 1
ATOM 2567 N N . GLN A 1 332 ? 54.804 20.803 -104.846 1.00 78.12 332 GLN A N 1
ATOM 2568 C CA . GLN A 1 332 ? 53.552 21.355 -105.378 1.00 78.12 332 GLN A CA 1
ATOM 2569 C C . GLN A 1 332 ? 53.752 22.677 -106.133 1.00 78.12 332 GLN A C 1
ATOM 2571 O O . GLN A 1 332 ? 53.029 22.948 -107.089 1.00 78.12 332 GLN A O 1
ATOM 2576 N N . ASN A 1 333 ? 54.756 23.474 -105.757 1.00 79.00 333 ASN A N 1
ATOM 2577 C CA . ASN A 1 333 ? 55.111 24.705 -106.469 1.00 79.00 333 ASN A CA 1
ATOM 2578 C C . ASN A 1 333 ? 55.983 24.464 -107.720 1.00 79.00 333 ASN A C 1
ATOM 2580 O O . ASN A 1 333 ? 56.519 25.418 -108.284 1.00 79.00 333 ASN A O 1
ATOM 2584 N N . GLY A 1 334 ? 56.117 23.211 -108.172 1.00 79.50 334 GLY A N 1
ATOM 2585 C CA . GLY A 1 334 ? 56.870 22.851 -109.376 1.00 79.50 334 GLY A CA 1
ATOM 2586 C C . GLY A 1 334 ? 58.385 22.816 -109.173 1.00 79.50 334 GLY A C 1
ATOM 2587 O O . GLY A 1 334 ? 59.129 22.988 -110.137 1.00 79.50 334 GLY A O 1
ATOM 2588 N N . GLY A 1 335 ? 58.846 22.640 -107.932 1.00 81.56 335 GLY A N 1
ATOM 2589 C CA . GLY A 1 335 ? 60.261 22.465 -107.623 1.00 81.56 335 GLY A CA 1
ATOM 2590 C C . GLY A 1 335 ? 60.853 21.233 -108.310 1.00 81.56 335 GLY A C 1
ATOM 2591 O O . GLY A 1 335 ? 60.200 20.196 -108.403 1.00 81.56 335 GLY A O 1
ATOM 2592 N N . GLU A 1 336 ? 62.094 21.345 -108.787 1.00 85.38 336 GLU A N 1
ATOM 2593 C CA . GLU A 1 336 ? 62.799 20.245 -109.448 1.00 85.38 336 GLU A CA 1
ATOM 2594 C C . GLU A 1 336 ? 63.128 19.134 -108.445 1.00 85.38 336 GLU A C 1
ATOM 2596 O O . GLU A 1 336 ? 63.902 19.328 -107.505 1.00 85.38 336 GLU A O 1
ATOM 2601 N N . THR A 1 337 ? 62.544 17.957 -108.651 1.00 81.69 337 THR A N 1
ATOM 2602 C CA . THR A 1 337 ? 62.671 16.819 -107.736 1.00 81.69 337 THR A CA 1
ATOM 2603 C C . THR A 1 337 ? 63.772 15.843 -108.120 1.00 81.69 337 THR A C 1
ATOM 2605 O O . THR A 1 337 ? 64.117 15.002 -107.295 1.00 81.69 337 THR A O 1
ATOM 2608 N N . ASP A 1 338 ? 64.302 15.921 -109.344 1.00 83.94 338 ASP A N 1
ATOM 2609 C CA . ASP A 1 338 ? 65.402 15.070 -109.798 1.00 83.94 338 ASP A CA 1
ATOM 2610 C C . ASP A 1 338 ? 66.765 15.750 -109.550 1.00 83.94 338 ASP A C 1
ATOM 2612 O O . ASP A 1 338 ? 67.098 16.733 -110.223 1.00 83.94 338 ASP A O 1
ATOM 2616 N N . PRO A 1 339 ? 67.602 15.223 -108.635 1.00 80.00 339 PRO A N 1
ATOM 2617 C CA . PRO A 1 339 ? 68.927 15.773 -108.350 1.00 80.00 339 PRO A CA 1
ATOM 2618 C C . PRO A 1 339 ? 69.867 15.765 -109.549 1.00 80.00 339 PRO A C 1
ATOM 2620 O O . PRO A 1 339 ? 70.800 16.563 -109.590 1.00 80.00 339 PRO A O 1
ATOM 2623 N N . ALA A 1 340 ? 69.652 14.878 -110.527 1.00 83.31 340 ALA A N 1
ATOM 2624 C CA . ALA A 1 340 ? 70.472 14.837 -111.734 1.00 83.31 340 ALA A CA 1
ATOM 2625 C C . ALA A 1 340 ? 70.323 16.115 -112.578 1.00 83.31 340 ALA A C 1
ATOM 2627 O O . ALA A 1 340 ? 71.227 16.467 -113.338 1.00 83.31 340 ALA A O 1
ATOM 2628 N N . SER A 1 341 ? 69.204 16.823 -112.411 1.00 82.69 341 SER A N 1
ATOM 2629 C CA . SER A 1 341 ? 68.905 18.091 -113.077 1.00 82.69 341 SER A CA 1
ATOM 2630 C C . SER A 1 341 ? 69.367 19.311 -112.270 1.00 82.69 341 SER A C 1
ATOM 2632 O O . SER A 1 341 ? 69.263 20.444 -112.742 1.00 82.69 341 SER A O 1
ATOM 2634 N N . TRP A 1 342 ? 69.895 19.115 -111.057 1.00 86.50 342 TRP A N 1
ATOM 2635 C CA . TRP A 1 342 ? 70.378 20.208 -110.219 1.00 86.50 342 TRP A CA 1
ATOM 2636 C C . TRP A 1 342 ? 71.779 20.644 -110.654 1.00 86.50 342 TRP A C 1
ATOM 2638 O O . TRP A 1 342 ? 72.720 19.858 -110.674 1.00 86.50 342 TRP A O 1
ATOM 2648 N N . THR A 1 343 ? 71.947 21.933 -110.955 1.00 81.38 343 THR A N 1
ATOM 2649 C CA . THR A 1 343 ? 73.274 22.550 -111.160 1.00 81.38 343 THR A CA 1
ATOM 2650 C C . THR A 1 343 ? 73.827 23.188 -109.880 1.00 81.38 343 THR A C 1
ATOM 2652 O O . THR A 1 343 ? 75.017 23.481 -109.780 1.00 81.38 343 THR A O 1
ATOM 2655 N N . SER A 1 344 ? 72.957 23.412 -108.895 1.00 84.00 344 SER A N 1
ATOM 2656 C CA . SER A 1 344 ? 73.227 23.880 -107.531 1.00 84.00 344 SER A CA 1
ATOM 2657 C C . SER A 1 344 ? 72.054 23.468 -106.639 1.00 84.00 344 SER A C 1
ATOM 2659 O O . SER A 1 344 ? 70.955 23.280 -107.158 1.00 84.00 344 SER A O 1
ATOM 2661 N N . VAL A 1 345 ? 72.249 23.383 -105.319 1.00 82.62 345 VAL A N 1
ATOM 2662 C CA . VAL A 1 345 ? 71.159 23.035 -104.388 1.00 82.62 345 VAL A CA 1
ATOM 2663 C C . VAL A 1 345 ? 70.028 24.071 -104.501 1.00 82.62 345 VAL A C 1
ATOM 2665 O O . VAL A 1 345 ? 70.288 25.264 -104.304 1.00 82.62 345 VAL A O 1
ATOM 2668 N N . PRO A 1 346 ? 68.790 23.662 -104.832 1.00 84.12 346 PRO A N 1
ATOM 2669 C CA . PRO A 1 346 ? 67.656 24.573 -104.905 1.00 84.12 346 PRO A CA 1
ATOM 2670 C C . PRO A 1 346 ? 67.347 25.189 -103.540 1.00 84.12 346 PRO A C 1
ATOM 2672 O O . PRO A 1 346 ? 67.427 24.519 -102.516 1.00 84.12 346 PRO A O 1
ATOM 2675 N N . SER A 1 347 ? 66.904 26.446 -103.517 1.00 81.31 347 SER A N 1
ATOM 2676 C CA . SER A 1 347 ? 66.587 27.172 -102.274 1.00 81.31 347 SER A CA 1
ATOM 2677 C C . SER A 1 347 ? 65.484 26.532 -101.419 1.00 81.31 347 SER A C 1
ATOM 2679 O O . SER A 1 347 ? 65.385 26.838 -100.235 1.00 81.31 347 SER A O 1
ATOM 2681 N N . GLY A 1 348 ? 64.655 25.661 -102.002 1.00 76.50 348 GLY A N 1
ATOM 2682 C CA . GLY A 1 348 ? 63.613 24.909 -101.297 1.00 76.50 348 GLY A CA 1
ATOM 2683 C C . GLY A 1 348 ? 64.033 23.520 -100.802 1.00 76.50 348 GLY A C 1
ATOM 2684 O O . GLY A 1 348 ? 63.219 22.853 -100.164 1.00 76.50 348 GLY A O 1
ATOM 2685 N N . ALA A 1 349 ? 65.264 23.079 -101.087 1.00 82.19 349 ALA A N 1
ATOM 2686 C CA . ALA A 1 349 ? 65.816 21.818 -100.603 1.00 82.19 349 ALA A CA 1
ATOM 2687 C C . ALA A 1 349 ? 66.536 22.038 -99.261 1.00 82.19 349 ALA A C 1
ATOM 2689 O O . ALA A 1 349 ? 67.446 22.861 -99.160 1.00 82.19 349 ALA A O 1
ATOM 2690 N N . ILE A 1 350 ? 66.127 21.312 -98.219 1.00 82.38 350 ILE A N 1
ATOM 2691 C CA . ILE A 1 350 ? 66.625 21.506 -96.848 1.00 82.38 350 ILE A CA 1
ATOM 2692 C C . ILE A 1 350 ? 67.700 20.463 -96.546 1.00 82.38 350 ILE A C 1
ATOM 2694 O O . ILE A 1 350 ? 67.435 19.271 -96.671 1.00 82.38 350 ILE A O 1
ATOM 2698 N N . LEU A 1 351 ? 68.899 20.893 -96.138 1.00 83.00 351 LEU A N 1
ATOM 2699 C CA . LEU A 1 351 ? 69.974 19.980 -95.734 1.00 83.00 351 LEU A CA 1
ATOM 2700 C C . LEU A 1 351 ? 69.576 19.205 -94.470 1.00 83.00 351 LEU A C 1
ATOM 2702 O O . LEU A 1 351 ? 69.168 19.806 -93.478 1.00 83.00 351 LEU A O 1
ATOM 2706 N N . LEU A 1 352 ? 69.751 17.887 -94.492 1.00 76.38 352 LEU A N 1
ATOM 2707 C CA . LEU A 1 352 ? 69.619 17.030 -93.315 1.00 76.38 352 LEU A CA 1
ATOM 2708 C C . LEU A 1 352 ? 71.012 16.767 -92.711 1.00 76.38 352 LEU A C 1
ATOM 2710 O O . LEU A 1 352 ? 71.742 15.912 -93.206 1.00 76.38 352 LEU A O 1
ATOM 2714 N N . ASP A 1 353 ? 71.377 17.494 -91.644 1.00 74.81 353 ASP A N 1
ATOM 2715 C CA . ASP A 1 353 ? 72.615 17.282 -90.866 1.00 74.81 353 ASP A CA 1
ATOM 2716 C C . ASP A 1 353 ? 72.298 16.680 -89.487 1.00 74.81 353 ASP A C 1
ATOM 2718 O O . ASP A 1 353 ? 71.859 17.361 -88.560 1.00 74.81 353 ASP A O 1
ATOM 2722 N N . VAL A 1 354 ? 72.498 15.369 -89.363 1.00 64.75 354 VAL A N 1
ATOM 2723 C CA . VAL A 1 354 ? 72.119 14.599 -88.168 1.00 64.75 354 VAL A CA 1
ATOM 2724 C C . VAL A 1 354 ? 73.185 14.672 -87.063 1.00 64.75 354 VAL A C 1
ATOM 2726 O O . VAL A 1 354 ? 72.870 14.465 -85.894 1.00 64.75 354 VAL A O 1
ATOM 2729 N N . VAL A 1 355 ? 74.444 14.991 -87.384 1.00 63.66 355 VAL A N 1
ATOM 2730 C CA . VAL A 1 355 ? 75.549 14.936 -86.407 1.00 63.66 355 VAL A CA 1
ATOM 2731 C C . VAL A 1 355 ? 75.620 16.214 -85.566 1.00 63.66 355 VAL A C 1
ATOM 2733 O O . VAL A 1 355 ? 75.819 16.134 -84.354 1.00 63.66 355 VAL A O 1
ATOM 2736 N N . ALA A 1 356 ? 75.378 17.385 -86.160 1.00 63.41 356 ALA A N 1
ATOM 2737 C CA . ALA A 1 356 ? 75.369 18.657 -85.430 1.00 63.41 356 ALA A CA 1
ATOM 2738 C C . ALA A 1 356 ? 74.227 18.760 -84.393 1.00 63.41 356 ALA A C 1
ATOM 2740 O O . ALA A 1 356 ? 74.395 19.373 -83.338 1.00 63.41 356 ALA A O 1
ATOM 2741 N N . GLY A 1 357 ? 73.081 18.117 -84.649 1.00 63.69 357 GLY A N 1
ATOM 2742 C CA . GLY A 1 357 ? 71.919 18.160 -83.751 1.00 63.69 357 GLY A CA 1
ATOM 2743 C C . GLY A 1 357 ? 72.117 17.428 -82.418 1.00 63.69 357 GLY A C 1
ATOM 2744 O O . GLY A 1 357 ? 71.587 17.855 -81.397 1.00 63.69 357 GLY A O 1
ATOM 2745 N N . VAL A 1 358 ? 72.902 16.347 -82.393 1.00 68.25 358 VAL A N 1
ATOM 2746 C CA . VAL A 1 358 ? 73.137 15.571 -81.159 1.00 68.25 358 VAL A CA 1
ATOM 2747 C C . VAL A 1 358 ? 74.126 16.276 -80.228 1.00 68.25 358 VAL A C 1
ATOM 2749 O O . VAL A 1 358 ? 73.967 16.222 -79.011 1.00 68.25 358 VAL A O 1
ATOM 2752 N N . VAL A 1 359 ? 75.125 16.963 -80.787 1.00 65.19 359 VAL A N 1
ATOM 2753 C CA . VAL A 1 359 ? 76.165 17.652 -80.009 1.00 65.19 359 VAL A CA 1
ATOM 2754 C C . VAL A 1 359 ? 75.612 18.908 -79.330 1.00 65.19 359 VAL A C 1
ATOM 2756 O O . VAL A 1 359 ? 75.809 19.077 -78.129 1.00 65.19 359 VAL A O 1
ATOM 2759 N N . ASN A 1 360 ? 74.838 19.728 -80.047 1.00 66.81 360 ASN A N 1
ATOM 2760 C CA . ASN A 1 360 ? 74.266 20.953 -79.477 1.00 66.81 360 ASN A CA 1
ATOM 2761 C C . ASN A 1 360 ? 73.296 20.683 -78.310 1.00 66.81 360 ASN A C 1
ATOM 2763 O O . ASN A 1 360 ? 73.298 21.425 -77.332 1.00 66.81 360 ASN A O 1
ATOM 2767 N N . ASN A 1 361 ? 72.522 19.594 -78.357 1.00 65.88 361 ASN A N 1
ATOM 2768 C CA . ASN A 1 361 ? 71.561 19.278 -77.295 1.00 65.88 361 ASN A CA 1
ATOM 2769 C C . ASN A 1 361 ? 72.227 18.893 -75.960 1.00 65.88 361 ASN A C 1
ATOM 2771 O O . ASN A 1 361 ? 71.648 19.115 -74.897 1.00 65.88 361 ASN A O 1
ATOM 2775 N N . PHE A 1 362 ? 73.425 18.300 -75.987 1.00 70.75 362 PHE A N 1
ATOM 2776 C CA . PHE A 1 362 ? 74.116 17.876 -74.763 1.00 70.75 362 PHE A CA 1
ATOM 2777 C C . PHE A 1 362 ? 74.834 19.042 -74.072 1.00 70.75 362 PHE A C 1
ATOM 2779 O O . PHE A 1 362 ? 74.864 19.117 -72.845 1.00 70.75 362 PHE A O 1
ATOM 2786 N N . GLU A 1 363 ? 75.376 19.971 -74.858 1.00 69.06 363 GLU A N 1
ATOM 2787 C CA . GLU A 1 363 ? 76.057 21.167 -74.355 1.00 69.06 363 GLU A CA 1
ATOM 2788 C C . GLU A 1 363 ? 75.056 22.167 -73.738 1.00 69.06 363 GLU A C 1
ATOM 2790 O O . GLU A 1 363 ? 75.328 22.780 -72.704 1.00 69.06 363 GLU A O 1
ATOM 2795 N N . GLU A 1 364 ? 73.840 22.257 -74.285 1.00 71.06 364 GLU A N 1
ATOM 2796 C CA . GLU A 1 364 ? 72.760 23.075 -73.719 1.00 71.06 364 GLU A CA 1
ATOM 2797 C C . GLU A 1 364 ? 72.267 22.541 -72.359 1.00 71.06 364 GLU A C 1
ATOM 2799 O O . GLU A 1 364 ? 72.002 23.322 -71.440 1.00 71.06 364 GLU A O 1
ATOM 2804 N N . PHE A 1 365 ? 72.215 21.214 -72.185 1.00 72.31 365 PHE A N 1
ATOM 2805 C CA . PHE A 1 365 ? 71.747 20.579 -70.948 1.00 72.31 365 PHE A CA 1
ATOM 2806 C C . PHE A 1 365 ? 72.624 20.903 -69.731 1.00 72.31 365 PHE A C 1
ATOM 2808 O O . PHE A 1 365 ? 72.104 21.186 -68.656 1.00 72.31 365 PHE A O 1
ATOM 2815 N N . VAL A 1 366 ? 73.948 20.887 -69.889 1.00 70.50 366 VAL A N 1
ATOM 2816 C CA . VAL A 1 366 ? 74.885 21.071 -68.767 1.00 70.50 366 VAL A CA 1
ATOM 2817 C C . VAL A 1 366 ? 75.077 22.547 -68.417 1.00 70.50 366 VAL A C 1
ATOM 2819 O O . VAL A 1 366 ? 75.181 22.900 -67.241 1.00 70.50 366 VAL A O 1
ATOM 2822 N N . THR A 1 367 ? 75.093 23.413 -69.430 1.00 69.00 367 THR A N 1
ATOM 2823 C CA . THR A 1 367 ? 75.613 24.780 -69.282 1.00 69.00 367 THR A CA 1
ATOM 2824 C C . THR A 1 367 ? 74.531 25.849 -69.163 1.00 69.00 367 THR A C 1
ATOM 2826 O O . THR A 1 367 ? 74.813 26.925 -68.652 1.00 69.00 367 THR A O 1
ATOM 2829 N N . ASN A 1 368 ? 73.301 25.582 -69.613 1.00 68.62 368 ASN A N 1
ATOM 2830 C CA . ASN A 1 368 ? 72.243 26.601 -69.687 1.00 68.62 368 ASN A CA 1
ATOM 2831 C C . ASN A 1 368 ? 70.958 26.222 -68.942 1.00 68.62 368 ASN A C 1
ATOM 2833 O O . ASN A 1 368 ? 69.951 26.920 -69.060 1.00 68.62 368 ASN A O 1
ATOM 2837 N N . ASN A 1 369 ? 70.979 25.131 -68.175 1.00 69.69 369 ASN A N 1
ATOM 2838 C CA . ASN A 1 369 ? 69.850 24.727 -67.348 1.00 69.69 369 ASN A CA 1
ATOM 2839 C C . ASN A 1 369 ? 70.178 24.944 -65.873 1.00 69.69 369 ASN A C 1
ATOM 2841 O O . ASN A 1 369 ? 71.145 24.387 -65.347 1.00 69.69 369 ASN A O 1
ATOM 2845 N N . SER A 1 370 ? 69.347 25.746 -65.213 1.00 72.44 370 SER A N 1
ATOM 2846 C CA . SER A 1 370 ? 69.452 25.978 -63.783 1.00 72.44 370 SER A CA 1
ATOM 2847 C C . SER A 1 370 ? 68.909 24.793 -62.994 1.00 72.44 370 SER A C 1
ATOM 2849 O O . SER A 1 370 ? 67.969 24.108 -63.407 1.00 72.44 370 SER A O 1
ATOM 2851 N N . VAL A 1 371 ? 69.496 24.561 -61.824 1.00 74.56 371 VAL A N 1
ATOM 2852 C CA . VAL A 1 371 ? 69.001 23.592 -60.850 1.00 74.56 371 VAL A CA 1
ATOM 2853 C C . VAL A 1 371 ? 68.730 24.317 -59.539 1.00 74.56 371 VAL A C 1
ATOM 2855 O O . VAL A 1 371 ? 69.555 25.086 -59.051 1.00 74.56 371 VAL A O 1
ATOM 2858 N N . THR A 1 372 ? 67.549 24.102 -58.970 1.00 73.56 372 THR A N 1
ATOM 2859 C CA . THR A 1 372 ? 67.171 24.678 -57.677 1.00 73.56 372 THR A CA 1
ATOM 2860 C C . THR A 1 372 ? 67.147 23.568 -56.641 1.00 73.56 372 THR A C 1
ATOM 2862 O O . THR A 1 372 ? 66.391 22.608 -56.785 1.00 73.56 372 THR A O 1
ATOM 2865 N N . VAL A 1 373 ? 67.954 23.707 -55.591 1.00 68.31 373 VAL A N 1
ATOM 2866 C CA . VAL A 1 373 ? 67.988 22.777 -54.456 1.00 68.31 373 VAL A CA 1
ATOM 2867 C C . VAL A 1 373 ? 67.893 23.588 -53.169 1.00 68.31 373 VAL A C 1
ATOM 2869 O O . VAL A 1 373 ? 68.593 24.585 -53.005 1.00 68.31 373 VAL A O 1
ATOM 2872 N N . ASP A 1 374 ? 66.965 23.204 -52.291 1.00 59.50 374 ASP A N 1
ATOM 2873 C CA . ASP A 1 374 ? 66.701 23.849 -50.995 1.00 59.50 374 ASP A CA 1
ATOM 2874 C C . ASP A 1 374 ? 66.502 25.376 -51.065 1.00 59.50 374 ASP A C 1
ATOM 2876 O O . ASP A 1 374 ? 66.894 26.130 -50.178 1.00 59.50 374 ASP A O 1
ATOM 2880 N N . GLY A 1 375 ? 65.865 25.842 -52.144 1.00 71.25 375 GLY A N 1
ATOM 2881 C CA . GLY A 1 375 ? 65.521 27.253 -52.352 1.00 71.25 375 GLY A CA 1
ATOM 2882 C C . GLY A 1 375 ? 66.643 28.114 -52.938 1.00 71.25 375 GLY A C 1
ATOM 2883 O O . GLY A 1 375 ? 66.380 29.254 -53.320 1.00 71.25 375 GLY A O 1
ATOM 2884 N N . ASN A 1 376 ? 67.852 27.572 -53.093 1.00 70.69 376 ASN A N 1
ATOM 2885 C CA . ASN A 1 376 ? 68.943 28.230 -53.805 1.00 70.69 376 ASN A CA 1
ATOM 2886 C C . ASN A 1 376 ? 68.945 27.778 -55.265 1.00 70.69 376 ASN A C 1
ATOM 2888 O O . ASN A 1 376 ? 68.877 26.585 -55.558 1.00 70.69 376 ASN A O 1
ATOM 2892 N N . THR A 1 377 ? 68.987 28.738 -56.186 1.00 77.81 377 THR A N 1
ATOM 2893 C CA . THR A 1 377 ? 69.061 28.455 -57.623 1.00 77.81 377 THR A CA 1
ATOM 2894 C C . THR A 1 377 ? 70.498 28.598 -58.081 1.00 77.81 377 THR A C 1
ATOM 2896 O O . THR A 1 377 ? 71.086 29.667 -57.937 1.00 77.81 377 THR A O 1
ATOM 2899 N N . TYR A 1 378 ? 71.026 27.519 -58.641 1.00 79.94 378 TYR A N 1
ATOM 2900 C CA . TYR A 1 378 ? 72.325 27.469 -59.290 1.00 79.94 378 TYR A CA 1
ATOM 2901 C C . TYR A 1 378 ? 72.070 27.562 -60.784 1.00 79.94 378 TYR A C 1
ATOM 2903 O O . TYR A 1 378 ? 71.228 26.841 -61.325 1.00 79.94 378 TYR A O 1
ATOM 2911 N N . ASN A 1 379 ? 72.726 28.506 -61.443 1.00 78.69 379 ASN A N 1
ATOM 2912 C CA . ASN A 1 379 ? 72.411 28.853 -62.824 1.00 78.69 379 ASN A CA 1
ATOM 2913 C C . ASN A 1 379 ? 72.834 27.749 -63.791 1.00 78.69 379 ASN A C 1
ATOM 2915 O O . ASN A 1 379 ? 72.260 27.635 -64.871 1.00 78.69 379 ASN A O 1
ATOM 2919 N N . THR A 1 380 ? 73.785 26.914 -63.374 1.00 81.06 380 THR A N 1
ATOM 2920 C CA . THR A 1 380 ? 74.188 25.700 -64.075 1.00 81.06 380 THR A CA 1
ATOM 2921 C C . THR A 1 380 ? 74.295 24.535 -63.097 1.00 81.06 380 THR A C 1
ATOM 2923 O O . THR A 1 380 ? 74.468 24.712 -61.886 1.00 81.06 380 THR A O 1
ATOM 2926 N N . ILE A 1 381 ? 74.224 23.315 -63.626 1.00 78.19 381 ILE A N 1
ATOM 2927 C CA . ILE A 1 381 ? 74.483 22.099 -62.844 1.00 78.19 381 ILE A CA 1
ATOM 2928 C C . ILE A 1 381 ? 75.934 22.087 -62.326 1.00 78.19 381 ILE A C 1
ATOM 2930 O O . ILE A 1 381 ? 76.194 21.593 -61.231 1.00 78.19 381 ILE A O 1
ATOM 2934 N N . GLU A 1 382 ? 76.871 22.672 -63.075 1.00 76.00 382 GLU A N 1
ATOM 2935 C CA . GLU A 1 382 ? 78.276 22.808 -62.677 1.00 76.00 382 GLU A CA 1
ATOM 2936 C C . GLU A 1 382 ? 78.444 23.696 -61.428 1.00 76.00 382 GLU A C 1
ATOM 2938 O O . GLU A 1 382 ? 79.132 23.305 -60.486 1.00 76.00 382 GLU A O 1
ATOM 2943 N N . GLU A 1 383 ? 77.719 24.817 -61.348 1.00 75.94 383 GLU A N 1
ATOM 2944 C CA . GLU A 1 383 ? 77.742 25.732 -60.195 1.00 75.94 383 GLU A CA 1
ATOM 2945 C C . GLU A 1 383 ? 77.215 25.064 -58.907 1.00 75.94 383 GLU A C 1
ATOM 2947 O O . GLU A 1 383 ? 77.746 25.275 -57.813 1.00 75.94 383 GLU A O 1
ATOM 2952 N N . TYR A 1 384 ? 76.205 24.195 -59.021 1.00 79.31 384 TYR A N 1
ATOM 2953 C CA . TYR A 1 384 ? 75.698 23.430 -57.877 1.00 79.31 384 TYR A CA 1
ATOM 2954 C C . TYR A 1 384 ? 76.722 22.416 -57.346 1.00 79.31 384 TYR A C 1
ATOM 2956 O O . TYR A 1 384 ? 76.881 22.262 -56.131 1.00 79.31 384 TYR A O 1
ATOM 2964 N N . ILE A 1 385 ? 77.443 21.737 -58.243 1.00 76.00 385 ILE A N 1
ATOM 2965 C CA . ILE A 1 385 ? 78.442 20.728 -57.868 1.00 76.00 385 ILE A CA 1
ATOM 2966 C C . ILE A 1 385 ? 79.612 21.374 -57.108 1.00 76.00 385 ILE A C 1
ATOM 2968 O O . ILE A 1 385 ? 80.068 20.822 -56.101 1.00 76.00 385 ILE A O 1
ATOM 2972 N N . GLU A 1 386 ? 80.056 22.565 -57.514 1.00 73.19 386 GLU A N 1
ATOM 2973 C CA . GLU A 1 386 ? 81.097 23.311 -56.794 1.00 73.19 386 GLU A CA 1
ATOM 2974 C C . GLU A 1 386 ? 80.631 23.778 -55.401 1.00 73.19 386 GLU A C 1
ATOM 2976 O O . GLU A 1 386 ? 81.381 23.660 -54.425 1.00 73.19 386 GLU A O 1
ATOM 2981 N N . TYR A 1 387 ? 79.375 24.222 -55.270 1.00 76.12 387 TYR A N 1
ATOM 2982 C CA . TYR A 1 387 ? 78.799 24.661 -53.993 1.00 76.12 387 TYR A CA 1
ATOM 2983 C C . TYR A 1 387 ? 78.774 23.555 -52.923 1.00 76.12 387 TYR A C 1
ATOM 2985 O O . TYR A 1 387 ? 79.124 23.800 -51.762 1.00 76.12 387 TYR A O 1
ATOM 2993 N N . ILE A 1 388 ? 78.375 22.330 -53.281 1.00 73.31 388 ILE A N 1
ATOM 2994 C CA . ILE A 1 388 ? 78.298 21.207 -52.327 1.00 73.31 388 ILE A CA 1
ATOM 2995 C C . ILE A 1 388 ? 79.688 20.863 -51.777 1.00 73.31 388 ILE A C 1
ATOM 2997 O O . ILE A 1 388 ? 79.858 20.618 -50.576 1.00 73.31 388 ILE A O 1
ATOM 3001 N N . SER A 1 389 ? 80.700 20.872 -52.648 1.00 63.94 389 SER A N 1
ATOM 3002 C CA . SER A 1 389 ? 82.055 20.465 -52.280 1.00 63.94 389 SER A CA 1
ATOM 3003 C C . SER A 1 389 ? 82.768 21.482 -51.379 1.00 63.94 389 SER A C 1
ATOM 3005 O O . SER A 1 389 ? 83.656 21.091 -50.627 1.00 63.94 389 SER A O 1
ATOM 3007 N N . GLN A 1 390 ? 82.378 22.763 -51.408 1.00 60.66 390 GLN A N 1
ATOM 3008 C CA . GLN A 1 390 ? 82.998 23.832 -50.608 1.00 60.66 390 GLN A CA 1
ATOM 3009 C C . GLN A 1 390 ? 82.301 24.098 -49.259 1.00 60.66 390 GLN A C 1
ATOM 3011 O O . GLN A 1 390 ? 82.937 24.588 -48.327 1.00 60.66 390 GLN A O 1
ATOM 3016 N N . ASN A 1 391 ? 81.018 23.752 -49.099 1.00 61.47 391 ASN A N 1
ATOM 3017 C CA . ASN A 1 391 ? 80.300 23.928 -47.822 1.00 61.47 391 ASN A CA 1
ATOM 3018 C C . ASN A 1 391 ? 80.482 22.773 -46.826 1.00 61.47 391 ASN A C 1
ATOM 3020 O O . ASN A 1 391 ? 80.148 22.912 -45.653 1.00 61.47 391 ASN A O 1
ATOM 3024 N N . SER A 1 392 ? 81.051 21.646 -47.256 1.00 58.91 392 SER A N 1
ATOM 3025 C CA . SER A 1 392 ? 81.254 20.467 -46.400 1.00 58.91 392 SER A CA 1
ATOM 3026 C C . SER A 1 392 ? 82.505 20.548 -45.501 1.00 58.91 392 SER A C 1
ATOM 3028 O O . SER A 1 392 ? 82.762 19.626 -44.729 1.00 58.91 392 SER A O 1
ATOM 3030 N N . MET A 1 393 ? 83.298 21.624 -45.598 1.00 59.41 393 MET A N 1
ATOM 3031 C CA . MET A 1 393 ? 84.578 21.802 -44.889 1.00 59.41 393 MET A CA 1
ATOM 3032 C C . MET A 1 393 ? 84.765 23.257 -44.405 1.00 59.41 393 MET A C 1
ATOM 3034 O O . MET A 1 393 ? 85.699 23.938 -44.822 1.00 59.41 393 MET A O 1
ATOM 3038 N N . GLN A 1 394 ? 83.863 23.760 -43.552 1.00 61.41 394 GLN A N 1
ATOM 3039 C CA . GLN A 1 394 ? 83.944 25.112 -42.965 1.00 61.41 394 GLN A CA 1
ATOM 3040 C C . GLN A 1 394 ? 83.993 25.079 -41.428 1.00 61.41 394 GLN A C 1
ATOM 3042 O O . GLN A 1 394 ? 83.492 24.142 -40.803 1.00 61.41 394 GLN A O 1
ATOM 3047 N N . ASP A 1 395 ? 84.611 26.100 -40.825 1.00 61.84 395 ASP A N 1
ATOM 3048 C CA . ASP A 1 395 ? 84.748 26.249 -39.368 1.00 61.84 395 ASP A CA 1
ATOM 3049 C C . ASP A 1 395 ? 83.364 26.305 -38.703 1.00 61.84 395 ASP A C 1
ATOM 3051 O O . ASP A 1 395 ? 82.512 27.104 -39.096 1.00 61.84 395 ASP A O 1
ATOM 3055 N N . GLY A 1 396 ? 83.117 25.438 -37.720 1.00 65.19 396 GLY A N 1
ATOM 3056 C CA . GLY A 1 396 ? 81.830 25.377 -37.018 1.00 65.19 396 GLY A 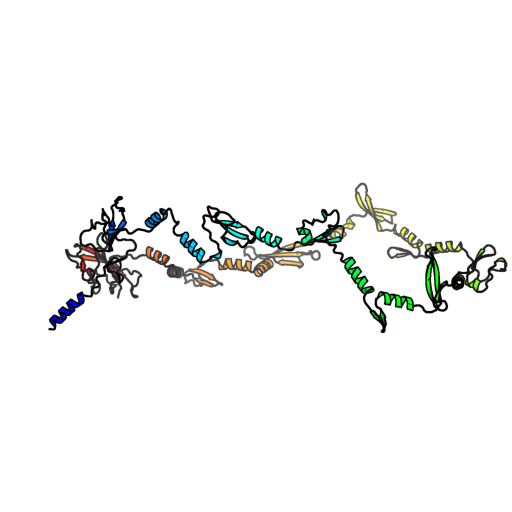CA 1
ATOM 3057 C C . GLY A 1 396 ? 80.816 24.341 -37.531 1.00 65.19 396 GLY A C 1
ATOM 3058 O O . GLY A 1 396 ? 79.773 24.151 -36.900 1.00 65.19 396 GLY A O 1
ATOM 3059 N N . VAL A 1 397 ? 81.099 23.622 -38.624 1.00 68.31 397 VAL A N 1
ATOM 3060 C CA . VAL A 1 397 ? 80.272 22.480 -39.067 1.00 68.31 397 VAL A CA 1
ATOM 3061 C C . VAL A 1 397 ? 80.391 21.344 -38.048 1.00 68.31 397 VAL A C 1
ATOM 3063 O O . VAL A 1 397 ? 81.489 21.040 -37.590 1.00 68.31 397 VAL A O 1
ATOM 3066 N N . THR A 1 398 ? 79.275 20.703 -37.686 1.00 69.69 398 THR A N 1
ATOM 3067 C CA . THR A 1 398 ? 79.250 19.615 -36.693 1.00 69.69 398 THR A CA 1
ATOM 3068 C C . THR A 1 398 ? 78.875 18.274 -37.310 1.00 69.69 398 THR A C 1
ATOM 3070 O O . THR A 1 398 ? 78.122 18.196 -38.279 1.00 69.69 398 THR A O 1
ATOM 3073 N N . LYS A 1 399 ? 79.392 17.193 -36.726 1.00 74.06 399 LYS A N 1
ATOM 3074 C CA . LYS A 1 399 ? 78.976 15.820 -37.020 1.00 74.06 399 LYS A CA 1
ATOM 3075 C C . LYS A 1 399 ? 78.767 15.048 -35.724 1.00 74.06 399 LYS A C 1
ATOM 3077 O O . LYS A 1 399 ? 79.400 15.337 -34.709 1.00 74.06 399 LYS A O 1
ATOM 3082 N N . ILE A 1 400 ? 77.915 14.032 -35.771 1.00 78.94 400 ILE A N 1
ATOM 3083 C CA . ILE A 1 400 ? 77.701 13.112 -34.651 1.00 78.94 400 ILE A CA 1
ATOM 3084 C C . ILE A 1 400 ? 78.460 11.829 -34.948 1.00 78.94 400 ILE A C 1
ATOM 3086 O O . ILE A 1 400 ? 78.279 11.224 -36.004 1.00 78.94 400 ILE A O 1
ATOM 3090 N N . VAL A 1 401 ? 79.304 11.411 -34.012 1.00 77.44 401 VAL A N 1
ATOM 3091 C CA . VAL A 1 401 ? 80.045 10.154 -34.096 1.00 77.44 401 VAL A CA 1
ATOM 3092 C C . VAL A 1 401 ? 79.567 9.242 -32.980 1.00 77.44 401 VAL A C 1
ATOM 3094 O O . VAL A 1 401 ? 79.634 9.601 -31.805 1.00 77.44 401 VAL A O 1
ATOM 3097 N N . ILE A 1 402 ? 79.081 8.060 -33.352 1.00 73.88 402 ILE A N 1
ATOM 3098 C CA . ILE A 1 402 ? 78.720 7.003 -32.406 1.00 73.88 402 ILE A CA 1
ATOM 3099 C C . ILE A 1 402 ? 79.907 6.051 -32.308 1.00 73.88 402 ILE A C 1
ATOM 3101 O O . ILE A 1 402 ? 80.299 5.438 -33.302 1.00 73.88 402 ILE A O 1
ATOM 3105 N N . ASP A 1 403 ? 80.488 5.930 -31.117 1.00 72.44 403 ASP A N 1
ATOM 3106 C CA . ASP A 1 403 ? 81.527 4.937 -30.860 1.00 72.44 403 ASP A CA 1
ATOM 3107 C C . ASP A 1 403 ? 80.874 3.551 -30.768 1.00 72.44 403 ASP A C 1
ATOM 3109 O O . ASP A 1 403 ? 80.130 3.255 -29.833 1.00 72.44 403 ASP A O 1
ATOM 3113 N N . ALA A 1 404 ? 81.152 2.693 -31.749 1.00 66.94 404 ALA A N 1
ATOM 3114 C CA . ALA A 1 404 ? 80.547 1.367 -31.868 1.00 66.94 404 ALA A CA 1
ATOM 3115 C C . ALA A 1 404 ? 80.925 0.392 -30.731 1.00 66.94 404 ALA A C 1
ATOM 3117 O O . ALA A 1 404 ? 80.310 -0.664 -30.597 1.00 66.94 404 ALA A O 1
ATOM 3118 N N . THR A 1 405 ? 81.927 0.723 -29.915 1.00 71.44 405 THR A N 1
ATOM 3119 C CA . THR A 1 405 ? 82.384 -0.089 -28.777 1.00 71.44 405 THR A CA 1
ATOM 3120 C C . THR A 1 405 ? 81.701 0.309 -27.472 1.00 71.44 405 THR A C 1
ATOM 3122 O O . THR A 1 405 ? 81.491 -0.542 -26.609 1.00 71.44 405 THR A O 1
ATOM 3125 N N . THR A 1 406 ? 81.351 1.590 -27.312 1.00 74.88 406 THR A N 1
ATOM 3126 C CA . THR A 1 406 ? 80.723 2.123 -26.088 1.00 74.88 406 THR A CA 1
ATOM 3127 C C . THR A 1 406 ? 79.251 2.501 -26.268 1.00 74.88 406 THR A C 1
ATOM 3129 O O . THR A 1 406 ? 78.568 2.757 -25.277 1.00 74.88 406 THR A O 1
ATOM 3132 N N . ASN A 1 407 ? 78.746 2.514 -27.508 1.00 67.00 407 ASN A N 1
ATOM 3133 C CA . ASN A 1 407 ? 77.410 2.977 -27.901 1.00 67.00 407 ASN A CA 1
ATOM 3134 C C . ASN A 1 407 ? 77.069 4.403 -27.433 1.00 67.00 407 ASN A C 1
ATOM 3136 O O . ASN A 1 407 ? 75.895 4.767 -27.354 1.00 67.00 407 ASN A O 1
ATOM 3140 N N . GLN A 1 408 ? 78.074 5.233 -27.142 1.00 71.94 408 GLN A N 1
ATOM 3141 C CA . GLN A 1 408 ? 77.863 6.641 -26.821 1.00 71.94 408 GLN A CA 1
ATOM 3142 C C . GLN A 1 408 ? 78.047 7.511 -28.064 1.00 71.94 408 GLN A C 1
ATOM 3144 O O . GLN A 1 408 ? 79.009 7.362 -28.820 1.00 71.94 408 GLN A O 1
ATOM 3149 N N . ALA A 1 409 ? 77.102 8.429 -28.266 1.00 69.56 409 ALA A N 1
ATOM 3150 C CA . ALA A 1 409 ? 77.192 9.466 -29.282 1.00 69.56 409 ALA A CA 1
ATOM 3151 C C . ALA A 1 409 ? 77.984 10.660 -28.734 1.00 69.56 409 ALA A C 1
ATOM 3153 O O . ALA A 1 409 ? 77.697 11.152 -27.644 1.00 69.56 409 ALA A O 1
ATOM 3154 N N . SER A 1 410 ? 78.956 11.139 -29.507 1.00 75.62 410 SER A N 1
ATOM 3155 C CA . SER A 1 410 ? 79.685 12.383 -29.246 1.00 75.62 410 SER A CA 1
ATOM 3156 C C . SER A 1 410 ? 79.511 13.342 -30.419 1.00 75.62 410 SER A C 1
ATOM 3158 O O . SER A 1 410 ? 79.528 12.935 -31.583 1.00 75.62 410 SER A O 1
ATOM 3160 N N . PHE A 1 411 ? 79.314 14.622 -30.111 1.00 79.06 411 PHE A N 1
ATOM 3161 C CA . PHE A 1 411 ? 79.257 15.685 -31.108 1.00 79.06 411 PHE A CA 1
ATOM 3162 C C . PHE A 1 411 ? 80.672 16.203 -31.345 1.00 79.06 411 PHE A C 1
ATOM 3164 O O . PHE A 1 411 ? 81.386 16.526 -30.396 1.00 79.06 411 PHE A O 1
ATOM 3171 N N . GLN A 1 412 ? 81.079 16.269 -32.606 1.00 84.06 412 GLN A N 1
ATOM 3172 C CA . GLN A 1 412 ? 82.352 16.840 -33.026 1.00 84.06 412 GLN A CA 1
ATOM 3173 C C . GLN A 1 412 ? 82.108 18.062 -33.897 1.00 84.06 412 GLN A C 1
ATOM 3175 O O . GLN A 1 412 ? 81.157 18.082 -34.675 1.00 84.06 412 GLN A O 1
ATOM 3180 N N . ILE A 1 413 ? 82.986 19.051 -33.797 1.00 82.62 413 ILE A N 1
ATOM 3181 C CA . ILE A 1 413 ? 82.991 20.251 -34.629 1.00 82.62 413 ILE A CA 1
ATOM 3182 C C . ILE A 1 413 ? 84.274 20.284 -35.459 1.00 82.62 413 ILE A C 1
ATOM 3184 O O . ILE A 1 413 ? 85.324 19.824 -35.002 1.00 82.62 413 ILE A O 1
ATOM 3188 N N . TRP A 1 414 ? 84.175 20.741 -36.703 1.00 81.81 414 TRP A N 1
ATOM 3189 C CA . TRP A 1 414 ? 85.330 20.949 -37.564 1.00 81.81 414 TRP A CA 1
ATOM 3190 C C . TRP A 1 414 ? 86.062 22.205 -37.110 1.00 81.81 414 TRP A C 1
ATOM 3192 O O . TRP A 1 414 ? 85.459 23.278 -37.062 1.00 81.81 414 TRP A O 1
ATOM 3202 N N . ASP A 1 415 ? 87.337 22.046 -36.765 1.00 78.38 415 ASP A N 1
ATOM 3203 C CA . ASP A 1 415 ? 88.247 23.140 -36.448 1.00 78.38 415 ASP A CA 1
ATOM 3204 C C . ASP A 1 415 ? 89.069 23.457 -37.702 1.00 78.38 415 ASP A C 1
ATOM 3206 O O . ASP A 1 415 ? 89.988 22.720 -38.078 1.00 78.38 415 ASP A O 1
ATOM 3210 N N . ALA A 1 416 ? 88.726 24.563 -38.362 1.00 72.75 416 ALA A N 1
ATOM 3211 C CA . ALA A 1 416 ? 89.369 24.975 -39.605 1.00 72.75 416 ALA A CA 1
ATOM 3212 C C . ALA A 1 416 ? 90.812 25.471 -39.410 1.00 72.75 416 ALA A C 1
ATOM 3214 O O . ALA A 1 416 ? 91.553 25.579 -40.387 1.00 72.75 416 ALA A O 1
ATOM 3215 N N . ALA A 1 417 ? 91.236 25.774 -38.177 1.00 77.00 417 ALA A N 1
ATOM 3216 C CA . ALA A 1 417 ? 92.610 26.184 -37.897 1.00 77.00 417 ALA A CA 1
ATOM 3217 C C . ALA A 1 417 ? 93.566 24.985 -37.818 1.00 77.00 417 ALA A C 1
ATOM 3219 O O . ALA A 1 417 ? 94.748 25.121 -38.144 1.00 77.00 417 ALA A O 1
ATOM 3220 N N . THR A 1 418 ? 93.070 23.822 -37.387 1.00 76.12 418 THR A N 1
ATOM 3221 C CA . THR A 1 418 ? 93.865 22.588 -37.263 1.00 76.12 418 THR A CA 1
ATOM 3222 C C . THR A 1 418 ? 93.565 21.542 -38.337 1.00 76.12 418 THR A C 1
ATOM 3224 O O . THR A 1 418 ? 94.291 20.553 -38.417 1.00 76.12 418 THR A O 1
ATOM 3227 N N . ASP A 1 419 ? 92.553 21.773 -39.179 1.00 75.44 419 ASP A N 1
ATOM 3228 C CA . ASP A 1 419 ? 92.093 20.877 -40.254 1.00 75.44 419 ASP A CA 1
ATOM 3229 C C . ASP A 1 419 ? 91.656 19.494 -39.725 1.00 75.44 419 ASP A C 1
ATOM 3231 O O . ASP A 1 419 ? 91.870 18.449 -40.346 1.00 75.44 419 ASP A O 1
ATOM 3235 N N . THR A 1 420 ? 91.075 19.467 -38.516 1.00 76.56 420 THR A N 1
ATOM 3236 C CA . THR A 1 420 ? 90.643 18.232 -37.842 1.00 76.56 420 THR A CA 1
ATOM 3237 C C . THR A 1 420 ? 89.299 18.382 -37.121 1.00 76.56 420 THR A C 1
ATOM 3239 O O . THR A 1 420 ? 88.831 19.480 -36.834 1.00 76.56 420 THR A O 1
ATOM 3242 N N . TRP A 1 421 ? 88.652 17.248 -36.821 1.00 78.81 421 TRP A N 1
ATOM 3243 C CA . TRP A 1 421 ? 87.413 17.199 -36.035 1.00 78.81 421 TRP A CA 1
ATOM 3244 C C . TRP A 1 421 ? 87.720 17.079 -34.537 1.00 78.81 421 TRP A C 1
ATOM 3246 O O . TRP A 1 421 ? 88.414 16.145 -34.131 1.00 78.81 421 TRP A O 1
ATOM 3256 N N . VAL A 1 422 ? 87.151 17.963 -33.714 1.00 83.12 422 VAL A N 1
ATOM 3257 C CA . VAL A 1 422 ? 87.349 18.000 -32.251 1.00 83.12 422 VAL A CA 1
ATOM 3258 C C . VAL A 1 422 ? 86.032 17.800 -31.492 1.00 83.12 422 VAL A C 1
ATOM 3260 O O . VAL A 1 422 ? 84.980 18.241 -31.945 1.00 83.12 422 VAL A O 1
ATOM 3263 N N . ASN A 1 423 ? 86.064 17.108 -30.344 1.00 80.38 423 ASN A N 1
ATOM 3264 C CA . ASN A 1 423 ? 84.865 16.842 -29.533 1.00 80.38 423 ASN A CA 1
ATOM 3265 C C . ASN A 1 423 ? 84.334 18.124 -28.871 1.00 80.38 423 ASN A C 1
ATOM 3267 O O . ASN A 1 423 ? 85.105 18.896 -28.303 1.00 80.38 423 ASN A O 1
ATOM 3271 N N . VAL A 1 424 ? 83.013 18.303 -28.885 1.00 74.94 424 VAL A N 1
ATOM 3272 C CA . VAL A 1 424 ? 82.311 19.406 -28.215 1.00 74.94 424 VAL A CA 1
ATOM 3273 C C . VAL A 1 424 ? 82.032 19.041 -26.750 1.00 74.94 424 VAL A C 1
ATOM 3275 O O . VAL A 1 424 ? 81.619 17.921 -26.452 1.00 74.94 424 VAL A O 1
ATOM 3278 N N . ASP A 1 425 ? 82.258 19.985 -25.831 1.00 71.50 425 ASP A N 1
ATOM 3279 C CA . ASP A 1 425 ? 82.005 19.823 -24.391 1.00 71.50 425 ASP A CA 1
ATOM 3280 C C . ASP A 1 425 ? 80.492 19.768 -24.088 1.00 71.50 425 ASP A C 1
ATOM 3282 O O . ASP A 1 425 ? 79.709 20.594 -24.564 1.00 71.50 425 ASP A O 1
ATOM 3286 N N . ASN A 1 426 ? 80.072 18.805 -23.260 1.00 64.31 426 ASN A N 1
ATOM 3287 C CA . ASN A 1 426 ? 78.666 18.556 -22.929 1.00 64.31 426 ASN A CA 1
ATOM 3288 C C . ASN A 1 426 ? 77.987 19.701 -22.150 1.00 64.31 426 ASN A C 1
ATOM 3290 O O . ASN A 1 426 ? 76.758 19.776 -22.114 1.00 64.31 426 ASN A O 1
ATOM 3294 N N . SER A 1 427 ? 78.754 20.614 -21.547 1.00 63.50 427 SER A N 1
ATOM 3295 C CA . SER A 1 427 ? 78.223 21.806 -20.867 1.00 63.50 427 SER A CA 1
ATOM 3296 C C . SER A 1 427 ? 77.469 22.770 -21.801 1.00 63.50 427 SER A C 1
ATOM 3298 O O . SER A 1 427 ? 76.635 23.545 -21.332 1.00 63.50 427 SER A O 1
ATOM 3300 N N . ALA A 1 428 ? 77.664 22.669 -23.121 1.00 60.69 428 ALA A N 1
ATOM 3301 C CA . ALA A 1 428 ? 76.943 23.462 -24.120 1.00 60.69 428 ALA A CA 1
ATOM 3302 C C . ALA A 1 428 ? 75.448 23.090 -24.272 1.00 60.69 428 ALA A C 1
ATOM 3304 O O . ALA A 1 428 ? 74.673 23.896 -24.785 1.00 60.69 428 ALA A O 1
ATOM 3305 N N . PHE A 1 429 ? 75.013 21.914 -23.796 1.00 60.91 429 PHE A N 1
ATOM 3306 C CA . PHE A 1 429 ? 73.615 21.456 -23.882 1.00 60.91 429 PHE A CA 1
ATOM 3307 C C . PHE A 1 429 ? 72.760 21.806 -22.652 1.00 60.91 429 PHE A C 1
ATOM 3309 O O . PHE A 1 429 ? 71.540 21.642 -22.691 1.00 60.91 429 PHE A O 1
ATOM 3316 N N . GLY A 1 430 ? 73.369 22.322 -21.576 1.00 61.25 430 GLY A N 1
ATOM 3317 C CA . GLY A 1 430 ? 72.685 22.582 -20.303 1.00 61.25 430 GLY A CA 1
ATOM 3318 C C . GLY A 1 430 ? 71.473 23.506 -20.438 1.00 61.25 430 GLY A C 1
ATOM 3319 O O . GLY A 1 430 ? 70.419 23.197 -19.898 1.00 61.25 430 GLY A O 1
ATOM 3320 N N . LYS A 1 431 ? 71.581 24.569 -21.247 1.00 61.53 431 LYS A N 1
ATOM 3321 C CA . LYS A 1 431 ? 70.507 25.558 -21.443 1.00 61.53 431 LYS A CA 1
ATOM 3322 C C . LYS A 1 431 ? 69.233 24.965 -22.068 1.00 61.53 431 LYS A C 1
ATOM 3324 O O . LYS A 1 431 ? 68.139 25.368 -21.705 1.00 61.53 431 LYS A O 1
ATOM 3329 N N . ILE A 1 432 ? 69.361 23.994 -22.975 1.00 62.53 432 ILE A N 1
ATOM 3330 C CA . ILE A 1 432 ? 68.213 23.373 -23.667 1.00 62.53 432 ILE A CA 1
ATOM 3331 C C . ILE A 1 432 ? 67.410 22.481 -22.714 1.00 62.53 432 ILE A C 1
ATOM 3333 O O . ILE A 1 432 ? 66.192 22.391 -22.833 1.00 62.53 432 ILE A O 1
ATOM 3337 N N . VAL A 1 433 ? 68.090 21.828 -21.770 1.00 60.88 433 VAL A N 1
ATOM 3338 C CA . VAL A 1 433 ? 67.441 20.983 -20.762 1.00 60.88 433 VAL A CA 1
ATOM 3339 C C . VAL A 1 433 ? 66.719 21.851 -19.729 1.00 60.88 433 VAL A C 1
ATOM 3341 O O . VAL A 1 433 ? 65.572 21.567 -19.414 1.00 60.88 433 VAL A O 1
ATOM 3344 N N . THR A 1 434 ? 67.328 22.954 -19.275 1.00 61.56 434 THR A N 1
ATOM 3345 C CA . THR A 1 434 ? 66.695 23.860 -18.296 1.00 61.56 434 THR A CA 1
ATOM 3346 C C . THR A 1 434 ? 65.535 24.672 -18.883 1.00 61.56 434 THR A C 1
ATOM 3348 O O . THR A 1 434 ? 64.575 24.941 -18.176 1.00 61.56 434 THR A O 1
ATOM 3351 N N . ASP A 1 435 ? 65.578 25.032 -20.172 1.00 60.62 435 ASP A N 1
ATOM 3352 C CA . ASP A 1 435 ? 64.494 25.781 -20.833 1.00 60.62 435 ASP A CA 1
ATOM 3353 C C . ASP A 1 435 ? 63.236 24.922 -21.121 1.00 60.62 435 ASP A C 1
ATOM 3355 O O . ASP A 1 435 ? 62.192 25.475 -21.465 1.00 60.62 435 ASP A O 1
ATOM 3359 N N . ASN A 1 436 ? 63.316 23.588 -21.000 1.00 57.66 436 ASN A N 1
ATOM 3360 C CA . ASN A 1 436 ? 62.229 22.653 -21.336 1.00 57.66 436 ASN A CA 1
ATOM 3361 C C . ASN A 1 436 ? 61.688 21.843 -20.139 1.00 57.66 436 ASN A C 1
ATOM 3363 O O . ASN A 1 436 ? 60.789 21.020 -20.326 1.00 57.66 436 ASN A O 1
ATOM 3367 N N . GLU A 1 437 ? 62.191 22.060 -18.922 1.00 58.88 437 GLU A N 1
ATOM 3368 C CA . GLU A 1 437 ? 61.595 21.511 -17.698 1.00 58.88 437 GLU A CA 1
ATOM 3369 C C . GLU A 1 437 ? 60.512 22.471 -17.176 1.00 58.88 437 GLU A C 1
ATOM 3371 O O . GLU A 1 437 ? 60.759 23.654 -16.957 1.00 58.88 437 GLU A O 1
ATOM 3376 N N . SER A 1 438 ? 59.278 21.989 -16.998 1.00 62.03 438 SER A N 1
ATOM 3377 C CA . SER A 1 438 ? 58.192 22.800 -16.434 1.00 62.03 438 SER A CA 1
ATOM 3378 C C . SER A 1 438 ? 58.320 22.893 -14.908 1.00 62.03 438 SER A C 1
ATOM 3380 O O . SER A 1 438 ? 58.155 21.880 -14.226 1.00 62.03 438 SER A O 1
ATOM 3382 N N . GLU A 1 439 ? 58.541 24.092 -14.362 1.00 65.62 439 GLU A N 1
ATOM 3383 C CA . GLU A 1 439 ? 58.495 24.360 -12.917 1.00 65.62 439 GLU A CA 1
ATOM 3384 C C . GLU A 1 439 ? 57.117 24.912 -12.508 1.00 65.62 439 GLU A C 1
ATOM 3386 O O . GLU A 1 439 ? 56.790 26.070 -12.765 1.00 65.62 439 GLU A O 1
ATOM 3391 N N . THR A 1 440 ? 56.298 24.091 -11.847 1.00 74.25 440 THR A N 1
ATOM 3392 C CA . THR A 1 440 ? 55.011 24.510 -11.257 1.00 74.25 440 THR A CA 1
ATOM 3393 C C . THR A 1 440 ? 55.018 24.283 -9.750 1.00 74.25 440 THR A C 1
ATOM 3395 O O . THR A 1 440 ? 55.452 23.220 -9.303 1.00 74.25 440 THR A O 1
ATOM 3398 N N . THR A 1 441 ? 54.481 25.228 -8.974 1.00 77.69 441 THR A N 1
ATOM 3399 C CA . THR A 1 441 ? 54.454 25.152 -7.501 1.00 77.69 441 THR A CA 1
ATOM 3400 C C . THR A 1 441 ? 53.043 25.392 -6.964 1.00 77.69 441 THR A C 1
ATOM 3402 O O . THR A 1 441 ? 52.339 26.287 -7.429 1.00 77.69 441 THR A O 1
ATOM 3405 N N . ILE A 1 442 ? 52.632 24.602 -5.966 1.00 84.69 442 ILE A N 1
ATOM 3406 C CA . ILE A 1 442 ? 51.396 24.805 -5.195 1.00 84.69 442 ILE A CA 1
ATOM 3407 C C . ILE A 1 442 ? 51.779 25.074 -3.742 1.00 84.69 442 ILE A C 1
ATOM 3409 O O . ILE A 1 442 ? 52.514 24.285 -3.143 1.00 84.69 442 ILE A O 1
ATOM 3413 N N . VAL A 1 443 ? 51.259 26.156 -3.167 1.00 85.56 443 VAL A N 1
ATOM 3414 C CA . VAL A 1 443 ? 51.514 26.549 -1.776 1.00 85.56 443 VAL A CA 1
ATOM 3415 C C . VAL A 1 443 ? 50.218 26.479 -0.980 1.00 85.56 443 VAL A C 1
ATOM 3417 O O . VAL A 1 443 ? 49.190 26.985 -1.417 1.00 85.56 443 VAL A O 1
ATOM 3420 N N . LYS A 1 444 ? 50.264 25.841 0.193 1.00 88.19 444 LYS A N 1
ATOM 3421 C CA . LYS A 1 444 ? 49.165 25.845 1.161 1.00 88.19 444 LYS A CA 1
ATOM 3422 C C . LYS A 1 444 ? 49.337 27.027 2.109 1.00 88.19 444 LYS A C 1
ATOM 3424 O O . LYS A 1 444 ? 50.373 27.111 2.767 1.00 88.19 444 LYS A O 1
ATOM 3429 N N . ASN A 1 445 ? 48.307 27.852 2.247 1.00 85.38 445 ASN A N 1
ATOM 3430 C CA . ASN A 1 445 ? 48.252 28.924 3.232 1.00 85.38 445 ASN A CA 1
ATOM 3431 C C . ASN A 1 445 ? 47.178 28.620 4.278 1.00 85.38 445 ASN A C 1
ATOM 3433 O O . ASN A 1 445 ? 46.121 28.068 3.968 1.00 85.38 445 ASN A O 1
ATOM 3437 N N . GLU A 1 446 ? 47.465 28.980 5.523 1.00 87.38 446 GLU A N 1
ATOM 3438 C CA . GLU A 1 446 ? 46.527 28.886 6.637 1.00 87.38 446 GLU A CA 1
ATOM 3439 C C . GLU A 1 446 ? 46.491 30.245 7.338 1.00 87.38 446 GLU A C 1
ATOM 3441 O O . GLU A 1 446 ? 47.533 30.743 7.771 1.00 87.38 446 GLU A O 1
ATOM 3446 N N . THR A 1 447 ? 45.306 30.843 7.446 1.00 81.94 447 THR A N 1
ATOM 3447 C CA . THR A 1 447 ? 45.105 32.146 8.094 1.00 81.94 447 THR A CA 1
ATOM 3448 C C . THR A 1 447 ? 44.069 31.995 9.205 1.00 81.94 447 THR A C 1
ATOM 3450 O O . THR A 1 447 ? 43.010 31.421 8.980 1.00 81.94 447 THR A O 1
ATOM 3453 N N . GLY A 1 448 ? 44.368 32.489 10.409 1.00 79.81 448 GLY A N 1
ATOM 3454 C CA . GLY A 1 448 ? 43.469 32.416 11.571 1.00 79.81 448 GLY A CA 1
ATOM 3455 C C . GLY A 1 448 ? 43.947 31.471 12.678 1.00 79.81 448 GLY A C 1
ATOM 3456 O O . GLY A 1 448 ? 45.090 31.009 12.660 1.00 79.81 448 GLY A O 1
ATOM 3457 N N . ASP A 1 449 ? 43.087 31.220 13.673 1.00 76.50 449 ASP A N 1
ATOM 3458 C CA . ASP A 1 449 ? 43.420 30.419 14.859 1.00 76.50 449 ASP A CA 1
ATOM 3459 C C . ASP A 1 449 ? 42.577 29.138 14.945 1.00 76.50 449 ASP A C 1
ATOM 3461 O O . ASP A 1 449 ? 41.345 29.148 15.008 1.00 76.50 449 ASP A O 1
ATOM 3465 N N . LYS A 1 450 ? 43.274 28.000 15.008 1.00 71.31 450 LYS A N 1
ATOM 3466 C CA . LYS A 1 450 ? 42.674 26.672 15.136 1.00 71.31 450 LYS A CA 1
ATOM 3467 C C . LYS A 1 450 ? 41.914 26.503 16.455 1.00 71.31 450 LYS A C 1
ATOM 3469 O O . LYS A 1 450 ? 40.977 25.707 16.488 1.00 71.31 450 LYS A O 1
ATOM 3474 N N . THR A 1 451 ? 42.308 27.184 17.536 1.00 69.38 451 THR A N 1
ATOM 3475 C CA . THR A 1 451 ? 41.630 27.035 18.837 1.00 69.38 451 THR A CA 1
ATOM 3476 C C . THR A 1 451 ? 40.283 27.744 18.907 1.00 69.38 451 THR A C 1
ATOM 3478 O O . THR A 1 451 ? 39.410 27.265 19.629 1.00 69.38 451 THR A O 1
ATOM 3481 N N . ASP A 1 452 ? 40.084 28.786 18.098 1.00 59.47 452 ASP A N 1
ATOM 3482 C CA . ASP A 1 452 ? 38.832 29.552 18.044 1.00 59.47 452 ASP A CA 1
ATOM 3483 C C . ASP A 1 452 ? 37.888 29.075 16.920 1.00 59.47 452 ASP A C 1
ATOM 3485 O O . ASP A 1 452 ? 36.757 29.543 16.810 1.00 59.47 452 ASP A O 1
ATOM 3489 N N . GLY A 1 453 ? 38.319 28.093 16.114 1.00 63.88 453 GLY A N 1
ATOM 3490 C CA . GLY A 1 453 ? 37.512 27.480 15.052 1.00 63.88 453 GLY A CA 1
ATOM 3491 C C . GLY A 1 453 ? 37.419 28.297 13.759 1.00 63.88 453 GLY A C 1
ATOM 3492 O O . GLY A 1 453 ? 36.674 27.905 12.863 1.00 63.88 453 GLY A O 1
ATOM 3493 N N . ASP A 1 454 ? 38.187 29.381 13.643 1.00 72.12 454 ASP A N 1
ATOM 3494 C CA . ASP A 1 454 ? 38.173 30.320 12.516 1.00 72.12 454 ASP A CA 1
ATOM 3495 C C . ASP A 1 454 ? 39.486 30.215 11.720 1.00 72.12 454 ASP A C 1
ATOM 3497 O O . ASP A 1 454 ? 40.338 31.102 11.747 1.00 72.12 454 ASP A O 1
ATOM 3501 N N . LEU A 1 455 ? 39.699 29.050 11.096 1.00 80.69 455 LEU A N 1
ATOM 3502 C CA . LEU A 1 455 ? 40.882 28.752 10.284 1.00 80.69 455 LEU A CA 1
ATOM 3503 C C . LEU A 1 455 ? 40.504 28.708 8.798 1.00 80.69 455 LEU A C 1
ATOM 3505 O O . LEU A 1 455 ? 39.762 27.824 8.359 1.00 80.69 455 LEU A O 1
ATOM 3509 N N . GLU A 1 456 ? 41.052 29.634 8.023 1.00 84.12 456 GLU A N 1
ATOM 3510 C CA . GLU A 1 456 ? 40.917 29.717 6.571 1.00 84.12 456 GLU A CA 1
ATOM 3511 C C . GLU A 1 456 ? 42.069 28.973 5.889 1.00 84.12 456 GLU A C 1
ATOM 3513 O O . GLU A 1 456 ? 43.237 29.187 6.224 1.00 84.12 456 GLU A O 1
ATOM 3518 N N . ILE A 1 457 ? 41.747 28.083 4.945 1.00 86.94 457 ILE A N 1
ATOM 3519 C CA . ILE A 1 457 ? 42.731 27.294 4.201 1.00 86.94 457 ILE A CA 1
ATOM 3520 C C . ILE A 1 457 ? 42.604 27.597 2.712 1.00 86.94 457 ILE A C 1
ATOM 3522 O O . ILE A 1 457 ? 41.595 27.267 2.083 1.00 86.94 457 ILE A O 1
ATOM 3526 N N . THR A 1 458 ? 43.676 28.130 2.130 1.00 88.25 458 THR A N 1
ATOM 3527 C CA . THR A 1 458 ? 43.759 28.387 0.690 1.00 88.25 458 THR A CA 1
ATOM 3528 C C . THR A 1 458 ? 44.949 27.673 0.055 1.00 88.25 458 THR A C 1
ATOM 3530 O O . THR A 1 458 ? 45.950 27.374 0.715 1.00 88.25 458 THR A O 1
ATOM 3533 N N . TYR A 1 459 ? 44.830 27.364 -1.236 1.00 89.25 459 TYR A N 1
ATOM 3534 C CA . TYR A 1 459 ? 45.924 26.839 -2.049 1.00 89.25 459 TYR A CA 1
ATOM 3535 C C . TYR A 1 459 ? 46.190 27.751 -3.237 1.00 89.25 459 TYR A C 1
ATOM 3537 O O . TYR A 1 459 ? 45.321 27.947 -4.085 1.00 89.25 459 TYR A O 1
ATOM 3545 N N . ASP A 1 460 ? 47.416 28.246 -3.318 1.00 88.06 460 ASP A N 1
ATOM 3546 C CA . ASP A 1 460 ? 47.868 29.151 -4.363 1.00 88.06 460 ASP A CA 1
ATOM 3547 C C . ASP A 1 460 ? 48.690 28.392 -5.403 1.00 88.06 460 ASP A C 1
ATOM 3549 O O . ASP A 1 460 ? 49.690 27.746 -5.073 1.00 88.06 460 ASP A O 1
ATOM 3553 N N . TYR A 1 461 ? 48.266 28.463 -6.664 1.00 86.00 461 TYR A N 1
ATOM 3554 C CA . TYR A 1 461 ? 48.972 27.858 -7.791 1.00 86.00 461 TYR A CA 1
ATOM 3555 C C . TYR A 1 461 ? 49.786 28.901 -8.560 1.00 86.00 461 TYR A C 1
ATOM 3557 O O . TYR A 1 461 ? 49.269 29.937 -8.999 1.00 86.00 461 TYR A O 1
ATOM 3565 N N . PHE A 1 462 ? 51.054 28.568 -8.786 1.00 84.31 462 PHE A N 1
ATOM 3566 C CA . PHE A 1 462 ? 52.013 29.358 -9.545 1.00 84.31 462 PHE A CA 1
ATOM 3567 C C . PHE A 1 462 ? 52.513 28.551 -10.744 1.00 84.31 462 PHE A C 1
ATOM 3569 O O . PHE A 1 462 ? 52.911 27.390 -10.610 1.00 84.31 462 PHE A O 1
ATOM 3576 N N . ASN A 1 463 ? 52.472 29.176 -11.922 1.00 78.69 463 ASN A N 1
ATOM 3577 C CA . ASN A 1 463 ? 52.950 28.586 -13.168 1.00 78.69 463 ASN A CA 1
ATOM 3578 C C . ASN A 1 463 ? 54.387 29.026 -13.481 1.00 78.69 463 ASN A C 1
ATOM 3580 O O . ASN A 1 463 ? 54.946 29.919 -12.842 1.00 78.69 463 ASN A O 1
ATOM 3584 N N . GLU A 1 464 ? 54.946 28.448 -14.535 1.00 72.38 464 GLU A N 1
ATOM 3585 C CA . GLU A 1 464 ? 56.328 28.632 -14.972 1.00 72.38 464 GLU A CA 1
ATOM 3586 C C . GLU A 1 464 ? 56.694 30.082 -15.352 1.00 72.38 464 GLU A C 1
ATOM 3588 O O . GLU A 1 464 ? 57.870 30.425 -15.447 1.00 72.38 464 GLU A O 1
ATOM 3593 N N . LYS A 1 465 ? 55.707 30.970 -15.552 1.00 67.75 465 LYS A N 1
ATOM 3594 C CA . LYS A 1 465 ? 55.941 32.398 -15.848 1.00 67.75 465 LYS A CA 1
ATOM 3595 C C . LYS A 1 465 ? 56.128 33.255 -14.595 1.00 67.75 465 LYS A C 1
ATOM 3597 O O . LYS A 1 465 ? 56.668 34.355 -14.697 1.00 67.75 465 LYS A O 1
ATOM 3602 N N . GLN A 1 466 ? 55.676 32.777 -13.437 1.00 65.94 466 GLN A N 1
ATOM 3603 C CA . GLN A 1 466 ? 55.813 33.433 -12.135 1.00 65.94 466 GLN A CA 1
ATOM 3604 C C . GLN A 1 466 ? 56.102 32.380 -11.049 1.00 65.94 466 GLN A C 1
ATOM 3606 O O . GLN A 1 466 ? 55.250 32.123 -10.203 1.00 65.94 466 GLN A O 1
ATOM 3611 N N . PRO A 1 467 ? 57.302 31.775 -11.042 1.00 63.28 467 PRO A N 1
ATOM 3612 C CA . PRO A 1 467 ? 57.673 30.769 -10.044 1.00 63.28 467 PRO A CA 1
ATOM 3613 C C . PRO A 1 467 ? 57.943 31.364 -8.647 1.00 63.28 467 PRO A C 1
ATOM 3615 O O . PRO A 1 467 ? 58.112 30.628 -7.677 1.00 63.28 467 PRO A O 1
ATOM 3618 N N . ASP A 1 468 ? 57.996 32.695 -8.526 1.00 65.06 468 ASP A N 1
ATOM 3619 C CA . ASP A 1 468 ? 58.218 33.394 -7.261 1.00 65.06 468 ASP A CA 1
ATOM 3620 C C . ASP A 1 468 ? 56.942 33.399 -6.399 1.00 65.06 468 ASP A C 1
ATOM 3622 O O . ASP A 1 468 ? 55.980 34.117 -6.686 1.00 65.06 468 ASP A O 1
ATOM 3626 N N . ILE A 1 469 ? 56.975 32.625 -5.307 1.00 65.38 469 ILE A N 1
ATOM 3627 C CA . ILE A 1 469 ? 55.915 32.499 -4.288 1.00 65.38 469 ILE A CA 1
ATOM 3628 C C . ILE A 1 469 ? 55.548 33.822 -3.593 1.00 65.38 469 ILE A C 1
ATOM 3630 O O . ILE A 1 469 ? 54.618 33.856 -2.792 1.00 65.38 469 ILE A O 1
ATOM 3634 N N . THR A 1 470 ? 56.285 34.907 -3.851 1.00 66.12 470 THR A N 1
ATOM 3635 C CA . THR A 1 470 ? 55.994 36.246 -3.318 1.00 66.12 470 THR A CA 1
ATOM 3636 C C . THR A 1 470 ? 55.125 37.106 -4.248 1.00 66.12 470 THR A C 1
ATOM 3638 O O . THR A 1 470 ? 54.681 38.183 -3.846 1.00 66.12 470 THR A O 1
ATOM 3641 N N . GLY A 1 471 ? 54.864 36.649 -5.481 1.00 67.44 471 GLY A N 1
ATOM 3642 C CA . GLY A 1 471 ? 53.987 37.315 -6.448 1.00 67.44 471 GLY A CA 1
ATOM 3643 C C . GLY A 1 471 ? 52.500 36.967 -6.291 1.00 67.44 471 GLY A C 1
ATOM 3644 O O . GLY A 1 471 ? 52.111 36.169 -5.445 1.00 67.44 471 GLY A O 1
ATOM 3645 N N . THR A 1 472 ? 51.637 37.554 -7.129 1.00 76.00 472 THR A N 1
ATOM 3646 C CA . THR A 1 472 ? 50.209 37.189 -7.160 1.00 76.00 472 THR A CA 1
ATOM 3647 C C . THR A 1 472 ? 50.034 35.797 -7.781 1.00 76.00 472 THR A C 1
ATOM 3649 O O . THR A 1 472 ? 50.528 35.589 -8.897 1.00 76.00 472 THR A O 1
ATOM 3652 N N . PRO A 1 473 ? 49.339 34.861 -7.107 1.00 81.62 473 PRO A N 1
ATOM 3653 C CA . PRO A 1 473 ? 49.063 33.538 -7.654 1.00 81.62 473 PRO A CA 1
ATOM 3654 C C . PRO A 1 473 ? 48.194 33.619 -8.906 1.00 81.62 473 PRO A C 1
ATOM 3656 O O . PRO A 1 473 ? 47.406 34.546 -9.087 1.00 81.62 473 PRO A O 1
ATOM 3659 N N . GLN A 1 474 ? 48.336 32.630 -9.786 1.00 84.19 474 GLN A N 1
ATOM 3660 C CA . GLN A 1 474 ? 47.529 32.553 -11.008 1.00 84.19 474 GLN A CA 1
ATOM 3661 C C . GLN A 1 474 ? 46.086 32.167 -10.693 1.00 84.19 474 GLN A C 1
ATOM 3663 O O . GLN A 1 474 ? 45.150 32.649 -11.328 1.00 84.19 474 GLN A O 1
ATOM 3668 N N . ILE A 1 475 ? 45.919 31.289 -9.709 1.00 84.81 475 ILE A N 1
ATOM 3669 C CA . ILE A 1 475 ? 44.630 30.928 -9.143 1.00 84.81 475 ILE A CA 1
ATOM 3670 C C . ILE A 1 475 ? 44.818 30.608 -7.663 1.00 84.81 475 ILE A C 1
ATOM 3672 O O . ILE A 1 475 ? 45.798 29.964 -7.280 1.00 84.81 475 ILE A O 1
ATOM 3676 N N . THR A 1 476 ? 43.862 31.055 -6.857 1.00 86.81 476 THR A N 1
ATOM 3677 C CA . THR A 1 476 ? 43.736 30.695 -5.447 1.00 86.81 476 THR A CA 1
ATOM 3678 C C . THR A 1 476 ? 42.493 29.835 -5.303 1.00 86.81 476 THR A C 1
ATOM 3680 O O . THR A 1 476 ? 41.407 30.235 -5.721 1.00 86.81 476 THR A O 1
ATOM 3683 N N . ILE A 1 477 ? 42.659 28.649 -4.732 1.00 88.00 477 ILE A N 1
ATOM 3684 C CA . ILE A 1 477 ? 41.558 27.769 -4.351 1.00 88.00 477 ILE A CA 1
ATOM 3685 C C . ILE A 1 477 ? 41.259 28.048 -2.884 1.00 88.00 477 ILE A C 1
ATOM 3687 O O . ILE A 1 477 ? 42.070 27.722 -2.015 1.00 88.00 477 ILE A O 1
ATOM 3691 N N . ASP A 1 478 ? 40.109 28.659 -2.620 1.00 87.88 478 ASP A N 1
ATOM 3692 C CA . ASP A 1 478 ? 39.605 28.883 -1.269 1.00 87.88 478 ASP A CA 1
ATOM 3693 C C . ASP A 1 478 ? 38.704 27.714 -0.873 1.00 87.88 478 ASP A C 1
ATOM 3695 O O . ASP A 1 478 ? 37.539 27.614 -1.264 1.00 87.88 478 ASP A O 1
ATOM 3699 N N . VAL A 1 479 ? 39.269 26.804 -0.082 1.00 85.50 479 VAL A N 1
ATOM 3700 C CA . VAL A 1 479 ? 38.580 25.580 0.326 1.00 85.50 479 VAL A CA 1
ATOM 3701 C C . VAL A 1 479 ? 37.392 25.908 1.231 1.00 85.50 479 VAL A C 1
ATOM 3703 O O . VAL A 1 479 ? 36.371 25.220 1.186 1.00 85.50 479 VAL A O 1
ATOM 3706 N N . ASN A 1 480 ? 37.494 26.965 2.037 1.00 83.31 480 ASN A N 1
ATOM 3707 C CA . ASN A 1 480 ? 36.439 27.378 2.950 1.00 83.31 480 ASN A CA 1
ATOM 3708 C C . ASN A 1 480 ? 35.251 27.953 2.168 1.00 83.31 480 ASN A C 1
ATOM 3710 O O . ASN A 1 480 ? 34.108 27.546 2.406 1.00 83.31 480 ASN A O 1
ATOM 3714 N N . ALA A 1 481 ? 35.505 28.845 1.208 1.00 83.31 481 ALA A N 1
ATOM 3715 C CA . ALA A 1 481 ? 34.463 29.380 0.336 1.00 83.31 481 ALA A CA 1
ATOM 3716 C C . ALA A 1 481 ? 33.835 28.296 -0.549 1.00 83.31 481 ALA A C 1
ATOM 3718 O O . ALA A 1 481 ? 32.615 28.279 -0.711 1.00 83.31 481 ALA A O 1
ATOM 3719 N N . ASP A 1 482 ? 34.623 27.353 -1.066 1.00 82.88 482 ASP A N 1
ATOM 3720 C CA . ASP A 1 482 ? 34.109 26.249 -1.880 1.00 82.88 482 ASP A CA 1
ATOM 3721 C C . ASP A 1 482 ? 33.199 25.314 -1.072 1.00 82.88 482 ASP A C 1
ATOM 3723 O O . ASP A 1 482 ? 32.108 24.958 -1.524 1.00 82.88 482 ASP A O 1
ATOM 3727 N N . ILE A 1 483 ? 33.589 24.959 0.158 1.00 84.50 483 ILE A N 1
ATOM 3728 C CA . ILE A 1 483 ? 32.740 24.178 1.069 1.00 84.50 483 ILE A CA 1
ATOM 3729 C C . ILE A 1 483 ? 31.465 24.953 1.416 1.00 84.50 483 ILE A C 1
ATOM 3731 O O . ILE A 1 483 ? 30.376 24.374 1.416 1.00 84.50 483 ILE A O 1
ATOM 3735 N N . LYS A 1 484 ? 31.570 26.262 1.672 1.00 83.31 484 LYS A N 1
ATOM 3736 C CA . LYS A 1 484 ? 30.406 27.117 1.924 1.00 83.31 484 LYS A CA 1
ATOM 3737 C C . LYS A 1 484 ? 29.451 27.122 0.729 1.00 83.31 484 LYS A C 1
ATOM 3739 O O . LYS A 1 484 ? 28.265 26.861 0.912 1.00 83.31 484 LYS A O 1
ATOM 3744 N N . ASN A 1 485 ? 29.962 27.319 -0.483 1.00 82.81 485 ASN A N 1
ATOM 3745 C CA . ASN A 1 485 ? 29.177 27.273 -1.717 1.00 82.81 485 ASN A CA 1
ATOM 3746 C C . ASN A 1 485 ? 28.522 25.899 -1.930 1.00 82.81 485 ASN A C 1
ATOM 3748 O O . ASN A 1 485 ? 27.369 25.828 -2.352 1.00 82.81 485 ASN A O 1
ATOM 3752 N N . LEU A 1 486 ? 29.212 24.800 -1.606 1.00 83.81 486 LEU A N 1
ATOM 3753 C CA . LEU A 1 486 ? 28.642 23.449 -1.660 1.00 83.81 486 LEU A CA 1
ATOM 3754 C C . LEU A 1 486 ? 27.477 23.271 -0.680 1.00 83.81 486 LEU A C 1
ATOM 3756 O O . LEU A 1 486 ? 26.476 22.647 -1.031 1.00 83.81 486 LEU A O 1
ATOM 3760 N N . ILE A 1 487 ? 27.578 23.827 0.530 1.00 84.06 487 ILE A N 1
ATOM 3761 C CA . ILE A 1 487 ? 26.497 23.791 1.522 1.00 84.06 487 ILE A CA 1
ATOM 3762 C C . ILE A 1 487 ? 25.332 24.690 1.076 1.00 84.06 487 ILE A C 1
ATOM 3764 O O . ILE A 1 487 ? 24.184 24.250 1.091 1.00 84.06 487 ILE A O 1
ATOM 3768 N N . GLU A 1 488 ? 25.595 25.916 0.617 1.00 82.88 488 GLU A N 1
ATOM 3769 C CA . GLU A 1 488 ? 24.577 26.877 0.154 1.00 82.88 488 GLU A CA 1
ATOM 3770 C C . GLU A 1 488 ? 23.893 26.459 -1.162 1.00 82.88 488 GLU A C 1
ATOM 3772 O O . GLU A 1 488 ? 22.724 26.774 -1.391 1.00 82.88 488 GLU A O 1
ATOM 3777 N N . GLY A 1 489 ? 24.582 25.699 -2.012 1.00 80.00 489 GLY A N 1
ATOM 3778 C CA . GLY A 1 489 ? 24.037 25.165 -3.259 1.00 80.00 489 GLY A CA 1
ATOM 3779 C C . GLY A 1 489 ? 23.277 23.845 -3.102 1.00 80.00 489 GLY A C 1
ATOM 3780 O O . GLY A 1 489 ? 22.498 23.481 -3.984 1.00 80.00 489 GLY A O 1
ATOM 3781 N N . ASN A 1 490 ? 23.475 23.114 -1.998 1.00 88.12 490 ASN A N 1
ATOM 3782 C CA . ASN A 1 490 ? 22.883 21.794 -1.793 1.00 88.12 490 ASN A CA 1
ATOM 3783 C C . ASN A 1 490 ? 21.730 21.826 -0.775 1.00 88.12 490 ASN A C 1
ATOM 3785 O O . ASN A 1 490 ? 21.923 21.762 0.441 1.00 88.12 490 ASN A O 1
ATOM 3789 N N . ILE A 1 491 ? 20.503 21.854 -1.302 1.00 85.06 491 ILE A N 1
ATOM 3790 C CA . ILE A 1 491 ? 19.257 21.882 -0.519 1.00 85.06 491 ILE A CA 1
ATOM 3791 C C . ILE A 1 491 ? 19.129 20.672 0.419 1.00 85.06 491 ILE A C 1
ATOM 3793 O O . ILE A 1 491 ? 18.554 20.801 1.498 1.00 85.06 491 ILE A O 1
ATOM 3797 N N . ASP A 1 492 ? 19.640 19.499 0.047 1.00 84.06 492 ASP A N 1
ATOM 3798 C CA . ASP A 1 492 ? 19.517 18.296 0.876 1.00 84.06 492 ASP A CA 1
ATOM 3799 C C . ASP A 1 492 ? 20.463 18.340 2.079 1.00 84.06 492 ASP A C 1
ATOM 3801 O O . ASP A 1 492 ? 20.061 17.973 3.184 1.00 84.06 492 ASP A O 1
ATOM 3805 N N . ILE A 1 493 ? 21.679 18.868 1.900 1.00 84.06 493 ILE A N 1
ATOM 3806 C CA . ILE A 1 493 ? 22.607 19.144 3.008 1.00 84.06 493 ILE A CA 1
ATOM 3807 C C . ILE A 1 493 ? 22.011 20.207 3.934 1.00 84.06 493 ILE A C 1
ATOM 3809 O O . ILE A 1 493 ? 21.999 20.012 5.149 1.00 84.06 493 ILE A O 1
ATOM 3813 N N . GLN A 1 494 ? 21.440 21.283 3.384 1.00 82.75 494 GLN A N 1
ATOM 3814 C CA . GLN A 1 494 ? 20.746 22.298 4.184 1.00 82.75 494 GLN A CA 1
ATOM 3815 C C . GLN A 1 494 ? 19.601 21.691 4.981 1.00 82.75 494 GLN A C 1
ATOM 3817 O O . GLN A 1 494 ? 19.538 21.875 6.189 1.00 82.75 494 GLN A O 1
ATOM 3822 N N . LYS A 1 495 ? 18.736 20.898 4.342 1.00 77.94 495 LYS A N 1
ATOM 3823 C CA . LYS A 1 495 ? 17.649 20.197 5.029 1.00 77.94 495 LYS A CA 1
ATOM 3824 C C . LYS A 1 495 ? 18.170 19.258 6.104 1.00 77.94 495 LYS A C 1
ATOM 3826 O O . LYS A 1 495 ? 17.559 19.202 7.159 1.00 77.94 495 LYS A O 1
ATOM 3831 N N . ALA A 1 496 ? 19.266 18.536 5.877 1.00 79.69 496 ALA A N 1
ATOM 3832 C CA . ALA A 1 496 ? 19.854 17.654 6.882 1.00 79.69 496 ALA A CA 1
ATOM 3833 C C . ALA A 1 496 ? 20.397 18.438 8.090 1.00 79.69 496 ALA A C 1
ATOM 3835 O O . ALA A 1 496 ? 20.134 18.050 9.226 1.00 79.69 496 ALA A O 1
ATOM 3836 N N . ILE A 1 497 ? 21.082 19.563 7.864 1.00 78.38 497 ILE A N 1
ATOM 3837 C CA . ILE A 1 497 ? 21.578 20.456 8.925 1.00 78.38 497 ILE A CA 1
ATOM 3838 C C . ILE A 1 497 ? 20.408 21.104 9.674 1.00 78.38 497 ILE A C 1
ATOM 3840 O O . ILE A 1 497 ? 20.340 21.023 10.896 1.00 78.38 497 ILE A O 1
ATOM 3844 N N . THR A 1 498 ? 19.443 21.685 8.956 1.00 71.75 498 THR A N 1
ATOM 3845 C CA . THR A 1 498 ? 18.215 22.256 9.524 1.00 71.75 498 THR A CA 1
ATOM 3846 C C . THR A 1 498 ? 17.422 21.209 10.291 1.00 71.75 498 THR A C 1
ATOM 3848 O O . THR A 1 498 ? 16.882 21.512 11.343 1.00 71.75 498 THR A O 1
ATOM 3851 N N . LYS A 1 499 ? 17.377 19.966 9.810 1.00 69.12 499 LYS A N 1
ATOM 3852 C CA . LYS A 1 499 ? 16.754 18.852 10.516 1.00 69.12 499 LYS A CA 1
ATOM 3853 C C . LYS A 1 499 ? 17.499 18.539 11.808 1.00 69.12 499 LYS A C 1
ATOM 3855 O O . LYS A 1 499 ? 16.855 18.398 12.825 1.00 69.12 499 LYS A O 1
ATOM 3860 N N . ILE A 1 500 ? 18.829 18.491 11.821 1.00 69.44 500 ILE A N 1
ATOM 3861 C CA . ILE A 1 500 ? 19.595 18.294 13.065 1.00 69.44 500 ILE A CA 1
ATOM 3862 C C . ILE A 1 500 ? 19.359 19.447 14.058 1.00 69.44 500 ILE A C 1
ATOM 3864 O O . ILE A 1 500 ? 19.213 19.200 15.252 1.00 69.44 500 ILE A O 1
ATOM 3868 N N . LEU A 1 501 ? 19.288 20.689 13.570 1.00 67.75 501 LEU A N 1
ATOM 3869 C CA . LEU A 1 501 ? 19.072 21.881 14.398 1.00 67.75 501 LEU A CA 1
ATOM 3870 C C . LEU A 1 501 ? 17.627 22.010 14.909 1.00 67.75 501 LEU A C 1
ATOM 3872 O O . LEU A 1 501 ? 17.427 22.427 16.044 1.00 67.75 501 LEU A O 1
ATOM 3876 N N . ASN A 1 502 ? 16.630 21.634 14.105 1.00 60.22 502 ASN A N 1
ATOM 3877 C CA . ASN A 1 502 ? 15.211 21.763 14.450 1.00 60.22 502 ASN A CA 1
ATOM 3878 C C . ASN A 1 502 ? 14.615 20.489 15.072 1.00 60.22 502 ASN A C 1
ATOM 3880 O O . ASN A 1 502 ? 13.682 20.593 15.864 1.00 60.22 502 ASN A O 1
ATOM 3884 N N . ASP A 1 503 ? 15.145 19.300 14.763 1.00 51.84 503 ASP A N 1
ATOM 3885 C CA . ASP A 1 503 ? 14.747 18.041 15.416 1.00 51.84 503 ASP A CA 1
ATOM 3886 C C . ASP A 1 503 ? 15.430 17.871 16.791 1.00 51.84 503 ASP A C 1
ATOM 3888 O O . ASP A 1 503 ? 15.054 16.982 17.557 1.00 51.84 503 ASP A O 1
ATOM 3892 N N . GLY A 1 504 ? 16.413 18.714 17.137 1.00 49.16 504 GLY A N 1
ATOM 3893 C CA . GLY A 1 504 ? 16.994 18.802 18.479 1.00 49.16 504 GLY A CA 1
ATOM 3894 C C . GLY A 1 504 ? 16.395 19.980 19.252 1.00 49.16 504 GLY A C 1
ATOM 3895 O O . GLY A 1 504 ? 16.958 21.064 19.279 1.00 49.16 504 GLY A O 1
ATOM 3896 N N . GLY A 1 505 ? 15.280 19.852 19.970 1.00 57.91 505 GLY A N 1
ATOM 3897 C CA . GLY A 1 505 ? 15.216 18.989 21.153 1.00 57.91 505 GLY A CA 1
ATOM 3898 C C . GLY A 1 505 ? 16.092 19.477 22.323 1.00 57.91 505 GLY A C 1
ATOM 3899 O O . GLY A 1 505 ? 16.054 18.878 23.396 1.00 57.91 505 GLY A O 1
ATOM 3900 N N . ASN A 1 506 ? 16.875 20.549 22.154 1.00 67.00 506 ASN A N 1
ATOM 3901 C CA . ASN A 1 506 ? 17.753 21.057 23.200 1.00 67.00 506 ASN A CA 1
ATOM 3902 C C . ASN A 1 506 ? 16.938 21.843 24.228 1.00 67.00 506 ASN A C 1
ATOM 3904 O O . ASN A 1 506 ? 16.404 22.918 23.956 1.00 67.00 506 ASN A O 1
ATOM 3908 N N . VAL A 1 507 ? 16.853 21.270 25.422 1.00 77.12 507 VAL A N 1
ATOM 3909 C CA . VAL A 1 507 ? 16.294 21.911 26.604 1.00 77.12 507 VAL A CA 1
ATOM 3910 C C . VAL A 1 507 ? 17.456 22.497 27.400 1.00 77.12 507 VAL A C 1
ATOM 3912 O O . VAL A 1 507 ? 18.310 21.765 27.900 1.00 77.12 507 VAL A O 1
ATOM 3915 N N . TYR A 1 508 ? 17.493 23.819 27.505 1.00 80.25 508 TYR A N 1
ATOM 3916 C CA . TYR A 1 508 ? 18.500 24.557 28.264 1.00 80.25 508 TYR A CA 1
ATOM 3917 C C . TYR A 1 508 ? 17.965 24.838 29.666 1.00 80.25 508 TYR A C 1
ATOM 3919 O O . TYR A 1 508 ? 16.765 25.021 29.821 1.00 80.25 508 TYR A O 1
ATOM 3927 N N . TYR A 1 509 ? 18.827 24.870 30.685 1.00 84.56 509 TYR A N 1
ATOM 3928 C CA . TYR A 1 509 ? 18.457 25.283 32.043 1.00 84.56 509 TYR A CA 1
ATOM 3929 C C . TYR A 1 509 ? 19.236 26.533 32.423 1.00 84.56 509 TYR A C 1
ATOM 3931 O O . TYR A 1 509 ? 20.468 26.515 32.429 1.00 84.56 509 TYR A O 1
ATOM 3939 N N . GLY A 1 510 ? 18.530 27.608 32.747 1.00 87.69 510 GLY A N 1
ATOM 3940 C CA . GLY A 1 510 ? 19.167 28.860 33.125 1.00 87.69 510 GLY A CA 1
ATOM 3941 C C . GLY A 1 510 ? 18.238 30.050 32.995 1.00 87.69 510 GLY A C 1
ATOM 3942 O O . GLY A 1 510 ? 17.018 29.901 32.918 1.00 87.69 510 GLY A O 1
ATOM 3943 N N . ASP A 1 511 ? 18.858 31.219 32.960 1.00 87.12 511 ASP A N 1
ATOM 3944 C CA . ASP A 1 511 ? 18.186 32.489 32.747 1.00 87.12 511 ASP A CA 1
ATOM 3945 C C . ASP A 1 511 ? 17.619 32.563 31.320 1.00 87.12 511 ASP A C 1
ATOM 3947 O O . ASP A 1 511 ? 18.316 32.297 30.326 1.00 87.12 511 ASP A O 1
ATOM 3951 N N . HIS A 1 512 ? 16.337 32.898 31.241 1.00 87.94 512 HIS A N 1
ATOM 3952 C CA . HIS A 1 512 ? 15.542 32.912 30.023 1.00 87.94 512 HIS A CA 1
ATOM 3953 C C . HIS A 1 512 ? 15.173 34.328 29.561 1.00 87.94 512 HIS A C 1
ATOM 3955 O O . HIS A 1 512 ? 14.749 34.478 28.418 1.00 87.94 512 HIS A O 1
ATOM 3961 N N . ASP A 1 513 ? 15.332 35.344 30.408 1.00 87.25 513 ASP A N 1
ATOM 3962 C CA . ASP A 1 513 ? 14.880 36.717 30.157 1.00 87.25 513 ASP A CA 1
ATOM 3963 C C . ASP A 1 513 ? 15.907 37.792 30.553 1.00 87.25 513 ASP A C 1
ATOM 3965 O O . ASP A 1 513 ? 15.632 38.984 30.416 1.00 87.25 513 ASP A O 1
ATOM 3969 N N . ASP A 1 514 ? 17.104 37.372 30.972 1.00 84.31 514 ASP A N 1
ATOM 3970 C CA . ASP A 1 514 ? 18.206 38.223 31.421 1.00 84.31 514 ASP A CA 1
ATOM 3971 C C . ASP A 1 514 ? 17.845 39.059 32.678 1.00 84.31 514 ASP A C 1
ATOM 3973 O O . ASP A 1 514 ? 18.493 40.068 32.986 1.00 84.31 514 ASP A O 1
ATOM 3977 N N . ASP A 1 515 ? 16.819 38.634 33.433 1.00 85.62 515 ASP A N 1
ATOM 3978 C CA . ASP A 1 515 ? 16.412 39.205 34.716 1.00 85.62 515 ASP A CA 1
ATOM 3979 C C . ASP A 1 515 ? 16.834 38.288 35.872 1.00 85.62 515 ASP A C 1
ATOM 3981 O O . ASP A 1 515 ? 16.228 37.267 36.177 1.00 85.62 515 ASP A O 1
ATOM 3985 N N . THR A 1 516 ? 17.847 38.725 36.620 1.00 84.12 516 THR A N 1
ATOM 3986 C CA . THR A 1 516 ? 18.383 37.993 37.784 1.00 84.12 516 THR A CA 1
ATOM 3987 C C . THR A 1 516 ? 17.381 37.738 38.923 1.00 84.12 516 THR A C 1
ATOM 3989 O O . THR A 1 516 ? 17.709 37.022 39.873 1.00 84.12 516 THR A O 1
ATOM 3992 N N . SER A 1 517 ? 16.190 38.348 38.882 1.00 86.81 517 SER A N 1
ATOM 3993 C CA . SER A 1 517 ? 15.106 38.122 39.839 1.00 86.81 517 SER A CA 1
ATOM 3994 C C . SER A 1 517 ? 14.140 37.006 39.425 1.00 86.81 517 SER A C 1
ATOM 3996 O O . SER A 1 517 ? 13.392 36.516 40.282 1.00 86.81 517 SER A O 1
ATOM 3998 N N . THR A 1 518 ? 14.176 36.556 38.164 1.00 83.81 518 THR A N 1
ATOM 3999 C CA . THR A 1 518 ? 13.416 35.389 37.716 1.00 83.81 518 THR A CA 1
ATOM 4000 C C . THR A 1 518 ? 14.199 34.095 37.992 1.00 83.81 518 THR A C 1
ATOM 4002 O O . THR A 1 518 ? 15.426 34.044 37.878 1.00 83.81 518 THR A O 1
ATOM 4005 N N . PRO A 1 519 ? 13.536 33.018 38.454 1.00 85.62 519 PRO A N 1
ATOM 4006 C CA . PRO A 1 519 ? 14.209 31.740 38.656 1.00 85.62 519 PRO A CA 1
ATOM 4007 C C . PRO A 1 519 ? 14.692 31.137 37.334 1.00 85.62 519 PRO A C 1
ATOM 4009 O O . PRO A 1 519 ? 14.005 31.222 36.319 1.00 85.62 519 PRO A O 1
ATOM 4012 N N . ASN A 1 520 ? 15.816 30.419 37.375 1.00 87.56 520 ASN A N 1
ATOM 4013 C CA . ASN A 1 520 ? 16.252 29.596 36.248 1.00 87.56 520 ASN A CA 1
ATOM 4014 C C . ASN A 1 520 ? 15.177 28.559 35.899 1.00 87.56 520 ASN A C 1
ATOM 4016 O O . ASN A 1 520 ? 14.721 27.805 36.764 1.00 87.56 520 ASN A O 1
ATOM 4020 N N . VAL A 1 521 ? 14.821 28.490 34.621 1.00 88.06 521 VAL A N 1
ATOM 4021 C CA . VAL A 1 521 ? 13.831 27.546 34.093 1.00 88.06 521 VAL A CA 1
ATOM 4022 C C . VAL A 1 521 ? 14.443 26.704 32.989 1.00 88.06 521 VAL A C 1
ATOM 4024 O O . VAL A 1 521 ? 15.519 27.001 32.465 1.00 88.06 521 VAL A O 1
ATOM 4027 N N . PHE A 1 522 ? 13.743 25.634 32.630 1.00 87.56 522 PHE A N 1
ATOM 4028 C CA . PHE A 1 522 ? 14.002 24.968 31.367 1.00 87.56 522 PHE A CA 1
ATOM 4029 C C . PHE A 1 522 ? 13.430 25.812 30.222 1.00 87.56 522 PHE A C 1
ATOM 4031 O O . PHE A 1 522 ? 12.307 26.290 30.344 1.00 87.56 522 PHE A O 1
ATOM 4038 N N . TYR A 1 523 ? 14.165 26.008 29.129 1.00 85.62 523 TYR A N 1
ATOM 4039 C CA . TYR A 1 523 ? 13.705 26.773 27.964 1.00 85.62 523 TYR A CA 1
ATOM 4040 C C . TYR A 1 523 ? 14.210 26.178 26.643 1.00 85.62 523 TYR A C 1
ATOM 4042 O O . TYR A 1 523 ? 15.226 25.480 26.606 1.00 85.62 523 TYR A O 1
ATOM 4050 N N . THR A 1 524 ? 13.502 26.467 25.551 1.00 85.38 524 THR A N 1
ATOM 4051 C CA . THR A 1 524 ? 13.959 26.201 24.176 1.00 85.38 524 THR A CA 1
ATOM 4052 C C . THR A 1 524 ? 14.389 27.496 23.507 1.00 85.38 524 THR A C 1
ATOM 4054 O O . THR A 1 524 ? 13.794 28.541 23.769 1.00 85.38 524 THR A O 1
ATOM 4057 N N . ILE A 1 525 ? 15.369 27.431 22.609 1.00 79.19 525 ILE A N 1
ATOM 4058 C CA . ILE A 1 525 ? 15.762 28.568 21.771 1.00 79.19 525 ILE A CA 1
ATOM 4059 C C . ILE A 1 525 ? 15.230 28.314 20.364 1.00 79.19 525 ILE A C 1
ATOM 4061 O O . ILE A 1 525 ? 15.625 27.345 19.721 1.00 79.19 525 ILE A O 1
ATOM 4065 N N . ILE A 1 526 ? 14.323 29.170 19.896 1.00 73.75 526 ILE A N 1
ATOM 4066 C CA . ILE A 1 526 ? 13.796 29.129 18.527 1.00 73.75 526 ILE A CA 1
ATOM 4067 C C . ILE A 1 526 ? 13.963 30.530 17.948 1.00 73.75 526 ILE A C 1
ATOM 4069 O O . ILE A 1 526 ? 13.442 31.486 18.518 1.00 73.75 526 ILE A O 1
ATOM 4073 N N . ASN A 1 527 ? 14.688 30.658 16.831 1.00 76.50 527 ASN A N 1
ATOM 4074 C CA . ASN A 1 527 ? 15.015 31.951 16.210 1.00 76.50 527 ASN A CA 1
ATOM 4075 C C . ASN A 1 527 ? 15.613 32.961 17.215 1.00 76.50 527 ASN A C 1
ATOM 4077 O O . ASN A 1 527 ? 15.142 34.092 17.305 1.00 76.50 527 ASN A O 1
ATOM 4081 N N . ASP A 1 528 ? 16.589 32.521 18.018 1.00 76.25 528 ASP A N 1
ATOM 4082 C CA . ASP A 1 528 ? 17.252 33.304 19.078 1.00 76.25 528 ASP A CA 1
ATOM 4083 C C . ASP A 1 528 ? 16.352 33.784 20.235 1.00 76.25 528 ASP A C 1
ATOM 4085 O O . ASP A 1 528 ? 16.797 34.531 21.105 1.00 76.25 528 ASP A O 1
ATOM 4089 N N . VAL A 1 529 ? 15.101 33.313 20.318 1.00 80.31 529 VAL A N 1
ATOM 4090 C CA . VAL A 1 529 ? 14.191 33.616 21.432 1.00 80.31 529 VAL A CA 1
ATOM 4091 C C . VAL A 1 529 ? 14.188 32.470 22.440 1.00 80.31 529 VAL A C 1
ATOM 4093 O O . VAL A 1 529 ? 13.769 31.352 22.124 1.00 80.31 529 VAL A O 1
ATOM 4096 N N . LYS A 1 530 ? 14.609 32.755 23.679 1.00 86.81 530 LYS A N 1
ATOM 4097 C CA . LYS A 1 530 ? 14.488 31.835 24.817 1.00 86.81 530 LYS A CA 1
ATOM 4098 C C . LYS A 1 530 ? 13.020 31.770 25.258 1.00 86.81 530 LYS A C 1
ATOM 4100 O O . LYS A 1 530 ? 12.462 32.753 25.730 1.00 86.81 530 LYS A O 1
ATOM 4105 N N . THR A 1 531 ? 12.381 30.617 25.096 1.00 85.75 531 THR A N 1
ATOM 4106 C CA . THR A 1 531 ? 10.977 30.403 25.484 1.00 85.75 531 THR A CA 1
ATOM 4107 C C . THR A 1 531 ? 10.903 29.418 26.652 1.00 85.75 531 THR A C 1
ATOM 4109 O O . THR A 1 531 ? 11.308 28.265 26.472 1.00 85.75 531 THR A O 1
ATOM 4112 N N . PRO A 1 532 ? 10.402 29.827 27.833 1.00 86.75 532 PRO A N 1
ATOM 4113 C CA . PRO A 1 532 ? 10.237 28.944 28.984 1.00 86.75 532 PRO A CA 1
ATOM 4114 C C . PRO A 1 532 ? 9.381 27.720 28.692 1.00 86.75 532 PRO A C 1
ATOM 4116 O O . PRO A 1 532 ? 8.343 27.799 28.039 1.00 86.75 532 PRO A O 1
ATOM 4119 N N . ILE A 1 533 ? 9.792 26.592 29.255 1.00 83.56 533 ILE A N 1
ATOM 4120 C CA . ILE A 1 533 ? 9.018 25.361 29.306 1.00 83.56 533 ILE A CA 1
ATOM 4121 C C . ILE A 1 533 ? 8.355 25.302 30.682 1.00 83.56 533 ILE A C 1
ATOM 4123 O O . ILE A 1 533 ? 9.000 24.982 31.684 1.00 83.56 533 ILE A O 1
ATOM 4127 N N . ASP A 1 534 ? 7.053 25.571 30.734 1.00 82.56 534 ASP A N 1
ATOM 4128 C CA . ASP A 1 534 ? 6.260 25.334 31.938 1.00 82.56 534 ASP A CA 1
ATOM 4129 C C . ASP A 1 534 ? 5.950 23.836 32.066 1.00 82.56 534 ASP A C 1
ATOM 4131 O O . ASP A 1 534 ? 5.005 23.300 31.484 1.00 82.56 534 ASP A O 1
ATOM 4135 N N . ILE A 1 535 ? 6.765 23.137 32.856 1.00 78.94 535 ILE A N 1
ATOM 4136 C CA . ILE A 1 535 ? 6.592 21.703 33.113 1.00 78.94 535 ILE A CA 1
ATOM 4137 C C . ILE A 1 535 ? 5.248 21.415 33.799 1.00 78.94 535 ILE A C 1
ATOM 4139 O O . ILE A 1 535 ? 4.652 20.365 33.547 1.00 78.94 535 ILE A O 1
ATOM 4143 N N . ALA A 1 536 ? 4.743 22.317 34.645 1.00 80.00 536 ALA A N 1
ATOM 4144 C CA . ALA A 1 536 ? 3.460 22.117 35.311 1.00 80.00 536 ALA A CA 1
ATOM 4145 C C . ALA A 1 536 ? 2.314 22.189 34.296 1.00 80.00 536 ALA A C 1
ATOM 4147 O O . ALA A 1 536 ? 1.450 21.308 34.287 1.00 80.00 536 ALA A O 1
ATOM 4148 N N . GLU A 1 537 ? 2.339 23.170 33.394 1.00 82.88 537 GLU A N 1
ATOM 4149 C CA . GLU A 1 537 ? 1.380 23.258 32.294 1.00 82.88 537 GLU A CA 1
ATOM 4150 C C . GLU A 1 537 ? 1.490 22.055 31.347 1.00 82.88 537 GLU A C 1
ATOM 4152 O O . GLU A 1 537 ? 0.468 21.483 30.965 1.00 82.88 537 GLU A O 1
ATOM 4157 N N . VAL A 1 538 ? 2.705 21.597 31.030 1.00 79.94 538 VAL A N 1
ATOM 4158 C CA . VAL A 1 538 ? 2.931 20.391 30.218 1.00 79.94 538 VAL A CA 1
ATOM 4159 C C . VAL A 1 538 ? 2.308 19.159 30.873 1.00 79.94 538 VAL A C 1
ATOM 4161 O O . VAL A 1 538 ? 1.612 18.402 30.199 1.00 79.94 538 VAL A O 1
ATOM 4164 N N . ILE A 1 539 ? 2.491 18.962 32.182 1.00 82.50 539 ILE A N 1
ATOM 4165 C CA . ILE A 1 539 ? 1.885 17.844 32.920 1.00 82.50 539 ILE A CA 1
ATOM 4166 C C . ILE A 1 539 ? 0.358 17.971 32.935 1.00 82.50 539 ILE A C 1
ATOM 4168 O O . ILE A 1 539 ? -0.347 16.995 32.675 1.00 82.50 539 ILE A O 1
ATOM 4172 N N . VAL A 1 540 ? -0.175 19.165 33.197 1.00 85.44 540 VAL A N 1
ATOM 4173 C CA . VAL A 1 540 ? -1.624 19.410 33.197 1.00 85.44 540 VAL A CA 1
ATOM 4174 C C . VAL A 1 540 ? -2.219 19.148 31.815 1.00 85.44 540 VAL A C 1
ATOM 4176 O O . VAL A 1 540 ? -3.257 18.497 31.711 1.00 85.44 540 VAL A O 1
ATOM 4179 N N . ASN A 1 541 ? -1.562 19.599 30.750 1.00 80.75 541 ASN A N 1
ATOM 4180 C CA . ASN A 1 541 ? -1.985 19.356 29.377 1.00 80.75 541 ASN A CA 1
ATOM 4181 C C . ASN A 1 541 ? -1.844 17.882 29.001 1.00 80.75 541 ASN A C 1
ATOM 4183 O O . ASN A 1 541 ? -2.742 17.343 28.360 1.00 80.75 541 ASN A O 1
ATOM 4187 N N . ALA A 1 542 ? -0.801 17.192 29.462 1.00 83.94 542 ALA A N 1
ATOM 4188 C CA . ALA A 1 542 ? -0.662 15.751 29.294 1.00 83.94 542 ALA A CA 1
ATOM 4189 C C . ALA A 1 542 ? -1.818 14.996 29.968 1.00 83.94 542 ALA A C 1
ATOM 4191 O O . ALA A 1 542 ? -2.400 14.111 29.351 1.00 83.94 542 ALA A O 1
ATOM 4192 N N . ILE A 1 543 ? -2.227 15.385 31.181 1.00 86.75 543 ILE A N 1
ATOM 4193 C CA . ILE A 1 543 ? -3.385 14.794 31.873 1.00 86.75 543 ILE A CA 1
ATOM 4194 C C . ILE A 1 543 ? -4.700 15.160 31.165 1.00 86.75 543 ILE A C 1
ATOM 4196 O O . ILE A 1 543 ? -5.561 14.298 30.985 1.00 86.75 543 ILE A O 1
ATOM 4200 N N . LYS A 1 544 ? -4.877 16.411 30.718 1.00 84.56 544 LYS A N 1
ATOM 4201 C CA . LYS A 1 544 ? -6.071 16.859 29.975 1.00 84.56 544 LYS A CA 1
ATOM 4202 C C . LYS A 1 544 ? -6.212 16.160 28.623 1.00 84.56 544 LYS A C 1
ATOM 4204 O O . LYS A 1 544 ? -7.331 15.807 28.253 1.00 84.56 544 LYS A O 1
ATOM 4209 N N . ASN A 1 545 ? -5.107 15.924 27.925 1.00 84.06 545 ASN A N 1
ATOM 4210 C CA . ASN A 1 545 ? -5.074 15.294 26.604 1.00 84.06 545 ASN A CA 1
ATOM 4211 C C . ASN A 1 545 ? -4.896 13.772 26.667 1.00 84.06 545 ASN A C 1
ATOM 4213 O O . ASN A 1 545 ? -5.013 13.103 25.643 1.00 84.06 545 ASN A O 1
ATOM 4217 N N . ALA A 1 546 ? -4.645 13.214 27.853 1.00 88.31 546 ALA A N 1
ATOM 4218 C CA . ALA A 1 546 ? -4.573 11.778 28.052 1.00 88.31 546 ALA A CA 1
ATOM 4219 C C . ALA A 1 546 ? -5.857 11.093 27.568 1.00 88.31 546 ALA A C 1
ATOM 4221 O O . ALA A 1 546 ? -6.975 11.618 27.692 1.00 88.31 546 ALA A O 1
ATOM 4222 N N . THR A 1 547 ? -5.685 9.884 27.039 1.00 89.38 547 THR A N 1
ATOM 4223 C CA . THR A 1 547 ? -6.804 9.038 26.626 1.00 89.38 547 THR A CA 1
ATOM 4224 C C . THR A 1 547 ? -7.726 8.752 27.809 1.00 89.38 547 THR A C 1
ATOM 4226 O O . THR A 1 547 ? -7.317 8.800 28.972 1.00 89.38 547 THR A O 1
ATOM 4229 N N . ILE A 1 548 ? -8.977 8.395 27.519 1.00 81.06 548 ILE A N 1
ATOM 4230 C CA . ILE A 1 548 ? -9.951 8.002 28.549 1.00 81.06 548 ILE A CA 1
ATOM 4231 C C . ILE A 1 548 ? -9.380 6.882 29.440 1.00 81.06 548 ILE A C 1
ATOM 4233 O O . ILE A 1 548 ? -9.536 6.933 30.657 1.00 81.06 548 ILE A O 1
ATOM 4237 N N . VAL A 1 549 ? -8.646 5.925 28.855 1.00 84.06 549 VAL A N 1
ATOM 4238 C CA . VAL A 1 549 ? -8.002 4.815 29.581 1.00 84.06 549 VAL A CA 1
ATOM 4239 C C . VAL A 1 549 ? -6.917 5.314 30.539 1.00 84.06 549 VAL A C 1
ATOM 4241 O O . VAL A 1 549 ? -6.895 4.917 31.698 1.00 84.06 549 VAL A O 1
ATOM 4244 N N . GLN A 1 550 ? -6.039 6.210 30.089 1.00 85.06 550 GLN A N 1
ATOM 4245 C CA . GLN A 1 550 ? -4.970 6.762 30.931 1.00 85.06 550 GLN A CA 1
ATOM 4246 C C . GLN A 1 550 ? -5.518 7.628 32.065 1.00 85.06 550 GLN A C 1
ATOM 4248 O O . GLN A 1 550 ? -5.051 7.523 33.196 1.00 85.06 550 GLN A O 1
ATOM 4253 N N . LYS A 1 551 ? -6.536 8.451 31.792 1.00 81.75 551 LYS A N 1
ATOM 4254 C CA . LYS A 1 551 ? -7.229 9.221 32.835 1.00 81.75 551 LYS A CA 1
ATOM 4255 C C . LYS A 1 551 ? -7.859 8.301 33.874 1.00 81.75 551 LYS A C 1
ATOM 4257 O O . LYS A 1 551 ? -7.761 8.579 35.066 1.00 81.75 551 LYS A O 1
ATOM 4262 N N . GLN A 1 552 ? -8.458 7.197 33.431 1.00 78.44 552 GLN A N 1
ATOM 4263 C CA . GLN A 1 552 ? -9.009 6.193 34.332 1.00 78.44 552 GLN A CA 1
ATOM 4264 C C . GLN A 1 552 ? -7.917 5.528 35.176 1.00 78.44 552 GLN A C 1
ATOM 4266 O O . GLN A 1 552 ? -8.112 5.359 36.373 1.00 78.44 552 GLN A O 1
ATOM 4271 N N . GLU A 1 553 ? -6.761 5.202 34.596 1.00 83.25 553 GLU A N 1
ATOM 4272 C CA . GLU A 1 553 ? -5.649 4.612 35.347 1.00 83.25 553 GLU A CA 1
ATOM 4273 C C . GLU A 1 553 ? -5.085 5.583 36.391 1.00 83.25 553 GLU A C 1
ATOM 4275 O O . GLU A 1 553 ? -4.895 5.210 37.545 1.00 83.25 553 GLU A O 1
ATOM 4280 N N . ILE A 1 554 ? -4.921 6.859 36.035 1.00 84.94 554 ILE A N 1
ATOM 4281 C CA . ILE A 1 554 ? -4.536 7.907 36.990 1.00 84.94 554 ILE A CA 1
ATOM 4282 C C . ILE A 1 554 ? -5.575 8.012 38.120 1.00 84.94 554 ILE A C 1
ATOM 4284 O O . ILE A 1 554 ? -5.198 8.039 39.291 1.00 84.94 554 ILE A O 1
ATOM 4288 N N . LYS A 1 555 ? -6.879 8.004 37.798 1.00 79.88 555 LYS A N 1
ATOM 4289 C CA . LYS A 1 555 ? -7.962 7.999 38.800 1.00 79.88 555 LYS A CA 1
ATOM 4290 C C . LYS A 1 555 ? -7.908 6.749 39.691 1.00 79.88 555 LYS A C 1
ATOM 4292 O O . LYS A 1 555 ? -8.120 6.868 40.891 1.00 79.88 555 LYS A O 1
ATOM 4297 N N . ASN A 1 556 ? -7.571 5.575 39.149 1.00 77.31 556 ASN A N 1
ATOM 4298 C CA . ASN A 1 556 ? -7.435 4.333 39.921 1.00 77.31 556 ASN A CA 1
ATOM 4299 C C . ASN A 1 556 ? -6.290 4.411 40.944 1.00 77.31 556 ASN A C 1
ATOM 4301 O O . ASN A 1 556 ? -6.455 3.970 42.080 1.00 77.31 556 ASN A O 1
ATOM 4305 N N . GLN A 1 557 ? -5.147 4.987 40.559 1.00 81.69 557 GLN A N 1
ATOM 4306 C CA . GLN A 1 557 ? -3.987 5.150 41.446 1.00 81.69 557 GLN A CA 1
ATOM 4307 C C . GLN A 1 557 ? -4.228 6.212 42.534 1.00 81.69 557 GLN A C 1
ATOM 4309 O O . GLN A 1 557 ? -3.701 6.101 43.642 1.00 81.69 557 GLN A O 1
ATOM 4314 N N . LEU A 1 558 ? -5.026 7.240 42.226 1.00 82.12 558 LEU A N 1
ATOM 4315 C CA . LEU A 1 558 ? -5.303 8.380 43.108 1.00 82.12 558 LEU A CA 1
ATOM 4316 C C . LEU A 1 558 ? -6.628 8.291 43.885 1.00 82.12 558 LEU A C 1
ATOM 4318 O O . LEU A 1 558 ? -6.942 9.237 44.600 1.00 82.12 558 LEU A O 1
ATOM 4322 N N . GLY A 1 559 ? -7.397 7.208 43.730 1.00 75.12 559 GLY A N 1
ATOM 4323 C CA . GLY A 1 559 ? -8.813 7.119 44.109 1.00 75.12 559 GLY A CA 1
ATOM 4324 C C . GLY A 1 559 ? -9.195 7.558 45.532 1.00 75.12 559 GLY A C 1
ATOM 4325 O O . GLY A 1 559 ? -8.367 7.656 46.441 1.00 75.12 559 GLY A O 1
ATOM 4326 N N . ASP A 1 560 ? -10.495 7.794 45.727 1.00 83.19 560 ASP A N 1
ATOM 4327 C CA . ASP A 1 560 ? -11.040 8.412 46.939 1.00 83.19 560 ASP A CA 1
ATOM 4328 C C . ASP A 1 560 ? -10.749 7.613 48.217 1.00 83.19 560 ASP A C 1
ATOM 4330 O O . ASP A 1 560 ? -11.051 6.422 48.338 1.00 83.19 560 ASP A O 1
ATOM 4334 N N . LYS A 1 561 ? -10.218 8.304 49.232 1.00 82.31 561 LYS A N 1
ATOM 4335 C CA . LYS A 1 561 ? -9.988 7.747 50.572 1.00 82.31 561 LYS A CA 1
ATOM 4336 C C . LYS A 1 561 ? -11.086 8.186 51.530 1.00 82.31 561 LYS A C 1
ATOM 4338 O O . LYS A 1 561 ? -10.975 9.217 52.189 1.00 82.31 561 LYS A O 1
ATOM 4343 N N . VAL A 1 562 ? -12.127 7.367 51.641 1.00 86.38 562 VAL A N 1
ATOM 4344 C CA . VAL A 1 562 ? -13.272 7.642 52.518 1.00 86.38 562 VAL A CA 1
ATOM 4345 C C . VAL A 1 562 ? -12.929 7.325 53.977 1.00 86.38 562 VAL A C 1
ATOM 4347 O O . VAL A 1 562 ? -12.428 6.246 54.292 1.00 86.38 562 VAL A O 1
ATOM 4350 N N . ASN A 1 563 ? -13.212 8.262 54.881 1.00 86.56 563 ASN A N 1
ATOM 4351 C CA . ASN A 1 563 ? -13.013 8.116 56.323 1.00 86.56 563 ASN A CA 1
ATOM 4352 C C . ASN A 1 563 ? -14.137 8.835 57.098 1.00 86.56 563 ASN A C 1
ATOM 4354 O O . ASN A 1 563 ? -14.985 9.495 56.498 1.00 86.56 563 ASN A O 1
ATOM 4358 N N . ASN A 1 564 ? -14.155 8.694 58.426 1.00 88.62 564 ASN A N 1
ATOM 4359 C CA . ASN A 1 564 ? -15.193 9.272 59.285 1.00 88.62 564 ASN A CA 1
ATOM 4360 C C . ASN A 1 564 ? -14.848 10.642 59.889 1.00 88.62 564 ASN A C 1
ATOM 4362 O O . ASN A 1 564 ? -15.619 11.151 60.704 1.00 88.62 564 ASN A O 1
ATOM 4366 N N . THR A 1 565 ? -13.731 11.256 59.494 1.00 85.62 565 THR A N 1
ATOM 4367 C CA . THR A 1 565 ? -13.287 12.567 59.994 1.00 85.62 565 THR A CA 1
ATOM 4368 C C . THR A 1 565 ? -13.497 13.691 58.984 1.00 85.62 565 THR A C 1
ATOM 4370 O O . THR A 1 565 ? -13.793 14.811 59.392 1.00 85.62 565 THR A O 1
ATOM 4373 N N . THR A 1 566 ? -13.382 13.416 57.684 1.00 89.56 566 THR A N 1
ATOM 4374 C CA . THR A 1 566 ? -13.476 14.420 56.616 1.00 89.56 566 THR A CA 1
ATOM 4375 C C . THR A 1 566 ? -14.415 13.981 55.501 1.00 89.56 566 THR A C 1
ATOM 4377 O O . THR A 1 566 ? -14.370 12.837 55.050 1.00 89.56 566 THR A O 1
ATOM 4380 N N . VAL A 1 567 ? -15.204 14.923 54.991 1.00 91.19 567 VAL A N 1
ATOM 4381 C CA . VAL A 1 567 ? -15.971 14.742 53.755 1.00 91.19 567 VAL A CA 1
ATOM 4382 C C . VAL A 1 567 ? -15.008 14.794 52.565 1.00 91.19 567 VAL A C 1
ATOM 4384 O O . VAL A 1 567 ? -14.194 15.711 52.467 1.00 91.19 567 VAL A O 1
ATOM 4387 N N . THR A 1 568 ? -15.072 13.800 51.678 1.00 91.81 568 THR A N 1
ATOM 4388 C CA . THR A 1 568 ? -14.178 13.692 50.513 1.00 91.81 568 THR A CA 1
ATOM 4389 C C . THR A 1 568 ? -14.922 14.112 49.253 1.00 91.81 568 THR A C 1
ATOM 4391 O O . THR A 1 568 ? -15.986 13.574 48.960 1.00 91.81 568 THR A O 1
ATOM 4394 N N . LYS A 1 569 ? -14.382 15.071 48.495 1.00 90.44 569 LYS A N 1
ATOM 4395 C CA . LYS A 1 569 ? -14.891 15.404 47.158 1.00 90.44 569 LYS A CA 1
ATOM 4396 C C . LYS A 1 569 ? -14.407 14.340 46.169 1.00 90.44 569 LYS A C 1
ATOM 4398 O O . LYS A 1 569 ? -13.204 14.132 46.070 1.00 90.44 569 LYS A O 1
ATOM 4403 N N . THR A 1 570 ? -15.327 13.710 45.445 1.00 88.31 570 THR A N 1
ATOM 4404 C CA . THR A 1 570 ? -15.041 12.539 44.580 1.00 88.31 570 THR A CA 1
ATOM 4405 C C . THR A 1 570 ? -14.458 12.903 43.208 1.00 88.31 570 THR A C 1
ATOM 4407 O O . THR A 1 570 ? -13.943 12.064 42.471 1.00 88.31 570 THR A O 1
ATOM 4410 N N . GLY A 1 571 ? -14.587 14.175 42.819 1.00 84.94 571 GLY A N 1
ATOM 4411 C CA . GLY A 1 571 ? -14.288 14.645 41.465 1.00 84.94 571 GLY A CA 1
ATOM 4412 C C . GLY A 1 571 ? -15.383 14.332 40.438 1.00 84.94 571 GLY A C 1
ATOM 4413 O O . GLY A 1 571 ? -15.305 14.838 39.320 1.00 84.94 571 GLY A O 1
ATOM 4414 N N . ASP A 1 572 ? -16.408 13.561 40.811 1.00 86.81 572 ASP A N 1
ATOM 4415 C CA . ASP A 1 572 ? -17.597 13.332 39.995 1.00 86.81 572 ASP A CA 1
ATOM 4416 C C . ASP A 1 572 ? -18.644 14.431 40.255 1.00 86.81 572 ASP A C 1
ATOM 4418 O O . ASP A 1 572 ? -18.674 15.053 41.321 1.00 86.81 572 ASP A O 1
ATOM 4422 N N . THR A 1 573 ? -19.502 14.695 39.268 1.00 90.25 573 THR A N 1
ATOM 4423 C CA . THR A 1 573 ? -20.584 15.685 39.370 1.00 90.25 573 THR A CA 1
ATOM 4424 C C . THR A 1 573 ? -21.939 15.048 39.074 1.00 90.25 573 THR A C 1
ATOM 4426 O O . THR A 1 573 ? -22.050 14.137 38.252 1.00 90.25 573 THR A O 1
ATOM 4429 N N . PHE A 1 574 ? -22.989 15.535 39.735 1.00 89.56 574 PHE A N 1
ATOM 4430 C CA . PHE A 1 574 ? -24.380 15.179 39.468 1.00 89.56 574 PHE A CA 1
ATOM 4431 C C . PHE A 1 574 ? -25.171 16.457 39.191 1.00 89.56 574 PHE A C 1
ATOM 4433 O O . PHE A 1 574 ? -25.223 17.355 40.027 1.00 89.56 574 PHE A O 1
ATOM 4440 N N . ASN A 1 575 ? -25.753 16.564 37.992 1.00 88.94 575 ASN A N 1
ATOM 4441 C CA . ASN A 1 575 ? -26.480 17.754 37.527 1.00 88.94 575 ASN A CA 1
ATOM 4442 C C . ASN A 1 575 ? -25.697 19.079 37.667 1.00 88.94 575 ASN A C 1
ATOM 4444 O O . ASN A 1 575 ? -26.285 20.132 37.895 1.00 88.94 575 ASN A O 1
ATOM 4448 N N . GLY A 1 576 ? -24.370 19.031 37.507 1.00 86.38 576 GLY A N 1
ATOM 4449 C CA . GLY A 1 576 ? -23.489 20.201 37.603 1.00 86.38 576 GLY A CA 1
ATOM 4450 C C . GLY A 1 576 ? -22.998 20.526 39.017 1.00 86.38 576 GLY A C 1
ATOM 4451 O O . GLY A 1 576 ? -22.095 21.346 39.150 1.00 86.38 576 GLY A O 1
ATOM 4452 N N . SER A 1 577 ? -23.521 19.854 40.045 1.00 91.38 577 SER A N 1
ATOM 4453 C CA . SER A 1 577 ? -23.030 19.962 41.421 1.00 91.38 577 SER A CA 1
ATOM 4454 C C . SER A 1 577 ? -21.988 18.886 41.714 1.00 91.38 577 SER A C 1
ATOM 4456 O O . SER A 1 577 ? -22.100 17.754 41.242 1.00 91.38 577 SER A O 1
ATOM 4458 N N . ASP A 1 578 ? -20.975 19.222 42.508 1.00 93.44 578 ASP A N 1
ATOM 4459 C CA . ASP A 1 578 ? -19.951 18.270 42.941 1.00 93.44 578 ASP A CA 1
ATOM 4460 C C . ASP A 1 578 ? -20.544 17.177 43.844 1.00 93.44 578 ASP A C 1
ATOM 4462 O O . ASP A 1 578 ? -21.356 17.463 44.728 1.00 93.44 578 ASP A O 1
ATOM 4466 N N . ILE A 1 579 ? -20.105 15.929 43.649 1.00 94.12 579 ILE A N 1
ATOM 4467 C CA . ILE A 1 579 ? -20.457 14.800 44.514 1.00 94.12 579 ILE A CA 1
ATOM 4468 C C . ILE A 1 579 ? -19.398 14.641 45.603 1.00 94.12 579 ILE A C 1
ATOM 4470 O O . ILE A 1 579 ? -18.190 14.544 45.346 1.00 94.12 579 ILE A O 1
ATOM 4474 N N . TYR A 1 580 ? -19.879 14.533 46.832 1.00 94.44 580 TYR A N 1
ATOM 4475 C CA . TYR A 1 580 ? -19.103 14.279 48.030 1.00 94.44 580 TYR A CA 1
ATOM 4476 C C . TYR A 1 580 ? -19.454 12.909 48.602 1.00 94.44 580 TYR A C 1
ATOM 4478 O O . TYR A 1 580 ? -20.591 12.451 48.499 1.00 94.44 580 TYR A O 1
ATOM 4486 N N . ILE A 1 581 ? -18.475 12.261 49.227 1.00 95.31 581 ILE A N 1
ATOM 4487 C CA . ILE A 1 581 ? -18.627 10.975 49.901 1.00 95.31 581 ILE A CA 1
ATOM 4488 C C . ILE A 1 581 ? -18.145 11.076 51.348 1.00 95.31 581 ILE A C 1
ATOM 4490 O O . ILE A 1 581 ? -17.129 11.708 51.659 1.00 95.31 581 ILE A O 1
ATOM 4494 N N . TYR A 1 582 ? -18.886 10.445 52.250 1.00 95.94 582 TYR A N 1
ATOM 4495 C CA . TYR A 1 582 ? -18.565 10.391 53.670 1.00 95.94 582 TYR A CA 1
ATOM 4496 C C . TYR A 1 582 ? -18.995 9.049 54.263 1.00 95.94 582 TYR A C 1
ATOM 4498 O O . TYR A 1 582 ? -19.929 8.418 53.767 1.00 95.94 582 TYR A O 1
ATOM 4506 N N . THR A 1 583 ? -18.319 8.602 55.324 1.00 95.44 583 THR A N 1
ATOM 4507 C CA . THR A 1 583 ? -18.704 7.384 56.046 1.00 95.44 583 THR A CA 1
ATOM 4508 C C . THR A 1 583 ? -18.800 7.620 57.543 1.00 95.44 583 THR A C 1
ATOM 4510 O O . THR A 1 583 ? -17.944 8.269 58.134 1.00 95.44 583 THR A O 1
ATOM 4513 N N . ASN A 1 584 ? -19.820 7.060 58.181 1.00 95.19 584 ASN A N 1
ATOM 4514 C CA . ASN A 1 584 ? -19.940 6.997 59.636 1.00 95.19 584 ASN A CA 1
ATOM 4515 C C . ASN A 1 584 ? -20.857 5.830 60.019 1.00 95.19 584 ASN A C 1
ATOM 4517 O O . ASN A 1 584 ? -21.156 4.990 59.181 1.00 95.19 584 ASN A O 1
ATOM 4521 N N . LYS A 1 585 ? -21.292 5.737 61.273 1.00 94.75 585 LYS A N 1
ATOM 4522 C CA . LYS A 1 585 ? -22.150 4.650 61.748 1.00 94.75 585 LYS A CA 1
ATOM 4523 C C . LYS A 1 585 ? -23.589 5.093 61.949 1.00 94.75 585 LYS A C 1
ATOM 4525 O O . LYS A 1 585 ? -23.839 6.218 62.370 1.00 94.75 585 LYS A O 1
ATOM 4530 N N . THR A 1 586 ? -24.507 4.155 61.742 1.00 95.06 586 THR A N 1
ATOM 4531 C CA . THR A 1 586 ? -25.893 4.236 62.210 1.00 95.06 586 THR A CA 1
ATOM 4532 C C . THR A 1 586 ? -26.201 3.083 63.160 1.00 95.06 586 THR A C 1
ATOM 4534 O O . THR A 1 586 ? -25.556 2.033 63.103 1.00 95.06 586 THR A O 1
ATOM 4537 N N . THR A 1 587 ? -27.184 3.267 64.037 1.00 94.06 587 THR A N 1
ATOM 4538 C CA . THR A 1 587 ? -27.644 2.236 64.975 1.00 94.06 587 THR A CA 1
ATOM 4539 C C . THR A 1 587 ? -29.045 1.776 64.596 1.00 94.06 587 THR A C 1
ATOM 4541 O O . THR A 1 587 ? -29.896 2.603 64.279 1.00 94.06 587 THR A O 1
ATOM 4544 N N . ILE A 1 588 ? -29.293 0.467 64.670 1.00 89.38 588 ILE A N 1
ATOM 4545 C CA . ILE A 1 588 ? -30.614 -0.142 64.457 1.00 89.38 588 ILE A CA 1
ATOM 4546 C C . ILE A 1 588 ? -31.010 -0.918 65.717 1.00 89.38 588 ILE A C 1
ATOM 4548 O O . ILE A 1 588 ? -30.218 -1.699 66.256 1.00 89.38 588 ILE A O 1
ATOM 4552 N N . ALA A 1 589 ? -32.232 -0.695 66.200 1.00 80.38 589 ALA A N 1
ATOM 4553 C CA . ALA A 1 589 ? -32.789 -1.395 67.357 1.00 80.38 589 ALA A CA 1
ATOM 4554 C C . ALA A 1 589 ? -33.279 -2.813 66.998 1.00 80.38 589 ALA A C 1
ATOM 4556 O O . ALA A 1 589 ? -33.512 -3.141 65.837 1.00 80.38 589 ALA A O 1
ATOM 4557 N N . ALA A 1 590 ? -33.464 -3.674 68.004 1.00 73.69 590 ALA A N 1
ATOM 4558 C CA . ALA A 1 590 ? -33.962 -5.032 67.777 1.00 73.69 590 ALA A CA 1
ATOM 4559 C C . ALA A 1 590 ? -35.358 -5.024 67.141 1.00 73.69 590 ALA A C 1
ATOM 4561 O O . ALA A 1 590 ? -36.256 -4.338 67.623 1.00 73.69 590 ALA A O 1
ATOM 4562 N N . ASN A 1 591 ? -35.540 -5.843 66.101 1.00 72.88 591 ASN A N 1
ATOM 4563 C CA . ASN A 1 591 ? -36.792 -5.976 65.351 1.00 72.88 591 ASN A CA 1
ATOM 4564 C C . ASN A 1 591 ? -37.297 -4.665 64.719 1.00 72.88 591 ASN A C 1
ATOM 4566 O O . ASN A 1 591 ? -38.502 -4.511 64.530 1.00 72.88 591 ASN A O 1
ATOM 4570 N N . SER A 1 592 ? -36.397 -3.732 64.396 1.00 77.00 592 SER A N 1
ATOM 4571 C CA . SER A 1 592 ? -36.742 -2.467 63.747 1.00 77.00 592 SER A CA 1
ATOM 4572 C C . SER A 1 592 ? -36.082 -2.337 62.375 1.00 77.00 592 SER A C 1
ATOM 4574 O O . SER A 1 592 ? -35.028 -2.919 62.116 1.00 77.00 592 SER A O 1
ATOM 4576 N N . ALA A 1 593 ? -36.723 -1.562 61.504 1.00 80.94 593 ALA A N 1
ATOM 4577 C CA . ALA A 1 593 ? -36.128 -1.050 60.275 1.00 80.94 593 ALA A CA 1
ATOM 4578 C C . ALA A 1 593 ? -35.629 0.401 60.432 1.00 80.94 593 ALA A C 1
ATOM 4580 O O . ALA A 1 593 ? -34.966 0.920 59.531 1.00 80.94 593 ALA A O 1
ATOM 4581 N N . GLU A 1 594 ? -35.944 1.045 61.561 1.00 88.81 594 GLU A N 1
ATOM 4582 C CA . GLU A 1 594 ? -35.571 2.424 61.866 1.00 88.81 594 GLU A CA 1
ATOM 4583 C C . GLU A 1 594 ? -34.085 2.532 62.206 1.00 88.81 594 GLU A C 1
ATOM 4585 O O . GLU A 1 594 ? -33.545 1.727 62.975 1.00 88.81 594 GLU A O 1
ATOM 4590 N N . THR A 1 595 ? -33.435 3.549 61.640 1.00 92.81 595 THR A N 1
ATOM 4591 C CA . THR A 1 595 ? -32.023 3.845 61.896 1.00 92.81 595 THR A CA 1
ATOM 4592 C C . THR A 1 595 ? -31.869 5.183 62.617 1.00 92.81 595 THR A C 1
ATOM 4594 O O . THR A 1 595 ? -32.769 6.019 62.600 1.00 92.81 595 THR A O 1
ATOM 4597 N N . THR A 1 596 ? -30.708 5.421 63.228 1.00 94.75 596 THR A N 1
ATOM 4598 C CA . THR A 1 596 ? -30.354 6.745 63.777 1.00 94.75 596 THR A CA 1
ATOM 4599 C C . THR A 1 596 ? -29.864 7.730 62.709 1.00 94.75 596 THR A C 1
ATOM 4601 O O . THR A 1 596 ? -29.331 8.782 63.058 1.00 94.75 596 THR A O 1
ATOM 4604 N N . GLY A 1 597 ? -29.939 7.365 61.425 1.00 94.25 597 GLY A N 1
ATOM 4605 C CA . GLY A 1 597 ? -29.385 8.152 60.330 1.00 94.25 597 GLY A CA 1
ATOM 4606 C C . GLY A 1 597 ? -27.860 8.271 60.381 1.00 94.25 597 GLY A C 1
ATOM 4607 O O . GLY A 1 597 ? -27.176 7.457 61.013 1.00 94.25 597 GLY A O 1
ATOM 4608 N N . ILE A 1 598 ? -27.336 9.290 59.700 1.00 95.44 598 ILE A N 1
ATOM 4609 C CA . ILE A 1 598 ? -25.921 9.674 59.663 1.00 95.44 598 ILE A CA 1
ATOM 4610 C C . ILE A 1 598 ? -25.781 11.203 59.727 1.00 95.44 598 ILE A C 1
ATOM 4612 O O . ILE A 1 598 ? -26.507 11.925 59.049 1.00 95.44 598 ILE A O 1
ATOM 4616 N N . ALA A 1 599 ? -24.817 11.695 60.512 1.00 94.62 599 ALA A N 1
ATOM 4617 C CA . ALA A 1 599 ? -24.502 13.120 60.622 1.00 94.62 599 ALA A CA 1
ATOM 4618 C C . ALA A 1 599 ? -23.238 13.480 59.825 1.00 94.62 599 ALA A C 1
ATOM 4620 O O . ALA A 1 599 ? -22.185 12.866 60.015 1.00 94.62 599 ALA A O 1
ATOM 4621 N N . ILE A 1 600 ? -23.330 14.500 58.971 1.00 94.94 600 ILE A N 1
ATOM 4622 C CA . ILE A 1 600 ? -22.220 15.028 58.170 1.00 94.94 600 ILE A CA 1
ATOM 4623 C C . ILE A 1 600 ? -21.411 16.071 58.978 1.00 94.94 600 ILE A C 1
ATOM 4625 O O . ILE A 1 600 ? -22.005 16.968 59.584 1.00 94.94 600 ILE A O 1
ATOM 4629 N N . PRO A 1 601 ? -20.061 16.024 58.992 1.00 92.12 601 PRO A N 1
ATOM 4630 C CA . PRO A 1 601 ? -19.223 17.029 59.660 1.00 92.12 601 PRO A CA 1
ATOM 4631 C C . PRO A 1 601 ? -19.464 18.459 59.150 1.00 92.12 601 PRO A C 1
ATOM 4633 O O . PRO A 1 601 ? -19.776 18.661 57.979 1.00 92.12 601 PRO A O 1
ATOM 4636 N N . SER A 1 602 ? -19.285 19.470 60.007 1.00 86.31 602 SER A N 1
ATOM 4637 C CA . SER A 1 602 ? -19.474 20.877 59.620 1.00 86.31 602 SER A CA 1
ATOM 4638 C C . SER A 1 602 ? -18.495 21.320 58.526 1.00 86.31 602 SER A C 1
ATOM 4640 O O . SER A 1 602 ? -17.325 20.947 58.559 1.00 86.31 602 SER A O 1
ATOM 4642 N N . GLY A 1 603 ? -18.958 22.173 57.607 1.00 85.38 603 GLY A N 1
ATOM 4643 C CA . GLY A 1 603 ? -18.180 22.680 56.465 1.00 85.38 603 GLY A CA 1
ATOM 4644 C C . GLY A 1 603 ? -18.669 22.174 55.105 1.00 85.38 603 GLY A C 1
ATOM 4645 O O . GLY A 1 603 ? -18.307 22.744 54.081 1.00 85.38 603 GLY A O 1
ATOM 4646 N N . THR A 1 604 ? -19.526 21.151 55.081 1.00 89.56 604 THR A N 1
ATOM 4647 C CA . THR A 1 604 ? -20.224 20.700 53.870 1.00 89.56 604 THR A CA 1
ATOM 4648 C C . THR A 1 604 ? -21.657 20.332 54.240 1.00 89.56 604 THR A C 1
ATOM 4650 O O . THR A 1 604 ? -21.871 19.400 55.017 1.00 89.56 604 THR A O 1
ATOM 4653 N N . THR A 1 605 ? -22.625 21.090 53.724 1.00 92.94 605 THR A N 1
ATOM 4654 C CA . THR A 1 605 ? -24.051 20.880 54.007 1.00 92.94 605 THR A CA 1
ATOM 4655 C C . THR A 1 605 ? -24.644 19.947 52.958 1.00 92.94 605 THR A C 1
ATOM 4657 O O . THR A 1 605 ? -24.588 20.300 51.780 1.00 92.94 605 THR A O 1
ATOM 4660 N N . PRO A 1 606 ? -25.180 18.770 53.334 1.00 94.38 606 PRO A N 1
ATOM 4661 C CA . PRO A 1 606 ? -25.782 17.861 52.371 1.00 94.38 606 PRO A CA 1
ATOM 4662 C C . PRO A 1 606 ? -27.059 18.452 51.767 1.00 94.38 606 PRO A C 1
ATOM 4664 O O . PRO A 1 606 ? -27.887 19.020 52.476 1.00 94.38 606 PRO A O 1
ATOM 4667 N N . ASP A 1 607 ? -27.213 18.280 50.459 1.00 92.25 607 ASP A N 1
ATOM 4668 C CA . ASP A 1 607 ? -28.372 18.722 49.688 1.00 92.25 607 ASP A CA 1
ATOM 4669 C C . ASP A 1 607 ? -29.116 17.521 49.095 1.00 92.25 607 ASP A C 1
ATOM 4671 O O . ASP A 1 607 ? -30.014 16.956 49.724 1.00 92.25 607 ASP A O 1
ATOM 4675 N N . GLN A 1 608 ? -28.706 17.063 47.911 1.00 94.44 608 GLN A N 1
ATOM 4676 C CA . GLN A 1 608 ? -29.301 15.907 47.261 1.00 94.44 608 GLN A CA 1
ATOM 4677 C C . GLN A 1 608 ? -28.524 14.640 47.611 1.00 94.44 608 GLN A C 1
ATOM 4679 O O . GLN A 1 608 ? -27.326 14.529 47.347 1.00 94.44 608 GLN A O 1
ATOM 4684 N N . ILE A 1 609 ? -29.219 13.646 48.165 1.00 95.38 609 ILE A N 1
ATOM 4685 C CA . ILE A 1 609 ? -28.631 12.335 48.448 1.00 95.38 609 ILE A CA 1
ATOM 4686 C C . ILE A 1 609 ? -28.615 11.498 47.172 1.00 95.38 609 ILE A C 1
ATOM 4688 O O . ILE A 1 609 ? -29.660 11.221 46.584 1.00 95.38 609 ILE A O 1
ATOM 4692 N N . ILE A 1 610 ? -27.418 11.085 46.762 1.00 94.50 610 ILE A N 1
ATOM 4693 C CA . ILE A 1 610 ? -27.182 10.261 45.573 1.00 94.50 610 ILE A CA 1
ATOM 4694 C C . ILE A 1 610 ? -27.267 8.777 45.932 1.00 94.50 610 ILE A C 1
ATOM 4696 O O . ILE A 1 610 ? -27.840 7.982 45.187 1.00 94.50 610 ILE A O 1
ATOM 4700 N N . GLY A 1 611 ? -26.747 8.396 47.101 1.00 94.00 611 GLY A N 1
ATOM 4701 C CA . GLY A 1 611 ? -26.803 7.016 47.563 1.00 94.00 611 GLY A CA 1
ATOM 4702 C C . GLY A 1 611 ? -26.430 6.848 49.028 1.00 94.00 611 GLY A C 1
ATOM 4703 O O . GLY A 1 611 ? -25.588 7.567 49.558 1.00 94.00 611 GLY A O 1
ATOM 4704 N N . ILE A 1 612 ? -27.044 5.853 49.673 1.00 95.88 612 ILE A N 1
ATOM 4705 C CA . ILE A 1 612 ? -26.716 5.421 51.036 1.00 95.88 612 ILE A CA 1
ATOM 4706 C C . ILE A 1 612 ? -26.505 3.908 51.018 1.00 95.88 612 ILE A C 1
ATOM 4708 O O . ILE A 1 612 ? -27.363 3.153 50.555 1.00 95.88 612 ILE A O 1
ATOM 4712 N N . LYS A 1 613 ? -25.360 3.456 51.530 1.00 95.06 613 LYS A N 1
ATOM 4713 C CA . LYS A 1 613 ? -25.006 2.037 51.651 1.00 95.06 613 LYS A CA 1
ATOM 4714 C C . LYS A 1 613 ? -24.902 1.683 53.126 1.00 95.06 613 LYS A C 1
ATOM 4716 O O . LYS A 1 613 ? -23.995 2.167 53.794 1.00 95.06 613 LYS A O 1
ATOM 4721 N N . VAL A 1 614 ? -25.790 0.815 53.610 1.00 93.81 614 VAL A N 1
ATOM 4722 C CA . VAL A 1 614 ? -25.714 0.248 54.966 1.00 93.81 614 VAL A CA 1
ATOM 4723 C C . VAL A 1 614 ? -24.904 -1.043 54.913 1.00 93.81 614 VAL A C 1
ATOM 4725 O O . VAL A 1 614 ? -25.290 -2.002 54.239 1.00 93.81 614 VAL A O 1
ATOM 4728 N N . ILE A 1 615 ? -23.770 -1.067 55.605 1.00 92.88 615 ILE A N 1
ATOM 4729 C CA . ILE A 1 615 ? -22.737 -2.096 55.517 1.00 92.88 615 ILE A CA 1
ATOM 4730 C C . ILE A 1 615 ? -22.621 -2.813 56.866 1.00 92.88 615 ILE A C 1
ATOM 4732 O O . ILE A 1 615 ? -22.379 -2.207 57.909 1.00 92.88 615 ILE A O 1
ATOM 4736 N N . GLY A 1 616 ? -22.805 -4.132 56.837 1.00 88.62 616 GLY A N 1
ATOM 4737 C CA . GLY A 1 616 ? -22.507 -5.033 57.946 1.00 88.62 616 GLY A CA 1
ATOM 4738 C C . GLY A 1 616 ? -21.164 -5.745 57.756 1.00 88.62 616 GLY A C 1
ATOM 4739 O O . GLY A 1 616 ? -20.448 -5.528 56.781 1.00 88.62 616 GLY A O 1
ATOM 4740 N N . ALA A 1 617 ? -20.845 -6.686 58.649 1.00 85.19 617 ALA A N 1
ATOM 4741 C CA . ALA A 1 617 ? -19.540 -7.365 58.688 1.00 85.19 617 ALA A CA 1
ATOM 4742 C C . ALA A 1 617 ? -19.130 -8.100 57.392 1.00 85.19 617 ALA A C 1
ATOM 4744 O O . ALA A 1 617 ? -17.951 -8.386 57.198 1.00 85.19 617 ALA A O 1
ATOM 4745 N N . LYS A 1 618 ? -20.092 -8.447 56.525 1.00 84.00 618 LYS A N 1
ATOM 4746 C CA . LYS A 1 618 ? -19.859 -9.166 55.259 1.00 84.00 618 LYS A CA 1
ATOM 4747 C C . LYS A 1 618 ? -20.259 -8.367 54.008 1.00 84.00 618 LYS A C 1
ATOM 4749 O O . LYS A 1 618 ? -20.301 -8.950 52.930 1.00 84.00 618 LYS A O 1
ATOM 4754 N N . GLY A 1 619 ? -20.557 -7.069 54.133 1.00 86.69 619 GLY A N 1
ATOM 4755 C CA . GLY A 1 619 ? -20.938 -6.204 53.008 1.00 86.69 619 GLY A CA 1
ATOM 4756 C C . GLY A 1 619 ? -22.286 -5.506 53.192 1.00 86.69 619 GLY A C 1
ATOM 4757 O O . GLY A 1 619 ? -22.775 -5.384 54.312 1.00 86.69 619 GLY A O 1
ATOM 4758 N N . VAL A 1 620 ? -22.873 -5.022 52.094 1.00 86.69 620 VAL A N 1
ATOM 4759 C CA . VAL A 1 620 ? -24.155 -4.294 52.111 1.00 86.69 620 VAL A CA 1
ATOM 4760 C C . VAL A 1 620 ? -25.281 -5.215 52.581 1.00 86.69 620 VAL A C 1
ATOM 4762 O O . VAL A 1 620 ? -25.444 -6.313 52.051 1.00 86.69 620 VAL A O 1
ATOM 4765 N N . VAL A 1 621 ? -26.049 -4.770 53.576 1.00 86.00 621 VAL A N 1
ATOM 4766 C CA . VAL A 1 621 ? -27.059 -5.601 54.259 1.00 86.00 621 VAL A CA 1
ATOM 4767 C C . VAL A 1 621 ? -28.503 -5.183 53.995 1.00 86.00 621 VAL A C 1
ATOM 4769 O O . VAL A 1 621 ? -29.397 -6.006 54.156 1.00 86.00 621 VAL A O 1
ATOM 4772 N N . SER A 1 622 ? -28.752 -3.943 53.567 1.00 86.81 622 SER A N 1
ATOM 4773 C CA . SER A 1 622 ? -30.086 -3.494 53.154 1.00 86.81 622 SER A CA 1
ATOM 4774 C C . SER A 1 622 ? -30.009 -2.278 52.235 1.00 86.81 622 SER A C 1
ATOM 4776 O O . SER A 1 622 ? -29.082 -1.475 52.331 1.00 86.81 622 SER A O 1
ATOM 4778 N N . SER A 1 623 ? -31.020 -2.127 51.380 1.00 89.88 623 SER A N 1
ATOM 4779 C CA . SER A 1 623 ? -31.388 -0.845 50.774 1.00 89.88 623 SER A CA 1
ATOM 4780 C C . SER A 1 623 ? -31.989 0.101 51.822 1.00 89.88 623 SER A C 1
ATOM 4782 O O . SER A 1 623 ? -32.314 -0.332 52.936 1.00 89.88 623 SER A O 1
ATOM 4784 N N . VAL A 1 624 ? -32.143 1.378 51.469 1.00 93.25 624 VAL A N 1
ATOM 4785 C CA . VAL A 1 624 ? -32.743 2.395 52.340 1.00 93.25 624 VAL A CA 1
ATOM 4786 C C . VAL A 1 624 ? -34.035 2.969 51.754 1.00 93.25 624 VAL A C 1
ATOM 4788 O O . VAL A 1 624 ? -34.232 2.971 50.539 1.00 93.25 624 VAL A O 1
ATOM 4791 N N . THR A 1 625 ? -34.904 3.476 52.623 1.00 91.62 625 THR A N 1
ATOM 4792 C CA . THR A 1 625 ? -36.135 4.199 52.285 1.00 91.62 625 THR A CA 1
ATOM 4793 C C . THR A 1 625 ? -36.363 5.350 53.273 1.00 91.62 625 THR A C 1
ATOM 4795 O O . THR A 1 625 ? -35.593 5.494 54.221 1.00 91.62 625 THR A O 1
ATOM 4798 N N . ASP A 1 626 ? -37.389 6.174 53.055 1.00 91.44 626 ASP A N 1
ATOM 4799 C CA . ASP A 1 626 ? -37.761 7.306 53.923 1.00 91.44 626 ASP A CA 1
ATOM 4800 C C . ASP A 1 626 ? -36.606 8.284 54.210 1.00 91.44 626 ASP A C 1
ATOM 4802 O O . ASP A 1 626 ? -36.370 8.673 55.352 1.00 91.44 626 ASP A O 1
ATOM 4806 N N . ILE A 1 627 ? -35.854 8.663 53.172 1.00 95.12 627 ILE A N 1
ATOM 4807 C CA . ILE A 1 627 ? -34.704 9.563 53.322 1.00 95.12 627 ILE A CA 1
ATOM 4808 C C . ILE A 1 627 ? -35.184 10.987 53.627 1.00 95.12 627 ILE A C 1
ATOM 4810 O O . ILE A 1 627 ? -35.960 11.561 52.860 1.00 95.12 627 ILE A O 1
ATOM 4814 N N . VAL A 1 628 ? -34.671 11.580 54.706 1.00 94.75 628 VAL A N 1
ATOM 4815 C CA . VAL A 1 628 ? -34.938 12.967 55.108 1.00 94.75 628 VAL A CA 1
ATOM 4816 C C . VAL A 1 628 ? -33.623 13.662 55.450 1.00 94.75 628 VAL A C 1
ATOM 4818 O O . VAL A 1 628 ? -32.851 13.174 56.270 1.00 94.75 628 VAL A O 1
ATOM 4821 N N . VAL A 1 629 ? -33.373 14.824 54.844 1.00 94.69 629 VAL A N 1
ATO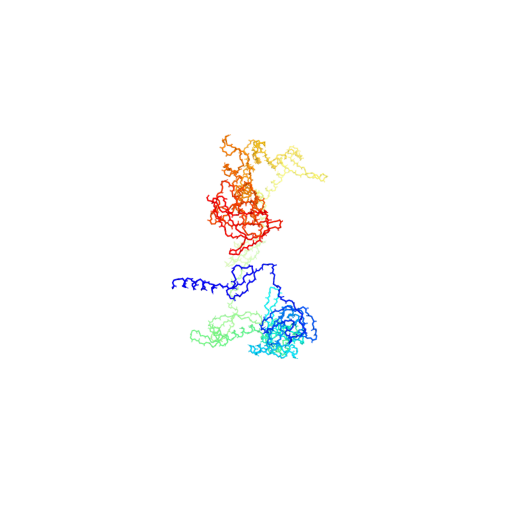M 4822 C CA . VAL A 1 629 ? -32.190 15.652 55.127 1.00 94.69 629 VAL A CA 1
ATOM 4823 C C . VAL A 1 629 ? -32.603 16.851 55.976 1.00 94.69 629 VAL A C 1
ATOM 4825 O O . VAL A 1 629 ? -33.462 17.634 55.573 1.00 94.69 629 VAL A O 1
ATOM 4828 N N . THR A 1 630 ? -31.987 17.003 57.150 1.00 93.44 630 THR A N 1
ATOM 4829 C CA . THR A 1 630 ? -32.231 18.115 58.080 1.00 93.44 630 THR A CA 1
ATOM 4830 C C . THR A 1 630 ? -30.904 18.725 58.530 1.00 93.44 630 THR A C 1
ATOM 4832 O O . THR A 1 630 ? -30.262 18.254 59.471 1.00 93.44 630 THR A O 1
ATOM 4835 N N . GLY A 1 631 ? -30.478 19.801 57.863 1.00 92.00 631 GLY A N 1
ATOM 4836 C CA . GLY A 1 631 ? -29.171 20.414 58.111 1.00 92.00 631 GLY A CA 1
ATOM 4837 C C . GLY A 1 631 ? -28.046 19.422 57.816 1.00 92.00 631 GLY A C 1
ATOM 4838 O O . GLY A 1 631 ? -27.913 18.967 56.690 1.00 92.00 631 GLY A O 1
ATOM 4839 N N . GLN A 1 632 ? -27.265 19.053 58.833 1.00 94.69 632 GLN A N 1
ATOM 4840 C CA . GLN A 1 632 ? -26.190 18.060 58.702 1.00 94.69 632 GLN A CA 1
ATOM 4841 C C . GLN A 1 632 ? -26.656 16.605 58.867 1.00 94.69 632 GLN A C 1
ATOM 4843 O O . GLN A 1 632 ? -25.863 15.691 58.650 1.00 94.69 632 GLN A O 1
ATOM 4848 N N . GLN A 1 633 ? -27.893 16.375 59.311 1.00 95.19 633 GLN A N 1
ATOM 4849 C CA . GLN A 1 633 ? -28.414 15.043 59.607 1.00 95.19 633 GLN A CA 1
ATOM 4850 C C . GLN A 1 633 ? -29.130 14.463 58.385 1.00 95.19 633 GLN A C 1
ATOM 4852 O O . GLN A 1 633 ? -29.934 15.147 57.751 1.00 95.19 633 GLN A O 1
ATOM 4857 N N . ILE A 1 634 ? -28.864 13.192 58.085 1.00 96.62 634 ILE A N 1
ATOM 4858 C CA . ILE A 1 634 ? -29.543 12.418 57.045 1.00 96.62 634 ILE A CA 1
ATOM 4859 C C . ILE A 1 634 ? -30.188 11.209 57.717 1.00 96.62 634 ILE A C 1
ATOM 4861 O O . ILE A 1 634 ? -29.505 10.248 58.079 1.00 96.62 634 ILE A O 1
ATOM 4865 N N . ASP A 1 635 ? -31.503 11.263 57.882 1.00 95.75 635 ASP A N 1
ATOM 4866 C CA . ASP A 1 635 ? -32.305 10.183 58.445 1.00 95.75 635 ASP A CA 1
ATOM 4867 C C . ASP A 1 635 ? -32.808 9.265 57.330 1.00 95.75 635 ASP A C 1
ATOM 4869 O O . ASP A 1 635 ? -33.103 9.717 56.223 1.00 95.75 635 ASP A O 1
ATOM 4873 N N . PHE A 1 636 ? -32.869 7.963 57.603 1.00 95.69 636 PHE A N 1
ATOM 4874 C CA . PHE A 1 636 ? -33.371 6.956 56.670 1.00 95.69 636 PHE A CA 1
ATOM 4875 C C . PHE A 1 636 ? -33.760 5.674 57.413 1.00 95.69 636 PHE A C 1
ATOM 4877 O O . PHE A 1 636 ? -33.262 5.390 58.502 1.00 95.69 636 PHE A O 1
ATOM 4884 N N . ASN A 1 637 ? -34.599 4.857 56.786 1.00 92.44 637 ASN A N 1
ATOM 4885 C CA . ASN A 1 637 ? -34.980 3.524 57.247 1.00 92.44 637 ASN A CA 1
ATOM 4886 C C . ASN A 1 637 ? -34.398 2.451 56.323 1.00 92.44 637 ASN A C 1
ATOM 4888 O O . ASN A 1 637 ? -34.028 2.722 55.185 1.00 92.44 637 ASN A O 1
ATOM 4892 N N . THR A 1 638 ? -34.327 1.208 56.785 1.00 88.50 638 THR A N 1
ATOM 4893 C CA . THR A 1 638 ? -33.894 0.064 55.968 1.00 88.50 638 THR A CA 1
ATOM 4894 C C . THR A 1 638 ? -35.081 -0.534 55.210 1.00 88.50 638 THR A C 1
ATOM 4896 O O . THR A 1 638 ? -36.103 -0.883 55.797 1.00 88.50 638 THR A O 1
ATOM 4899 N N . GLY A 1 639 ? -34.991 -0.629 53.882 1.00 85.81 639 GLY A N 1
ATOM 4900 C CA . GLY A 1 639 ? -36.130 -1.011 53.045 1.00 85.81 639 GLY A CA 1
ATOM 4901 C C . GLY A 1 639 ? -36.035 -0.531 51.599 1.00 85.81 639 GLY A C 1
ATOM 4902 O O . GLY A 1 639 ? -35.002 -0.020 51.177 1.00 85.81 639 GLY A O 1
ATOM 4903 N N . ALA A 1 640 ? -37.100 -0.716 50.823 1.00 88.50 640 ALA A N 1
ATOM 4904 C CA . ALA A 1 640 ? -37.243 -0.193 49.465 1.00 88.50 640 ALA A CA 1
ATOM 4905 C C . ALA A 1 640 ? -38.690 0.270 49.235 1.00 88.50 640 ALA A C 1
ATOM 4907 O O . ALA A 1 640 ? -39.627 -0.531 49.298 1.00 88.50 640 ALA A O 1
ATOM 4908 N N . GLY A 1 641 ? -38.880 1.565 48.968 1.00 81.50 641 GLY A N 1
ATOM 4909 C CA . GLY A 1 641 ? -40.213 2.167 48.880 1.00 81.50 641 GLY A CA 1
ATOM 4910 C C . GLY A 1 641 ? -40.987 1.975 50.186 1.00 81.50 641 GLY A C 1
ATOM 4911 O O . GLY A 1 641 ? -40.463 2.239 51.262 1.00 81.50 641 GLY A O 1
ATOM 4912 N N . ASN A 1 642 ? -42.207 1.444 50.106 1.00 76.06 642 ASN A N 1
ATOM 4913 C CA . ASN A 1 642 ? -43.041 1.183 51.287 1.00 76.06 642 ASN A CA 1
ATOM 4914 C C . ASN A 1 642 ? -42.760 -0.181 51.959 1.00 76.06 642 ASN A C 1
ATOM 4916 O O . ASN A 1 642 ? -43.541 -0.618 52.805 1.00 76.06 642 ASN A O 1
ATOM 4920 N N . MET A 1 643 ? -41.705 -0.899 51.555 1.00 59.72 643 MET A N 1
ATOM 4921 C CA . MET A 1 643 ? -41.312 -2.179 52.156 1.00 59.72 643 MET A CA 1
ATOM 4922 C C . MET A 1 643 ? -40.128 -1.981 53.097 1.00 59.72 643 MET A C 1
ATOM 4924 O O . MET A 1 643 ? -39.089 -1.480 52.676 1.00 59.72 643 MET A O 1
ATOM 4928 N N . TYR A 1 644 ? -40.268 -2.431 54.342 1.00 76.94 644 TYR A N 1
ATOM 4929 C CA . TYR A 1 644 ? -39.258 -2.290 55.391 1.00 76.94 644 TYR A CA 1
ATOM 4930 C C . TYR A 1 644 ? -38.515 -3.606 55.628 1.00 76.94 644 TYR A C 1
ATOM 4932 O O . TYR A 1 644 ? -39.137 -4.655 55.802 1.00 76.94 644 TYR A O 1
ATOM 4940 N N . ASN A 1 645 ? -37.184 -3.542 55.668 1.00 80.62 645 ASN A N 1
ATOM 4941 C CA . ASN A 1 645 ? -36.317 -4.691 55.910 1.00 80.62 645 ASN A CA 1
ATOM 4942 C C . ASN A 1 645 ? -35.831 -4.670 57.356 1.00 80.62 645 ASN A C 1
ATOM 4944 O O . ASN A 1 645 ? -34.999 -3.851 57.722 1.00 80.62 645 ASN A O 1
ATOM 4948 N N . ILE A 1 646 ? -36.307 -5.599 58.180 1.00 79.62 646 ILE A N 1
ATOM 4949 C CA . ILE A 1 646 ? -35.846 -5.704 59.566 1.00 79.62 646 ILE A CA 1
ATOM 4950 C C . ILE A 1 646 ? -34.441 -6.312 59.586 1.00 79.62 646 ILE A C 1
ATOM 4952 O O . ILE A 1 646 ? -34.244 -7.455 59.164 1.00 79.62 646 ILE A O 1
ATOM 4956 N N . LEU A 1 647 ? -33.475 -5.560 60.113 1.00 79.50 647 LEU A N 1
ATOM 4957 C CA . LEU A 1 647 ? -32.112 -6.031 60.350 1.00 79.50 647 LEU A CA 1
ATOM 4958 C C . LEU A 1 647 ? -31.889 -6.381 61.830 1.00 79.50 647 LEU A C 1
ATOM 4960 O O . LEU A 1 647 ? -32.668 -6.021 62.713 1.00 79.50 647 LEU A O 1
ATOM 4964 N N . GLY A 1 648 ? -30.813 -7.121 62.114 1.00 78.44 648 GLY A N 1
ATOM 4965 C CA . GLY A 1 648 ? -30.414 -7.427 63.490 1.00 78.44 648 GLY A CA 1
ATOM 4966 C C . GLY A 1 648 ? -29.978 -6.168 64.247 1.00 78.44 648 GLY A C 1
ATOM 4967 O O . GLY A 1 648 ? -29.407 -5.256 63.651 1.00 78.44 648 GLY A O 1
ATOM 4968 N N . ALA A 1 649 ? -30.203 -6.126 65.562 1.00 87.06 649 ALA A N 1
ATOM 4969 C CA . ALA A 1 649 ? -29.782 -4.990 66.382 1.00 87.06 649 ALA A CA 1
ATOM 4970 C C . ALA A 1 649 ? -28.260 -4.789 66.324 1.00 87.06 649 ALA A C 1
ATOM 4972 O O . ALA A 1 649 ? -27.505 -5.753 66.481 1.00 87.06 649 ALA A O 1
ATOM 4973 N N . GLY A 1 650 ? -27.803 -3.548 66.153 1.00 90.12 650 GLY A N 1
ATOM 4974 C CA . GLY A 1 650 ? -26.373 -3.246 66.149 1.00 90.12 650 GLY A CA 1
ATOM 4975 C C . GLY A 1 650 ? -25.995 -1.940 65.461 1.00 90.12 650 GLY A C 1
ATOM 4976 O O . GLY A 1 650 ? -26.851 -1.182 65.005 1.00 90.12 650 GLY A O 1
ATOM 4977 N N . ASN A 1 651 ? -24.682 -1.710 65.397 1.00 94.00 651 ASN A N 1
ATOM 4978 C CA . ASN A 1 651 ? -24.078 -0.602 64.665 1.00 94.00 651 ASN A CA 1
ATOM 4979 C C . ASN A 1 651 ? -23.681 -1.069 63.269 1.00 94.00 651 ASN A C 1
ATOM 4981 O O . ASN A 1 651 ? -22.982 -2.075 63.130 1.00 94.00 651 ASN A O 1
ATOM 4985 N N . TYR A 1 652 ? -24.073 -0.296 62.268 1.00 93.94 652 TYR A N 1
ATOM 4986 C CA . TYR A 1 652 ? -23.760 -0.540 60.870 1.00 93.94 652 TYR A CA 1
ATOM 4987 C C . TYR A 1 652 ? -22.963 0.634 60.324 1.00 93.94 652 TYR A C 1
ATOM 4989 O O . TYR A 1 652 ? -23.251 1.784 60.660 1.00 93.94 652 TYR A O 1
ATOM 4997 N N . ASP A 1 653 ? -21.961 0.346 59.499 1.00 94.88 653 ASP A N 1
ATOM 4998 C CA . ASP A 1 653 ? -21.260 1.391 58.764 1.00 94.88 653 ASP A CA 1
ATOM 4999 C C . ASP A 1 653 ? -22.172 1.896 57.643 1.00 94.88 653 ASP A C 1
ATOM 5001 O O . ASP A 1 653 ? -22.923 1.138 57.028 1.00 94.88 653 ASP A O 1
ATOM 5005 N N . VAL A 1 654 ? -22.131 3.194 57.398 1.00 95.56 654 VAL A N 1
ATOM 5006 C CA . VAL A 1 654 ? -22.961 3.888 56.427 1.00 95.56 654 VAL A CA 1
ATOM 5007 C C . VAL A 1 654 ? -22.054 4.753 55.588 1.00 95.56 654 VAL A C 1
ATOM 5009 O O . VAL A 1 654 ? -21.446 5.689 56.100 1.00 95.56 654 VAL A O 1
ATOM 5012 N N . VAL A 1 655 ? -22.003 4.453 54.296 1.00 95.31 655 VAL A N 1
ATOM 5013 C CA . VAL A 1 655 ? -21.363 5.317 53.305 1.00 95.31 655 VAL A CA 1
ATOM 5014 C C . VAL A 1 655 ? -22.459 6.089 52.592 1.00 95.31 655 VAL A C 1
ATOM 5016 O O . VAL A 1 655 ? -23.392 5.480 52.062 1.00 95.31 655 VAL A O 1
ATOM 5019 N N . VAL A 1 656 ? -22.346 7.413 52.589 1.00 95.81 656 VAL A N 1
ATOM 5020 C CA . VAL A 1 656 ? -23.293 8.319 51.942 1.00 95.81 656 VAL A CA 1
ATOM 5021 C C . VAL A 1 656 ? -22.594 9.149 50.873 1.00 95.81 656 VAL A C 1
ATOM 5023 O O . VAL A 1 656 ? -21.519 9.701 51.105 1.00 95.81 656 VAL A O 1
ATOM 5026 N N . GLU A 1 657 ? -23.223 9.213 49.705 1.00 96.19 657 GLU A N 1
ATOM 5027 C CA . GLU A 1 657 ? -22.836 10.033 48.559 1.00 96.19 657 GLU A CA 1
ATOM 5028 C C . GLU A 1 657 ? -23.901 11.123 48.373 1.00 96.19 657 GLU A C 1
ATOM 5030 O O . GLU A 1 657 ? -25.099 10.818 48.339 1.00 96.19 657 GLU A O 1
ATOM 5035 N N . PHE A 1 658 ? -23.491 12.389 48.294 1.00 95.94 658 PHE A N 1
ATOM 5036 C CA . PHE A 1 658 ? -24.403 13.537 48.279 1.00 95.94 658 PHE A CA 1
ATOM 5037 C C . PHE A 1 658 ? -23.819 14.748 47.539 1.00 95.94 658 PHE A C 1
ATOM 5039 O O . PHE A 1 658 ? -22.602 14.886 47.433 1.00 95.94 658 PHE A O 1
ATOM 5046 N N . THR A 1 659 ? -24.677 15.640 47.042 1.00 95.62 659 THR A N 1
ATOM 5047 C CA . THR A 1 659 ? -24.274 16.987 46.601 1.00 95.62 659 THR A CA 1
ATOM 5048 C C . THR A 1 659 ? -24.282 17.954 47.779 1.00 95.62 659 THR A C 1
ATOM 5050 O O . THR A 1 659 ? -25.018 17.748 48.745 1.00 95.62 659 THR A O 1
ATOM 5053 N N . ALA A 1 660 ? -23.475 19.012 47.707 1.00 89.31 660 ALA A N 1
ATOM 5054 C CA . ALA A 1 660 ? -23.444 20.055 48.728 1.00 89.31 660 ALA A CA 1
ATOM 5055 C C . ALA A 1 660 ? -24.166 21.334 48.276 1.00 89.31 660 ALA A C 1
ATOM 5057 O O . ALA A 1 660 ? -24.169 21.647 47.083 1.00 89.31 660 ALA A O 1
ATOM 5058 N N . GLN A 1 661 ? -24.752 22.041 49.246 1.00 79.31 661 GLN A N 1
ATOM 5059 C CA . GLN A 1 661 ? -25.379 23.364 49.097 1.00 79.31 661 GLN A CA 1
ATOM 5060 C C . GLN A 1 661 ? -24.373 24.517 49.113 1.00 79.31 661 GLN A C 1
ATOM 5062 O O . GLN A 1 661 ? -23.382 24.427 49.878 1.00 79.31 661 GLN A O 1
#

Organism: NCBI:txid1323422